Protein AF-A0A968VQ72-F1 (afdb_monomer_lite)

Sequence (529 aa):
MFAASLFRMFSILSTLLVLLSAVVVSRQISRPLRFVDQDGAALANARLRIVCFHSPDAMTVLADRWINTDAFGLPVSALPAACSHLAALQLQHTQPAGKPGRTTAYHVFSSSFAPGAVSALPATGDIALRAEWPLVLFDVAVSVEWQPDATFLQELHAGLRAASAYLYDLSEGQLAFGALRITTDGANWASADLRFRAANDYRPSAHIGGIVVEPQSYIAPSGQRVTFAPGDVLFGRYWSGRSAADAVRGAWDQPNAYRTIAHEWGHYALFLYDSYRQTTASGTRETYCTCQDLPLVGRSTSACAGIAASAAASAMSYHYSASEFWLEGAPPACVGTDQARLHGASDWATLARWSAIQGLPEEWLRLPAALDVGPAPGLVDHFFGTTPAIDMSALFLPLVANAGGVAADIPRSVPIALTVDAELSTPERLALAPQVYTLSSTAGGRAVYQGTSHGTRTASQSLGTLDLLGIRNERLHVQLDRFGSDERYSYRGAARAADSLQLTAESWRPALIFSRSSCQASARSLLCF

pLDDT: mean 75.77, std 22.27, range [22.81, 98.81]

Secondary structure (DSSP, 8-state):
--SSSGGGHHHHHHHHHHHTS--------PPPPEEE-TTS-B-TT-EEEEEEESSTT---EEEEEEEEB-TTS-BSSPPPTT--EEEEEEEEEEEPPSSTT---SEEEEEESS-TT--SPEESSSEEE-EEEEEEEEEEEEEEESS---HHHHHHHHHHHHHHHHHHHHHTTTSEEEEEEEEE-TTTTGGG-SEEE-S-SS---EE-TTTT-SS-EEEE-TTS-EEEE-S--EEE-S---SS-SS-TTTS-TTSHHHHHHHHHHHHHHHH----TTEEEETTEEEE---STT-STTGGG-GGGGTT--GGGSSBHHHHTTT--B---S---GGGTTSHHHHHHSS-HHHHHTTHHHHTT-S-------SS--SPPP-GGGGGTTTPPP-S--SS---------S-----PPPPEEEEEEESS---HHHHHHEEEEEEEEPSSTT--EEEEEE-BS---STTEEEEEEE-S-SSPEEEEEEEETTSS-EEEEE----TT--EEE-GGG---------------SS-----

Radius of gyration: 30.62 Å; chains: 1; bounding box: 67×67×140 Å

Foldseek 3Di:
DPDPPPPVPVVVVVVVVVVPPDPCPVPPVFAAFFEAAPVRAGPAQFKKWKFFDQFFQDPDTPATAIFTAHHRRHTPDDDDPSRQFMKMWTWDDFDQFLFPPGGGFKTKTFILDAFQDQTTHGRTDYRYGYLVRIAIAGAFEEEEQADDDPVLVVLQLLLLLVLQQLLCLQQLNHYGHFAYDYYYNCPSVRRGQEYEYQALADDKAAQAQLRANAWFWDQAPLRDIDTGGNTHIYHYSFDLPVTSNPCPNRRSNHLNNSLVVNLNCCRHQLNAAALQWAQDPVGIDGQQAWLDPDPCPVPDPVSNVPPDQQCGDASSRPSSRHSYFDLAAGHPSRCRHPRCNRRVTTSLVSLQCSCVSNVHDDRSRDRDPDNDSRHGCNPVSSSHNDDRDPPPPDPDPPPPPPPPDDDDPQFDFQKAWEWEPDQADPVQLVQKWKWKWWFDPDPPTDTSHTHTADDDPPGSTTNHIDGDGPDAFTWMKIKIDGPPDPFIFTDTGGDGRHDHDYHYPVSRDRPPPPPDDDDDDPDDDDDDD

Structure (mmCIF, N/CA/C/O backbone):
data_AF-A0A968VQ72-F1
#
_entry.id   AF-A0A968VQ72-F1
#
loop_
_atom_site.group_PDB
_atom_site.id
_atom_site.type_symbol
_atom_site.label_atom_id
_atom_site.label_alt_id
_atom_site.label_comp_id
_atom_site.label_asym_id
_atom_site.label_entity_id
_atom_site.label_seq_id
_atom_site.pdbx_PDB_ins_code
_atom_site.Cartn_x
_atom_site.Cartn_y
_atom_site.Cartn_z
_atom_site.occupancy
_atom_site.B_iso_or_equiv
_atom_site.auth_seq_id
_atom_site.auth_comp_id
_atom_site.auth_asym_id
_atom_site.auth_atom_id
_atom_site.pdbx_PDB_model_num
ATOM 1 N N . MET A 1 1 ? -2.360 35.012 87.753 1.00 49.94 1 MET A N 1
ATOM 2 C CA . MET A 1 1 ? -2.362 33.554 87.487 1.00 49.94 1 MET A CA 1
ATOM 3 C C . MET A 1 1 ? -3.571 33.088 86.648 1.00 49.94 1 MET A C 1
ATOM 5 O O . MET A 1 1 ? -3.957 31.937 86.757 1.00 49.94 1 MET A O 1
ATOM 9 N N . PHE A 1 2 ? -4.145 33.928 85.766 1.00 45.22 2 PHE A N 1
ATOM 10 C CA . PHE A 1 2 ? -5.391 33.601 85.035 1.00 45.22 2 PHE A CA 1
ATOM 11 C C . PHE A 1 2 ? -5.387 33.954 83.531 1.00 45.22 2 PHE A C 1
ATOM 13 O O . PHE A 1 2 ? -6.438 34.008 82.910 1.00 45.22 2 PHE A O 1
ATOM 20 N N . ALA A 1 3 ? -4.216 34.171 82.918 1.00 45.59 3 ALA A N 1
ATOM 21 C CA . ALA A 1 3 ? -4.122 34.604 81.513 1.00 45.59 3 ALA A CA 1
ATOM 22 C C . ALA A 1 3 ? -3.349 33.640 80.588 1.00 45.59 3 ALA A C 1
ATOM 24 O O . ALA A 1 3 ? -3.182 33.928 79.410 1.00 45.59 3 ALA A O 1
ATOM 25 N N . ALA A 1 4 ? -2.887 32.487 81.088 1.00 44.34 4 ALA A N 1
ATOM 26 C CA . ALA A 1 4 ? -2.012 31.585 80.325 1.00 44.34 4 ALA A CA 1
ATOM 27 C C . ALA A 1 4 ? -2.698 30.305 79.801 1.00 44.34 4 ALA A C 1
ATOM 29 O O . ALA A 1 4 ? -2.042 29.487 79.163 1.00 44.34 4 ALA A O 1
ATOM 30 N N . SER A 1 5 ? -4.000 30.107 80.052 1.00 46.41 5 SER A N 1
ATOM 31 C CA . SER A 1 5 ? -4.683 28.839 79.724 1.00 46.41 5 SER A CA 1
ATOM 32 C C . SER A 1 5 ? -5.561 28.881 78.461 1.00 46.41 5 SER A C 1
ATOM 34 O O . SER A 1 5 ? -5.844 27.835 77.888 1.00 46.41 5 SER A O 1
ATOM 36 N N . LEU A 1 6 ? -5.932 30.063 77.945 1.00 44.56 6 LEU A N 1
ATOM 37 C CA . LEU A 1 6 ? -6.810 30.155 76.763 1.00 44.56 6 LEU A CA 1
ATOM 38 C C . LEU A 1 6 ? -6.091 30.001 75.409 1.00 44.56 6 LEU A C 1
ATOM 40 O O . LEU A 1 6 ? -6.733 29.699 74.407 1.00 44.56 6 LEU A O 1
ATOM 44 N N . PHE A 1 7 ? -4.764 30.151 75.354 1.00 44.81 7 PHE A N 1
ATOM 45 C CA . PHE A 1 7 ? -4.023 30.147 74.081 1.00 44.81 7 PHE A CA 1
ATOM 46 C C . PHE A 1 7 ? -3.651 28.749 73.555 1.00 44.81 7 PHE A C 1
ATOM 48 O O . PHE A 1 7 ? -3.252 28.613 72.402 1.00 44.81 7 PHE A O 1
ATOM 55 N N . ARG A 1 8 ? -3.808 27.686 74.359 1.00 44.50 8 ARG A N 1
ATOM 56 C CA . ARG A 1 8 ? -3.521 26.305 73.919 1.00 44.50 8 ARG A CA 1
ATOM 57 C C . ARG A 1 8 ? -4.708 25.583 73.278 1.00 44.50 8 ARG A C 1
ATOM 59 O O . ARG A 1 8 ? -4.490 24.568 72.627 1.00 44.50 8 ARG A O 1
ATOM 66 N N . MET A 1 9 ? -5.931 26.107 73.389 1.00 44.25 9 MET A N 1
ATOM 67 C CA . MET A 1 9 ? -7.120 25.444 72.829 1.00 44.25 9 MET A CA 1
ATOM 68 C C . MET A 1 9 ? -7.427 25.842 71.374 1.00 44.25 9 MET A C 1
ATOM 70 O O . MET A 1 9 ? -8.001 25.044 70.640 1.00 44.25 9 MET A O 1
ATOM 74 N N . PHE A 1 10 ? -6.968 27.010 70.906 1.00 43.59 10 PHE A N 1
ATOM 75 C CA . PHE A 1 10 ? -7.185 27.449 69.515 1.00 43.59 10 PHE A CA 1
ATOM 76 C C . PHE A 1 10 ? -6.174 26.886 68.499 1.00 43.59 10 PHE A C 1
ATOM 78 O O . PHE A 1 10 ? -6.474 26.823 67.311 1.00 43.59 10 PHE A O 1
ATOM 85 N N . SER A 1 11 ? -5.004 26.411 68.941 1.00 45.12 11 SER A N 1
ATOM 86 C CA . SER A 1 11 ? -3.985 25.840 68.037 1.00 45.12 11 SER A CA 1
ATOM 87 C C . SER A 1 11 ? -4.280 24.381 67.646 1.00 45.12 11 SER A C 1
ATOM 89 O O . SER A 1 11 ? -3.951 23.930 66.548 1.00 45.12 11 SER A O 1
ATOM 91 N N . ILE A 1 12 ? -4.992 23.640 68.502 1.00 47.97 12 ILE A N 1
ATOM 92 C CA . ILE A 1 12 ? -5.352 22.242 68.223 1.00 47.97 12 ILE A CA 1
ATOM 93 C C . ILE A 1 12 ? -6.552 22.161 67.260 1.00 47.97 12 ILE A C 1
ATOM 95 O O . ILE A 1 12 ? -6.586 21.264 66.422 1.00 47.97 12 ILE A O 1
ATOM 99 N N . LEU A 1 13 ? -7.480 23.131 67.277 1.00 43.06 13 LEU A N 1
ATOM 100 C CA . LEU A 1 13 ? -8.608 23.149 66.333 1.00 43.06 13 LEU A CA 1
ATOM 101 C C . LEU A 1 13 ? -8.206 23.540 64.898 1.00 43.06 13 LEU A C 1
ATOM 103 O O . LEU A 1 13 ? -8.722 22.946 63.956 1.00 43.06 13 LEU A O 1
ATOM 107 N N . SER A 1 14 ? -7.251 24.461 64.703 1.00 43.47 14 SER A N 1
ATOM 108 C CA . SER A 1 14 ? -6.760 24.800 63.350 1.00 43.47 14 SER A CA 1
ATOM 109 C C . SER A 1 14 ? -5.895 23.702 62.731 1.00 43.47 14 SER A C 1
ATOM 111 O O . SER A 1 14 ? -5.909 23.524 61.516 1.00 43.47 14 SER A O 1
ATOM 113 N N . THR A 1 15 ? -5.184 22.916 63.543 1.00 44.66 15 THR A N 1
ATOM 114 C CA . THR A 1 15 ? -4.376 21.800 63.023 1.00 44.66 15 THR A CA 1
ATOM 115 C C . THR A 1 15 ? -5.257 20.603 62.636 1.00 44.66 15 THR A C 1
ATOM 117 O O . THR A 1 15 ? -4.961 19.913 61.664 1.00 44.66 15 THR A O 1
ATOM 120 N N . LEU A 1 16 ? -6.398 20.403 63.311 1.00 42.88 16 LEU A N 1
ATOM 121 C CA . LEU A 1 16 ? -7.370 19.368 62.939 1.00 42.88 16 LEU A CA 1
ATOM 122 C C . LEU A 1 16 ? -8.212 19.751 61.706 1.00 42.88 16 LEU A C 1
ATOM 124 O O . LEU A 1 16 ? -8.589 18.873 60.936 1.00 42.88 16 LEU A O 1
ATOM 128 N N . LEU A 1 17 ? -8.465 21.046 61.474 1.00 42.00 17 LEU A N 1
ATOM 129 C CA . LEU A 1 17 ? -9.220 21.516 60.303 1.00 42.00 17 LEU A CA 1
ATOM 130 C C . LEU A 1 17 ? -8.383 21.524 59.008 1.00 42.00 17 LEU A C 1
ATOM 132 O O . LEU A 1 17 ? -8.936 21.367 57.925 1.00 42.00 17 LEU A O 1
ATOM 136 N N . VAL A 1 18 ? -7.051 21.630 59.101 1.00 45.81 18 VAL A N 1
ATOM 137 C CA . VAL A 1 18 ? -6.147 21.508 57.937 1.00 45.81 18 VAL A CA 1
ATOM 138 C C . VAL A 1 18 ? -5.866 20.038 57.579 1.00 45.81 18 VAL A C 1
ATOM 140 O O . VAL A 1 18 ? -5.708 19.722 56.403 1.00 45.81 18 VAL A O 1
ATOM 143 N N . LEU A 1 19 ? -5.925 19.112 58.545 1.00 43.91 19 LEU A N 1
ATOM 144 C CA . LEU A 1 19 ? -5.840 17.659 58.303 1.00 43.91 19 LEU A CA 1
ATOM 145 C C . LEU A 1 19 ? -7.171 17.013 57.862 1.00 43.91 19 LEU A C 1
ATOM 147 O O . LEU A 1 19 ? -7.170 15.870 57.413 1.00 43.91 19 LEU A O 1
ATOM 151 N N . LEU A 1 20 ? -8.284 17.753 57.929 1.00 43.78 20 LEU A N 1
ATOM 152 C CA . LEU A 1 20 ? -9.575 17.409 57.316 1.00 43.78 20 LEU A CA 1
ATOM 153 C C . LEU A 1 20 ? -9.845 18.173 56.008 1.00 43.78 20 LEU A C 1
ATOM 155 O O . LEU A 1 20 ? -10.979 18.190 55.526 1.00 43.78 20 LEU A O 1
ATOM 159 N N . SER A 1 21 ? -8.804 18.708 55.359 1.00 45.66 21 SER A N 1
ATOM 160 C CA . SER A 1 21 ? -8.813 18.815 53.895 1.00 45.66 21 SER A CA 1
ATOM 161 C C . SER A 1 21 ? -8.728 17.395 53.357 1.00 45.66 21 SER A C 1
ATOM 163 O O . SER A 1 21 ? -7.661 16.902 52.995 1.00 45.66 21 SER A O 1
ATOM 165 N N . ALA A 1 22 ? -9.866 16.707 53.446 1.00 52.59 22 ALA A N 1
ATOM 166 C CA . ALA A 1 22 ? -10.078 15.384 52.930 1.00 52.59 22 ALA A CA 1
ATOM 167 C C . ALA A 1 22 ? -9.423 15.333 51.559 1.00 52.59 22 ALA A C 1
ATOM 169 O O . ALA A 1 22 ? -9.733 16.137 50.676 1.00 52.59 22 ALA A O 1
ATOM 170 N N . VAL A 1 23 ? -8.511 14.380 51.404 1.00 51.03 23 VAL A N 1
ATOM 171 C CA . VAL A 1 23 ? -8.177 13.843 50.101 1.00 51.03 23 VAL A CA 1
ATOM 172 C C . VAL A 1 23 ? -9.499 13.298 49.566 1.00 51.03 23 VAL A C 1
ATOM 174 O O . VAL A 1 23 ? -9.828 12.125 49.723 1.00 51.03 23 VAL A O 1
ATOM 177 N N . VAL A 1 24 ? -10.307 14.175 48.974 1.00 49.53 24 VAL A N 1
ATOM 178 C CA . VAL A 1 24 ? -11.308 13.799 47.998 1.00 49.53 24 VAL A CA 1
ATOM 179 C C . VAL A 1 24 ? -10.453 13.324 46.838 1.00 49.53 24 VAL A C 1
ATOM 181 O O . VAL A 1 24 ? -10.175 14.060 45.895 1.00 49.53 24 VAL A O 1
ATOM 184 N N . VAL A 1 25 ? -9.955 12.086 46.954 1.00 52.34 25 VAL A N 1
ATOM 185 C CA . VAL A 1 25 ? -9.626 11.279 45.793 1.00 52.34 25 VAL A CA 1
ATOM 186 C C . VAL A 1 25 ? -10.958 11.215 45.081 1.00 52.34 25 VAL A C 1
ATOM 188 O O . VAL A 1 25 ? -11.820 10.404 45.421 1.00 52.34 25 VAL A O 1
ATOM 191 N N . SER A 1 26 ? -11.177 12.174 44.185 1.00 46.31 26 SER A N 1
ATOM 192 C CA . SER A 1 26 ? -12.252 12.127 43.225 1.00 46.31 26 SER A CA 1
ATOM 193 C C . SER A 1 26 ? -11.977 10.843 42.464 1.00 46.31 26 SER A C 1
ATOM 195 O O . SER A 1 26 ? -11.118 10.800 41.585 1.00 46.31 26 SER A O 1
ATOM 197 N N . ARG A 1 27 ? -12.596 9.743 42.912 1.00 50.53 27 ARG A N 1
ATOM 198 C CA . ARG A 1 27 ? -12.675 8.505 42.156 1.00 50.53 27 ARG A CA 1
ATOM 199 C C . ARG A 1 27 ? -13.451 8.912 40.920 1.00 50.53 27 ARG A C 1
ATOM 201 O O . ARG A 1 27 ? -14.678 8.877 40.926 1.00 50.53 27 ARG A O 1
ATOM 208 N N . GLN A 1 28 ? -12.735 9.379 39.900 1.00 56.38 28 GLN A N 1
ATOM 209 C CA . GLN A 1 28 ? -13.265 9.457 38.558 1.00 56.38 28 GLN A CA 1
ATOM 210 C C . GLN A 1 28 ? -13.736 8.042 38.262 1.00 56.38 28 GLN A C 1
ATOM 212 O O . GLN A 1 28 ? -12.933 7.126 38.099 1.00 56.38 28 GLN A O 1
ATOM 217 N N . ILE A 1 29 ? -15.050 7.848 38.325 1.00 64.88 29 ILE A N 1
ATOM 218 C CA . ILE A 1 29 ? -15.681 6.622 37.877 1.00 64.88 29 ILE A CA 1
ATOM 219 C C . ILE A 1 29 ? -15.357 6.587 36.390 1.00 64.88 29 ILE A C 1
ATOM 221 O O . ILE A 1 29 ? -15.945 7.343 35.613 1.00 64.88 29 ILE A O 1
ATOM 225 N N . SER A 1 30 ? -14.346 5.802 36.011 1.00 77.31 30 SER A N 1
ATOM 226 C CA . SER A 1 30 ? -13.981 5.650 34.612 1.00 77.31 30 SER A CA 1
ATOM 227 C C . SER A 1 30 ? -15.212 5.104 33.913 1.00 77.31 30 SER A C 1
ATOM 229 O O . SER A 1 30 ? -15.694 4.019 34.257 1.00 77.31 30 SER A O 1
ATOM 231 N N . ARG A 1 31 ? -15.764 5.880 32.979 1.00 89.44 31 ARG A N 1
ATOM 232 C CA . ARG A 1 31 ? -16.879 5.402 32.169 1.00 89.44 31 ARG A CA 1
ATOM 233 C C . ARG A 1 31 ? -16.445 4.099 31.489 1.00 89.44 31 ARG A C 1
ATOM 235 O O . ARG A 1 31 ? -15.295 4.025 31.040 1.00 89.44 31 ARG A O 1
ATOM 242 N N . PRO A 1 32 ? -17.319 3.081 31.440 1.00 93.00 32 PRO A N 1
ATOM 243 C CA . PRO A 1 32 ? -16.993 1.847 30.744 1.00 93.00 32 PRO A CA 1
ATOM 244 C C . PRO A 1 32 ? -16.633 2.165 29.291 1.00 93.00 32 PRO A C 1
ATOM 246 O O . PRO A 1 32 ? -17.192 3.090 28.701 1.00 93.00 32 PRO A O 1
ATOM 249 N N . LEU A 1 33 ? -15.671 1.422 28.748 1.00 97.19 33 LEU A N 1
ATOM 250 C CA . LEU A 1 33 ? -15.277 1.530 27.350 1.00 97.19 33 LEU A CA 1
ATOM 251 C C . LEU A 1 33 ? -16.455 1.153 26.445 1.00 97.19 33 LEU A C 1
ATOM 253 O O . LEU A 1 33 ? -17.006 0.059 26.580 1.00 97.19 33 LEU A O 1
ATOM 257 N N . ARG A 1 34 ? -16.786 2.031 25.502 1.00 97.88 34 ARG A N 1
ATOM 258 C CA . ARG A 1 34 ? -17.814 1.833 24.483 1.00 97.88 34 ARG A CA 1
ATOM 259 C C . ARG A 1 34 ? -17.303 2.326 23.134 1.00 97.88 34 ARG A C 1
ATOM 261 O O . ARG A 1 34 ? -16.617 3.338 23.063 1.00 97.88 34 ARG A O 1
ATOM 268 N N . PHE A 1 35 ? -17.654 1.627 22.064 1.00 98.50 35 PHE A N 1
ATOM 269 C CA . PHE A 1 35 ? -17.343 2.023 20.697 1.00 98.50 35 PHE A CA 1
ATOM 270 C C . PHE A 1 35 ? -18.575 2.630 20.035 1.00 98.50 35 PHE A C 1
ATOM 272 O O . PHE A 1 35 ? -19.670 2.061 20.085 1.00 98.50 35 PHE A O 1
ATOM 279 N N . VAL A 1 36 ? -18.384 3.796 19.432 1.00 98.50 36 VAL A N 1
ATOM 280 C CA . VAL A 1 36 ? -19.446 4.581 18.802 1.00 98.50 36 VAL A CA 1
ATOM 281 C C . VAL A 1 36 ? -19.031 5.004 17.397 1.00 98.50 36 VAL A C 1
ATOM 283 O O . VAL A 1 36 ? -17.842 5.003 17.075 1.00 98.50 36 VAL A O 1
ATOM 286 N N . ASP A 1 37 ? -19.996 5.322 16.546 1.00 97.81 37 ASP A N 1
ATOM 287 C CA . ASP A 1 37 ? -19.727 5.971 15.267 1.00 97.81 37 ASP A CA 1
ATOM 288 C C . ASP A 1 37 ? -19.440 7.472 15.454 1.00 97.81 37 ASP A C 1
ATOM 290 O O . ASP A 1 37 ? -19.369 8.000 16.571 1.00 97.81 37 ASP A O 1
ATOM 294 N N . GLN A 1 38 ? -19.249 8.169 14.339 1.00 94.88 38 GLN A N 1
ATOM 295 C CA . GLN A 1 38 ? -19.009 9.611 14.284 1.00 94.88 38 GLN A CA 1
ATOM 296 C C . GLN A 1 38 ? -20.135 10.477 14.870 1.00 94.88 38 GLN A C 1
ATOM 298 O O . GLN A 1 38 ? -19.852 11.589 15.321 1.00 94.88 38 GLN A O 1
ATOM 303 N N . ASP A 1 39 ? -21.366 9.964 14.917 1.00 96.75 39 ASP A N 1
ATOM 304 C CA . ASP A 1 39 ? -22.539 10.651 15.464 1.00 96.75 39 ASP A CA 1
ATOM 305 C C . ASP A 1 39 ? -22.778 10.295 16.945 1.00 96.75 39 ASP A C 1
ATOM 307 O O . ASP A 1 39 ? -23.702 10.798 17.589 1.00 96.75 39 ASP A O 1
ATOM 311 N N . GLY A 1 40 ? -21.919 9.444 17.518 1.00 97.00 40 GLY A N 1
ATOM 312 C CA . GLY A 1 40 ? -22.000 8.986 18.900 1.00 97.00 40 GLY A CA 1
ATOM 313 C C . GLY A 1 40 ? -23.003 7.851 19.118 1.00 97.00 40 GLY A C 1
ATOM 314 O O . GLY A 1 40 ? -23.261 7.484 20.272 1.00 97.00 40 GLY A O 1
ATOM 315 N N . ALA A 1 41 ? -23.566 7.279 18.051 1.00 98.00 41 ALA A N 1
ATOM 316 C CA . ALA A 1 41 ? -24.410 6.101 18.158 1.00 98.00 41 ALA A CA 1
ATOM 317 C C . ALA A 1 41 ? -23.547 4.857 18.396 1.00 98.00 41 ALA A C 1
ATOM 319 O O . ALA A 1 41 ? -22.416 4.744 17.930 1.00 98.00 41 ALA A O 1
ATOM 320 N N . ALA A 1 42 ? -24.068 3.912 19.176 1.00 98.06 42 ALA A N 1
ATOM 321 C CA . ALA A 1 42 ? -23.344 2.689 19.489 1.00 98.06 42 ALA A CA 1
ATOM 322 C C . ALA A 1 42 ? -23.069 1.871 18.220 1.00 98.06 42 ALA A C 1
ATOM 324 O O . ALA A 1 42 ? -23.992 1.570 17.462 1.00 98.06 42 ALA A O 1
ATOM 325 N N . LEU A 1 43 ? -21.823 1.427 18.043 1.00 98.12 43 LEU A N 1
ATOM 326 C CA . LEU A 1 43 ? -21.481 0.454 17.009 1.00 98.12 43 LEU A CA 1
ATOM 327 C C . LEU A 1 43 ? -21.996 -0.922 17.429 1.00 98.12 43 LEU A C 1
ATOM 329 O O . LEU A 1 43 ? -21.268 -1.699 18.041 1.00 98.12 43 LEU A O 1
ATOM 333 N N . ALA A 1 44 ? -23.266 -1.206 17.154 1.00 97.75 44 ALA A N 1
ATOM 334 C CA . ALA A 1 44 ? -23.931 -2.432 17.572 1.00 97.75 44 ALA A CA 1
ATOM 335 C C . ALA A 1 44 ? -23.479 -3.649 16.747 1.00 97.75 44 ALA A C 1
ATOM 337 O O . ALA A 1 44 ? -23.550 -3.620 15.520 1.00 97.75 44 ALA A O 1
ATOM 338 N N . ASN A 1 45 ? -23.078 -4.743 17.409 1.00 96.94 45 ASN A N 1
ATOM 339 C CA . ASN A 1 45 ? -22.662 -5.998 16.753 1.00 96.94 45 ASN A CA 1
ATOM 340 C C . ASN A 1 45 ? -21.546 -5.820 15.703 1.00 96.94 45 ASN A C 1
ATOM 342 O O . ASN A 1 45 ? -21.459 -6.573 14.732 1.00 96.94 45 ASN A O 1
ATOM 346 N N . ALA A 1 46 ? -20.699 -4.809 15.884 1.00 96.75 46 ALA A N 1
ATOM 347 C CA . ALA A 1 46 ? -19.629 -4.471 14.966 1.00 96.75 46 ALA A CA 1
ATOM 348 C C . ALA A 1 46 ? -18.391 -5.335 15.225 1.00 96.75 46 ALA A C 1
ATOM 350 O O . ALA A 1 46 ? -18.049 -5.646 16.368 1.00 96.75 46 ALA A O 1
ATOM 351 N N . ARG A 1 47 ? -17.679 -5.674 14.147 1.00 96.81 47 ARG A N 1
ATOM 352 C CA . ARG A 1 47 ? -16.383 -6.352 14.208 1.00 96.81 47 ARG A CA 1
ATOM 353 C C . ARG A 1 47 ? -15.260 -5.318 14.165 1.00 96.81 47 ARG A C 1
ATOM 355 O O . ARG A 1 47 ? -15.098 -4.617 13.166 1.00 96.81 47 ARG A O 1
ATOM 362 N N . LEU A 1 48 ? -14.472 -5.252 15.235 1.00 97.44 48 LEU A N 1
ATOM 363 C CA . LEU A 1 48 ? -13.403 -4.266 15.404 1.00 97.44 48 LEU A CA 1
ATOM 364 C C . LEU A 1 48 ? -12.037 -4.950 15.518 1.00 97.44 48 LEU A C 1
ATOM 366 O O . LEU A 1 48 ? -11.911 -5.960 16.211 1.00 97.44 48 LEU A O 1
ATOM 370 N N . ARG A 1 49 ? -11.003 -4.390 14.886 1.00 96.50 49 ARG A N 1
ATOM 371 C CA . ARG A 1 49 ? -9.598 -4.702 15.186 1.00 96.50 49 ARG A CA 1
ATOM 372 C C . ARG A 1 49 ? -9.108 -3.694 16.219 1.00 96.50 49 ARG A C 1
ATOM 374 O O . ARG A 1 49 ? -9.217 -2.491 15.998 1.00 96.50 49 ARG A O 1
ATOM 381 N N . ILE A 1 50 ? -8.600 -4.185 17.343 1.00 96.00 50 ILE A N 1
ATOM 382 C CA . ILE A 1 50 ? -8.114 -3.359 18.451 1.00 96.00 50 ILE A CA 1
ATOM 383 C C . ILE A 1 50 ? -6.634 -3.625 18.654 1.00 96.00 50 ILE A C 1
ATOM 385 O O . ILE A 1 50 ? -6.235 -4.777 18.842 1.00 96.00 50 ILE A O 1
ATOM 389 N N . VAL A 1 51 ? -5.859 -2.544 18.696 1.00 95.19 51 VAL A N 1
ATOM 390 C CA . VAL A 1 51 ? -4.462 -2.554 19.122 1.00 95.19 51 VAL A CA 1
ATOM 391 C C . VAL A 1 51 ? -4.382 -1.920 20.498 1.00 95.19 51 VAL A C 1
ATOM 393 O O . VAL A 1 51 ? -4.809 -0.786 20.684 1.00 95.19 51 VAL A O 1
ATOM 396 N N . CYS A 1 52 ? -3.876 -2.670 21.466 1.00 95.69 52 CYS A N 1
ATOM 397 C CA . CYS A 1 52 ? -3.745 -2.264 22.858 1.00 95.69 52 CYS A CA 1
ATOM 398 C C . CYS A 1 52 ? -2.322 -1.803 23.171 1.00 95.69 52 CYS A C 1
ATOM 400 O O . CYS A 1 52 ? -1.357 -2.427 22.731 1.00 95.69 52 CYS A O 1
ATOM 402 N N . PHE A 1 53 ? -2.204 -0.791 24.027 1.00 94.75 53 PHE A N 1
ATOM 403 C CA . PHE A 1 53 ? -0.941 -0.198 24.461 1.00 94.75 53 PHE A CA 1
ATOM 404 C C . PHE A 1 53 ? -0.928 0.035 25.980 1.00 94.75 53 PHE A C 1
ATOM 406 O O . PHE A 1 53 ? -1.974 0.167 26.625 1.00 94.75 53 PHE A O 1
ATOM 413 N N . HIS A 1 54 ? 0.275 0.083 26.559 1.00 93.31 54 HIS A N 1
ATOM 414 C CA . HIS A 1 54 ? 0.483 0.371 27.986 1.00 93.31 54 HIS A CA 1
ATOM 415 C C . HIS A 1 54 ? 0.437 1.864 28.329 1.00 93.31 54 HIS A C 1
ATOM 417 O O . HIS A 1 54 ? 0.206 2.224 29.486 1.00 93.31 54 HIS A O 1
ATOM 423 N N . SER A 1 55 ? 0.704 2.729 27.357 1.00 91.50 55 SER A N 1
ATOM 424 C CA . SER A 1 55 ? 0.741 4.183 27.504 1.00 91.50 55 SER A CA 1
ATOM 425 C C . SER A 1 55 ? 0.395 4.824 26.149 1.00 91.50 55 SER A C 1
ATOM 427 O O . SER A 1 55 ? 0.390 4.106 25.145 1.00 91.50 55 SER A O 1
ATOM 429 N N . PRO A 1 56 ? 0.083 6.131 26.093 1.00 87.75 56 PRO A N 1
ATOM 430 C CA . PRO A 1 56 ? -0.337 6.768 24.846 1.00 87.75 56 PRO A CA 1
ATOM 431 C C . PRO A 1 56 ? 0.789 6.803 23.807 1.00 87.75 56 PRO A C 1
ATOM 433 O O . PRO A 1 56 ? 0.504 6.668 22.625 1.00 87.75 56 PRO A O 1
ATOM 436 N N . ASP A 1 57 ? 2.044 6.912 24.256 1.00 82.38 57 ASP A N 1
ATOM 437 C CA . ASP A 1 57 ? 3.236 7.043 23.402 1.00 82.38 57 ASP A CA 1
ATOM 438 C C . ASP A 1 57 ? 4.029 5.729 23.282 1.00 82.38 57 ASP A C 1
ATOM 440 O O . ASP A 1 57 ? 5.104 5.675 22.680 1.00 82.38 57 ASP A O 1
ATOM 444 N N . ALA A 1 58 ? 3.545 4.654 23.913 1.00 63.56 58 ALA A N 1
ATOM 445 C CA . ALA A 1 58 ? 4.206 3.363 23.850 1.00 63.56 58 ALA A CA 1
ATOM 446 C C . ALA A 1 58 ? 3.997 2.748 22.466 1.00 63.56 58 ALA A C 1
ATOM 448 O O . ALA A 1 58 ? 2.963 2.152 22.199 1.00 63.56 58 ALA A O 1
ATOM 449 N N . MET A 1 59 ? 5.045 2.767 21.645 1.00 67.19 59 MET 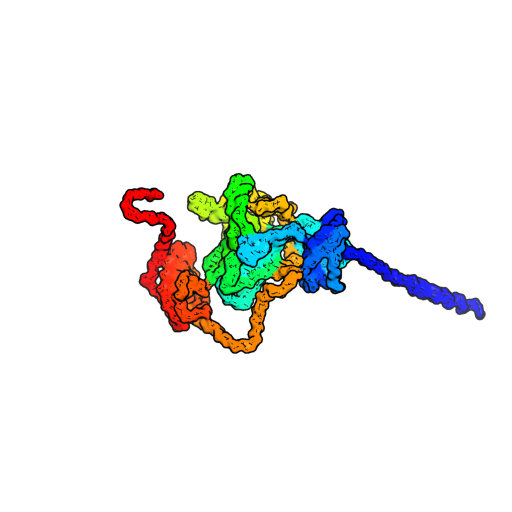A N 1
ATOM 450 C CA . MET A 1 59 ? 5.119 1.992 20.398 1.00 67.19 59 MET A CA 1
ATOM 451 C C . MET A 1 59 ? 5.147 0.464 20.636 1.00 67.19 59 MET A C 1
ATOM 453 O O . MET A 1 59 ? 5.232 -0.321 19.691 1.00 67.19 59 MET A O 1
ATOM 457 N N . THR A 1 60 ? 5.107 0.007 21.892 1.00 83.25 60 THR A N 1
ATOM 458 C CA . THR A 1 60 ? 5.041 -1.418 22.229 1.00 83.25 60 THR A CA 1
ATOM 459 C C . THR A 1 60 ? 3.589 -1.875 22.273 1.00 83.25 60 THR A C 1
ATOM 461 O O . THR A 1 60 ? 2.857 -1.596 23.227 1.00 83.25 60 THR A O 1
ATOM 464 N N . VAL A 1 61 ? 3.194 -2.626 21.249 1.00 90.44 61 VAL A N 1
ATOM 465 C CA . VAL A 1 61 ? 1.882 -3.271 21.163 1.00 90.44 61 VAL A CA 1
ATOM 466 C C . VAL A 1 61 ? 1.764 -4.365 22.226 1.00 90.44 61 VAL A C 1
ATOM 468 O O . VAL A 1 61 ? 2.593 -5.270 22.302 1.00 90.44 61 VAL A O 1
ATOM 471 N N . LEU A 1 62 ? 0.703 -4.302 23.029 1.00 92.00 62 LEU A N 1
ATOM 472 C CA . LEU A 1 62 ? 0.345 -5.334 24.005 1.00 92.00 62 LEU A CA 1
ATOM 473 C C . LEU A 1 62 ? -0.429 -6.490 23.394 1.00 92.00 62 LEU A C 1
ATOM 475 O O . LEU A 1 62 ? -0.246 -7.646 23.764 1.00 92.00 62 LEU A O 1
ATOM 479 N N . ALA A 1 63 ? -1.374 -6.145 22.530 1.00 92.25 63 ALA A N 1
ATOM 480 C CA . ALA A 1 63 ? -2.240 -7.083 21.848 1.00 92.25 63 ALA A CA 1
ATOM 481 C C . ALA A 1 63 ? -2.777 -6.421 20.583 1.00 92.25 63 ALA A C 1
ATOM 483 O O . ALA A 1 63 ? -3.126 -5.245 20.613 1.00 92.25 63 ALA A O 1
ATOM 484 N N . ASP A 1 64 ? -2.894 -7.199 19.515 1.00 92.94 64 ASP A N 1
ATOM 485 C CA . ASP A 1 64 ? -3.585 -6.839 18.280 1.00 92.94 64 ASP A CA 1
ATOM 486 C C . ASP A 1 64 ? -4.543 -7.977 17.933 1.00 92.94 64 ASP A C 1
ATOM 488 O O . ASP A 1 64 ? -4.123 -9.116 17.699 1.00 92.94 64 ASP A O 1
ATOM 492 N N . ARG A 1 65 ? -5.845 -7.702 18.005 1.00 93.25 65 ARG A N 1
ATOM 493 C CA . ARG A 1 65 ? -6.868 -8.746 17.908 1.00 93.25 65 ARG A CA 1
ATOM 494 C C . ARG A 1 65 ? -8.195 -8.223 17.394 1.00 93.25 65 ARG A C 1
ATOM 496 O O . ARG A 1 65 ? -8.538 -7.053 17.557 1.00 93.25 65 ARG A O 1
ATOM 503 N N . TRP A 1 66 ? -8.983 -9.146 16.860 1.00 94.69 66 TRP A N 1
ATOM 504 C CA . TRP A 1 66 ? -10.388 -8.911 16.562 1.00 94.69 66 TRP A CA 1
ATOM 505 C C . TRP A 1 66 ? -11.250 -9.044 17.817 1.00 94.69 66 TRP A C 1
ATOM 507 O O . TRP A 1 66 ? -11.058 -9.961 18.615 1.00 94.69 66 TRP A O 1
ATOM 517 N N . ILE A 1 67 ? -12.231 -8.159 17.955 1.00 96.00 67 ILE A N 1
ATOM 518 C CA . ILE A 1 67 ? -13.318 -8.255 18.929 1.00 96.00 67 ILE A CA 1
ATOM 519 C C . ILE A 1 67 ? -14.657 -8.007 18.229 1.00 96.00 67 ILE A C 1
ATOM 521 O O . ILE A 1 67 ? -14.700 -7.451 17.131 1.00 96.00 67 ILE A O 1
ATOM 525 N N . ASN A 1 68 ? -15.742 -8.368 18.906 1.00 97.44 68 ASN A N 1
ATOM 526 C CA . ASN A 1 68 ? -17.087 -7.928 18.552 1.00 97.44 68 ASN A CA 1
ATOM 527 C C . ASN A 1 68 ? -17.624 -7.003 19.644 1.00 97.44 68 ASN A C 1
ATOM 529 O O . ASN A 1 68 ? -17.251 -7.147 20.815 1.00 97.44 68 ASN A O 1
ATOM 533 N N . THR A 1 69 ? -18.508 -6.088 19.271 1.00 98.19 69 THR A N 1
ATOM 534 C CA . THR A 1 69 ? -19.306 -5.299 20.212 1.00 98.19 69 THR A CA 1
ATOM 535 C C . THR A 1 69 ? -20.694 -5.904 20.407 1.00 98.19 69 THR A C 1
ATOM 537 O O . THR A 1 69 ? -21.175 -6.660 19.566 1.00 98.19 69 THR A O 1
ATOM 540 N N . ASP A 1 70 ? -21.338 -5.609 21.532 1.00 97.88 70 ASP A N 1
ATOM 541 C CA . ASP A 1 70 ? -22.749 -5.930 21.757 1.00 97.88 70 ASP A CA 1
ATOM 542 C C . ASP A 1 70 ? -23.675 -4.862 21.139 1.00 97.88 70 ASP A C 1
ATOM 544 O O . ASP A 1 70 ? -23.227 -3.976 20.410 1.00 97.88 70 ASP A O 1
ATOM 548 N N . ALA A 1 71 ? -24.978 -4.925 21.429 1.00 97.88 71 ALA A N 1
ATOM 549 C CA . ALA A 1 71 ? -25.966 -3.962 20.934 1.00 97.88 71 ALA A CA 1
ATOM 550 C C . ALA A 1 71 ? -25.763 -2.520 21.447 1.00 97.88 71 ALA A C 1
ATOM 552 O O . ALA A 1 71 ? -26.350 -1.589 20.901 1.00 97.88 71 ALA A O 1
ATOM 553 N N . PHE A 1 72 ? -24.947 -2.326 22.485 1.00 97.81 72 PHE A N 1
ATOM 554 C CA . PHE A 1 72 ? -24.652 -1.031 23.093 1.00 97.81 72 PHE A CA 1
ATOM 555 C C . PHE A 1 72 ? -23.239 -0.541 22.770 1.00 97.81 72 PHE A C 1
ATOM 557 O O . PHE A 1 72 ? -22.815 0.474 23.323 1.00 97.81 72 PHE A O 1
ATOM 564 N N . GLY A 1 73 ? -22.510 -1.222 21.880 1.00 97.75 73 GLY A N 1
ATOM 565 C CA . GLY A 1 73 ? -21.142 -0.857 21.517 1.00 97.75 73 GLY A CA 1
ATOM 566 C C . GLY A 1 73 ? -20.104 -1.267 22.566 1.00 97.75 73 GLY A C 1
ATOM 567 O O . GLY A 1 73 ? -18.957 -0.832 22.486 1.00 97.75 73 GLY A O 1
ATOM 568 N N . LEU A 1 74 ? -20.467 -2.076 23.565 1.00 97.81 74 LEU A N 1
ATOM 569 C CA . LEU A 1 74 ? -19.519 -2.572 24.563 1.00 97.81 74 LEU A CA 1
ATOM 570 C C . LEU A 1 74 ? -18.754 -3.775 23.999 1.00 97.81 74 LEU A C 1
ATOM 572 O O . LEU A 1 74 ? -19.346 -4.596 23.298 1.00 97.81 74 LEU A O 1
ATOM 576 N N . PRO A 1 75 ? -17.453 -3.933 24.295 1.00 97.50 75 PRO A N 1
ATOM 577 C CA . PRO A 1 75 ? -16.698 -5.096 23.846 1.00 97.50 75 PRO A CA 1
ATOM 578 C C . PRO A 1 75 ? -17.250 -6.386 24.476 1.00 97.50 75 PRO A C 1
ATOM 580 O O . PRO A 1 75 ? -17.281 -6.522 25.697 1.00 97.50 75 PRO A O 1
ATOM 583 N N . VAL A 1 76 ? -17.610 -7.374 23.650 1.00 97.00 76 VAL A N 1
ATOM 584 C CA . VAL A 1 76 ? -18.092 -8.695 24.112 1.00 97.00 76 VAL A CA 1
ATOM 585 C C . VAL A 1 76 ? -16.989 -9.466 24.845 1.00 97.00 76 VAL A C 1
ATOM 587 O O . VAL A 1 76 ? -17.253 -10.236 25.766 1.00 97.00 76 VAL A O 1
ATOM 590 N N . SER A 1 77 ? -15.731 -9.248 24.456 1.00 93.31 77 SER A N 1
ATOM 591 C CA . SER A 1 77 ? -14.551 -9.830 25.099 1.00 93.31 77 SER A CA 1
ATOM 592 C C . SER A 1 77 ? -13.758 -8.767 25.855 1.00 93.31 77 SER A C 1
ATOM 594 O O . SER A 1 77 ? -13.343 -7.770 25.256 1.00 93.31 77 SER A O 1
ATOM 596 N N . ALA A 1 78 ? -13.458 -9.016 27.132 1.00 91.75 78 ALA A N 1
ATOM 597 C CA . ALA A 1 78 ? -12.650 -8.113 27.949 1.00 91.75 78 ALA A CA 1
ATOM 598 C C . ALA A 1 78 ? -11.272 -7.846 27.319 1.00 91.75 78 ALA A C 1
ATOM 600 O O . ALA A 1 78 ? -10.595 -8.778 26.866 1.00 91.75 78 ALA A O 1
ATOM 601 N N . LEU A 1 79 ? -10.854 -6.575 27.286 1.00 93.88 79 LEU A N 1
ATOM 602 C CA . LEU A 1 79 ? -9.495 -6.174 26.900 1.00 93.88 79 LEU A CA 1
ATOM 603 C C . LEU A 1 79 ? -8.455 -6.743 27.881 1.00 93.88 79 LEU A C 1
ATOM 605 O O . LEU A 1 79 ? -8.799 -7.011 29.035 1.00 93.88 79 LEU A O 1
ATOM 609 N N . PRO A 1 80 ? -7.191 -6.956 27.456 1.00 94.19 80 PRO A N 1
ATOM 610 C CA . PRO A 1 80 ? -6.127 -7.324 28.384 1.00 94.19 80 PRO A CA 1
ATOM 611 C C . PRO A 1 80 ? -6.077 -6.325 29.543 1.00 94.19 80 PRO A C 1
ATOM 613 O O . PRO A 1 80 ? -6.146 -5.123 29.308 1.00 94.19 80 PRO A O 1
ATOM 616 N N . ALA A 1 81 ? -5.915 -6.800 30.780 1.00 92.31 81 ALA A N 1
ATOM 617 C CA . ALA A 1 81 ? -5.963 -5.936 31.967 1.00 92.31 81 ALA A CA 1
ATOM 618 C C . ALA A 1 81 ? -4.936 -4.786 31.936 1.00 92.31 81 ALA A C 1
ATOM 620 O O . ALA A 1 81 ? -5.143 -3.753 32.562 1.00 92.31 81 ALA A O 1
ATOM 621 N N . ALA A 1 82 ? -3.838 -4.959 31.196 1.00 94.25 82 ALA A N 1
ATOM 622 C CA . ALA A 1 82 ? -2.798 -3.950 31.041 1.00 94.25 82 ALA A CA 1
ATOM 623 C C . ALA A 1 82 ? -3.031 -2.958 29.880 1.00 94.25 82 ALA A C 1
ATOM 625 O O . ALA A 1 82 ? -2.211 -2.061 29.688 1.00 94.25 82 ALA A O 1
ATOM 626 N N . CYS A 1 83 ? -4.113 -3.121 29.109 1.00 95.75 83 CYS A N 1
ATOM 627 C CA . CYS A 1 83 ? -4.501 -2.236 28.012 1.00 95.75 83 CYS A CA 1
ATOM 628 C C . CYS A 1 83 ? -5.099 -0.947 28.581 1.00 95.75 83 CYS A C 1
ATOM 630 O O . CYS A 1 83 ? -6.287 -0.882 28.891 1.00 95.75 83 CYS A O 1
ATOM 632 N N . SER A 1 84 ? -4.254 0.066 28.760 1.00 95.38 84 SER A N 1
ATOM 633 C CA . SER A 1 84 ? -4.664 1.383 29.258 1.00 95.38 84 SER A CA 1
ATOM 634 C C . SER A 1 84 ? -4.993 2.348 28.119 1.00 95.38 84 SER A C 1
ATOM 636 O O . SER A 1 84 ? -5.744 3.298 28.329 1.00 95.38 84 SER A O 1
ATOM 638 N N . HIS A 1 85 ? -4.446 2.096 26.927 1.00 96.69 85 HIS A N 1
ATOM 639 C CA . HIS A 1 85 ? -4.684 2.860 25.708 1.00 96.69 85 HIS A CA 1
ATOM 640 C C . HIS A 1 85 ? -4.934 1.915 24.532 1.00 96.69 85 HIS A C 1
ATOM 642 O O . HIS A 1 85 ? -4.504 0.759 24.557 1.00 96.69 85 HIS A O 1
ATOM 648 N N . LEU A 1 86 ? -5.631 2.392 23.505 1.00 96.81 86 LEU A N 1
ATOM 649 C CA . LEU A 1 86 ? -5.934 1.622 22.313 1.00 96.81 86 LEU A CA 1
ATOM 650 C C . LEU A 1 86 ? -6.041 2.472 21.044 1.00 96.81 86 LEU A C 1
ATOM 652 O O . LEU A 1 86 ? -6.303 3.675 21.085 1.00 96.81 86 LEU A O 1
ATOM 656 N N . ALA A 1 87 ? -5.891 1.795 19.913 1.00 96.75 87 ALA A N 1
ATOM 657 C CA . ALA A 1 87 ? -6.366 2.228 18.608 1.00 96.75 87 ALA A CA 1
ATOM 658 C C . ALA A 1 87 ? -7.401 1.210 18.116 1.00 96.75 87 ALA A C 1
ATOM 660 O O . ALA A 1 87 ? -7.224 0.002 18.306 1.00 96.75 87 ALA A O 1
ATOM 661 N N . ALA A 1 88 ? -8.484 1.685 17.507 1.00 97.56 88 ALA A N 1
ATOM 662 C CA . ALA A 1 88 ? -9.556 0.838 17.007 1.00 97.56 88 ALA A CA 1
ATOM 663 C C . ALA A 1 88 ? -9.786 1.064 15.514 1.00 97.56 88 ALA A C 1
ATOM 665 O O . ALA A 1 88 ? -9.727 2.194 15.029 1.00 97.56 88 ALA A O 1
ATOM 666 N N . LEU A 1 89 ? -10.077 -0.024 14.805 1.00 98.12 89 LEU A N 1
ATOM 667 C CA . LEU A 1 89 ? -10.479 -0.029 13.406 1.00 98.12 89 LEU A CA 1
ATOM 668 C C . LEU A 1 89 ? -11.785 -0.817 13.266 1.00 98.12 89 LEU A C 1
ATOM 670 O O . LEU A 1 89 ? -11.846 -1.984 13.658 1.00 98.12 89 LEU A O 1
ATOM 674 N N . GLN A 1 90 ? -12.819 -0.211 12.690 1.00 97.81 90 GLN A N 1
ATOM 675 C CA . GLN A 1 90 ? -14.056 -0.901 12.324 1.00 97.81 90 GLN A CA 1
ATOM 676 C C . GLN A 1 90 ? -13.943 -1.423 10.900 1.00 97.81 90 GLN A C 1
ATOM 678 O O . GLN A 1 90 ? -13.712 -0.638 9.985 1.00 97.81 90 GLN A O 1
ATOM 683 N N . LEU A 1 91 ? -14.119 -2.730 10.707 1.00 97.19 91 LEU A N 1
ATOM 684 C CA . LEU A 1 91 ? -14.096 -3.327 9.374 1.00 97.19 91 LEU A CA 1
ATOM 685 C C . LEU A 1 91 ? -15.339 -2.902 8.581 1.00 97.19 91 LEU A C 1
ATOM 687 O O . LEU A 1 91 ? -16.452 -3.232 8.983 1.00 97.19 91 LEU A O 1
ATOM 691 N N . GLN A 1 92 ? -15.129 -2.220 7.455 1.00 96.19 92 GLN A N 1
ATOM 692 C CA . GLN A 1 92 ? -16.181 -1.824 6.511 1.00 96.19 92 GLN A CA 1
ATOM 693 C C . GLN A 1 92 ? -16.287 -2.826 5.362 1.00 96.19 92 GLN A C 1
ATOM 695 O O . GLN A 1 92 ? -17.369 -3.293 5.026 1.00 96.19 92 GLN A O 1
ATOM 700 N N . HIS A 1 93 ? -15.142 -3.219 4.796 1.00 96.06 93 HIS A N 1
ATOM 701 C CA . HIS A 1 93 ? -15.097 -4.114 3.642 1.00 96.06 93 HIS A CA 1
ATOM 702 C C . HIS A 1 93 ? -13.881 -5.035 3.680 1.00 96.06 93 HIS A C 1
ATOM 704 O O . HIS A 1 93 ? -12.820 -4.683 4.196 1.00 96.06 93 HIS A O 1
ATOM 710 N N . THR A 1 94 ? -14.030 -6.229 3.111 1.00 96.69 94 THR A N 1
ATOM 711 C CA . THR A 1 94 ? -12.922 -7.153 2.842 1.00 96.69 94 THR A CA 1
ATOM 712 C C . THR A 1 94 ? -12.954 -7.522 1.374 1.00 96.69 94 THR A C 1
ATOM 714 O O . THR A 1 94 ? -13.891 -8.177 0.920 1.00 96.69 94 THR A O 1
ATOM 717 N N . GLN A 1 95 ? -11.913 -7.133 0.647 1.00 96.69 95 GLN A N 1
ATOM 718 C CA . GLN A 1 95 ? -11.770 -7.505 -0.748 1.00 96.69 95 GLN A CA 1
ATOM 719 C C . GLN A 1 95 ? -11.069 -8.859 -0.850 1.00 96.69 95 GLN A C 1
ATOM 721 O O . GLN A 1 95 ? -9.953 -8.996 -0.333 1.00 96.69 95 GLN A O 1
ATOM 726 N N . PRO A 1 96 ? -11.663 -9.859 -1.525 1.00 96.19 96 PRO A N 1
ATOM 727 C CA . PRO A 1 96 ? -10.975 -11.112 -1.774 1.00 96.19 96 PRO A CA 1
ATOM 728 C C . PRO A 1 96 ? -9.818 -10.926 -2.760 1.00 96.19 96 PRO A C 1
ATOM 730 O O . PRO A 1 96 ? -9.821 -10.011 -3.580 1.00 96.19 96 PRO A O 1
ATOM 733 N N . ALA A 1 97 ? -8.818 -11.801 -2.696 1.00 94.75 97 ALA A N 1
ATOM 734 C CA . ALA A 1 97 ? -7.732 -11.789 -3.671 1.00 94.75 97 ALA A CA 1
ATOM 735 C C . ALA A 1 97 ? -8.134 -12.518 -4.960 1.00 94.75 97 ALA A C 1
ATOM 737 O O . ALA A 1 97 ? -8.591 -13.657 -4.911 1.00 94.75 97 ALA A O 1
ATOM 738 N N . GLY A 1 98 ? -7.849 -11.923 -6.121 1.00 89.94 98 GLY A N 1
ATOM 739 C CA . GLY A 1 98 ? -7.948 -12.581 -7.436 1.00 89.94 98 GLY A CA 1
ATOM 740 C C . GLY A 1 98 ? -6.838 -13.586 -7.729 1.00 89.94 98 GLY A C 1
ATOM 741 O O . GLY A 1 98 ? -6.483 -13.806 -8.886 1.00 89.94 98 GLY A O 1
ATOM 742 N N . LYS A 1 99 ? -6.208 -14.138 -6.687 1.00 89.75 99 LYS A N 1
ATOM 743 C CA . LYS A 1 99 ? -4.951 -14.883 -6.790 1.00 89.75 99 LYS A CA 1
ATOM 744 C C . LYS A 1 99 ? -5.058 -16.261 -6.149 1.00 89.75 99 LYS A C 1
ATOM 746 O O . LYS A 1 99 ? -5.598 -16.373 -5.047 1.00 89.75 99 LYS A O 1
ATOM 751 N N . PRO A 1 100 ? -4.506 -17.313 -6.783 1.00 85.56 100 PRO A N 1
ATOM 752 C CA . PRO A 1 100 ? -4.591 -18.670 -6.255 1.00 85.56 100 PRO A CA 1
ATOM 753 C C . PRO A 1 100 ? -4.051 -18.771 -4.826 1.00 85.56 100 PRO A C 1
ATOM 755 O O . PRO A 1 100 ? -2.961 -18.288 -4.538 1.00 85.56 100 PRO A O 1
ATOM 758 N N . GLY A 1 101 ? -4.793 -19.419 -3.926 1.00 87.56 101 GLY A N 1
ATOM 759 C CA . GLY A 1 101 ? -4.337 -19.656 -2.551 1.00 87.56 101 GLY A CA 1
ATOM 760 C C . GLY A 1 101 ? -4.266 -18.406 -1.666 1.00 87.56 101 GLY A C 1
ATOM 761 O O . GLY A 1 101 ? -3.659 -18.460 -0.595 1.00 87.56 101 GLY A O 1
ATOM 762 N N . ARG A 1 102 ? -4.870 -17.287 -2.087 1.00 91.69 102 ARG A N 1
ATOM 763 C CA . ARG A 1 102 ? -5.037 -16.087 -1.263 1.00 91.69 102 ARG A CA 1
ATOM 764 C C . ARG A 1 102 ? -6.508 -15.787 -1.047 1.00 91.69 102 ARG A C 1
ATOM 766 O O . ARG A 1 102 ? -7.315 -15.917 -1.958 1.00 91.69 102 ARG A O 1
ATOM 773 N N . THR A 1 103 ? -6.843 -15.385 0.172 1.00 93.06 103 THR A N 1
ATOM 774 C CA . THR A 1 103 ? -8.226 -15.096 0.569 1.00 93.06 103 THR A CA 1
ATOM 775 C C . THR A 1 103 ? -8.545 -13.613 0.539 1.00 93.06 103 THR A C 1
ATOM 777 O O . THR A 1 103 ? -9.692 -13.265 0.301 1.00 93.06 103 THR A O 1
ATOM 780 N N . THR A 1 104 ? -7.550 -12.752 0.755 1.00 96.00 104 THR A N 1
ATOM 781 C CA . THR A 1 104 ? -7.741 -11.315 0.964 1.00 96.00 104 THR A CA 1
ATOM 782 C C . THR A 1 104 ? -6.723 -10.524 0.151 1.00 96.00 104 THR A C 1
ATOM 784 O O . THR A 1 104 ? -5.544 -10.872 0.145 1.00 96.00 104 THR A O 1
ATOM 787 N N . ALA A 1 105 ? -7.181 -9.472 -0.528 1.00 96.94 105 ALA A N 1
ATOM 788 C CA . ALA A 1 105 ? -6.339 -8.456 -1.157 1.00 96.94 105 ALA A CA 1
ATOM 789 C C . ALA A 1 105 ? -6.165 -7.237 -0.244 1.00 96.94 105 ALA A C 1
ATOM 791 O O . ALA A 1 105 ? -5.061 -6.724 -0.093 1.00 96.94 105 ALA A O 1
ATOM 792 N N . TYR A 1 106 ? -7.249 -6.774 0.381 1.00 98.12 106 TYR A N 1
ATOM 793 C CA . TYR A 1 106 ? -7.212 -5.671 1.335 1.00 98.12 106 TYR A CA 1
ATOM 794 C C . TYR A 1 106 ? -8.439 -5.656 2.242 1.00 98.12 106 TYR A C 1
ATOM 796 O O . TYR A 1 106 ? -9.470 -6.276 1.964 1.00 98.12 106 TYR A O 1
ATOM 804 N N . HIS A 1 107 ? -8.325 -4.882 3.313 1.00 97.94 107 HIS A N 1
ATOM 805 C CA . HIS A 1 107 ? -9.428 -4.505 4.180 1.00 97.94 107 HIS A CA 1
ATOM 806 C C . HIS A 1 107 ? -9.615 -2.992 4.152 1.00 97.94 107 HIS A C 1
ATOM 808 O O . HIS A 1 107 ? -8.634 -2.252 4.101 1.00 97.94 107 HIS A O 1
ATOM 814 N N . VAL A 1 108 ? -10.865 -2.549 4.230 1.00 97.94 108 VAL A N 1
ATOM 815 C CA . VAL A 1 108 ? -11.223 -1.140 4.405 1.00 97.94 108 VAL A CA 1
ATOM 816 C C . VAL A 1 108 ? -11.747 -0.943 5.815 1.00 97.94 108 VAL A C 1
ATOM 818 O O . VAL A 1 108 ? -12.602 -1.707 6.274 1.00 97.94 108 VAL A O 1
ATOM 821 N N . PHE A 1 109 ? -11.248 0.087 6.485 1.00 98.25 109 PHE A N 1
ATOM 822 C CA . PHE A 1 109 ? -11.595 0.417 7.854 1.00 98.25 109 PHE A CA 1
ATOM 823 C C . PHE A 1 109 ? -12.058 1.860 8.004 1.00 98.25 109 PHE A C 1
ATOM 825 O O . PHE A 1 109 ? -11.575 2.738 7.298 1.00 98.25 109 PHE A O 1
ATOM 832 N N . SER A 1 110 ? -12.908 2.097 9.001 1.00 97.75 110 SER A N 1
ATOM 833 C CA . SER A 1 110 ? -12.998 3.400 9.674 1.00 97.75 110 SER A CA 1
ATOM 834 C C . SER A 1 110 ? -12.103 3.356 10.909 1.00 97.75 110 SER A C 1
ATOM 836 O O . SER A 1 110 ? -12.165 2.373 11.655 1.00 97.75 110 SER A O 1
ATOM 838 N N . SER A 1 111 ? -11.277 4.374 11.146 1.00 97.81 111 SER A N 1
ATOM 839 C CA . SER A 1 111 ? -10.345 4.395 12.281 1.00 97.81 111 SER A CA 1
ATOM 840 C C . SER A 1 111 ? -10.838 5.261 13.445 1.00 97.81 111 SER A C 1
ATOM 842 O O . SER A 1 111 ? -11.677 6.151 13.293 1.00 97.81 111 SER A O 1
ATOM 844 N N . SER A 1 112 ? -10.292 5.011 14.639 1.00 97.62 112 SER A N 1
ATOM 845 C CA . SER A 1 112 ? -10.504 5.861 15.818 1.00 97.62 112 SER A CA 1
ATOM 846 C C . SER A 1 112 ? -9.521 7.027 15.923 1.00 97.62 112 SER A C 1
ATOM 848 O O . SER A 1 112 ? -9.534 7.754 16.912 1.00 97.62 112 SER A O 1
ATOM 850 N N . PHE A 1 113 ? -8.608 7.168 14.967 1.00 96.06 113 PHE A N 1
ATOM 851 C CA . PHE A 1 113 ? -7.497 8.109 15.024 1.00 96.06 113 PHE A CA 1
ATOM 852 C C . PHE A 1 113 ? -7.332 8.804 13.674 1.00 96.06 113 PHE A C 1
ATOM 854 O O . PHE A 1 113 ? -7.483 8.180 12.626 1.00 96.06 113 PHE A O 1
ATOM 861 N N . ALA A 1 114 ? -7.023 10.097 13.706 1.00 95.50 114 ALA A N 1
ATOM 862 C CA . ALA A 1 114 ? -6.783 10.862 12.492 1.00 95.50 114 ALA A CA 1
ATOM 863 C C . ALA A 1 114 ? -5.509 10.376 11.775 1.00 95.50 114 ALA A C 1
ATOM 865 O O . ALA A 1 114 ? -4.591 9.873 12.439 1.00 95.50 114 ALA A O 1
ATOM 866 N N . PRO A 1 115 ? -5.407 10.584 10.452 1.00 94.88 115 PRO A N 1
ATOM 867 C CA . PRO A 1 115 ? -4.138 10.512 9.741 1.00 94.88 115 PRO A CA 1
ATOM 868 C C . PRO A 1 115 ? -3.010 11.224 10.502 1.00 94.88 115 PRO A C 1
ATOM 870 O O . PRO A 1 115 ? -3.200 12.313 11.042 1.00 94.88 115 PRO A O 1
ATOM 873 N N . GLY A 1 116 ? -1.841 10.590 10.602 1.00 93.12 116 GLY A N 1
ATOM 874 C CA . GLY A 1 116 ? -0.684 11.151 11.311 1.00 93.12 116 GLY A CA 1
ATOM 875 C C . GLY A 1 116 ? -0.691 11.009 12.835 1.00 93.12 116 GLY A C 1
ATOM 876 O O . GLY A 1 116 ? 0.281 11.402 13.480 1.00 93.12 116 GLY A O 1
ATOM 877 N N . ALA A 1 117 ? -1.745 10.452 13.441 1.00 93.94 117 ALA A N 1
ATOM 878 C CA . ALA A 1 117 ? -1.801 10.287 14.889 1.00 93.94 117 ALA A CA 1
ATOM 879 C C . ALA A 1 117 ? -0.666 9.386 15.407 1.00 93.94 117 ALA A C 1
ATOM 881 O O . ALA A 1 117 ? -0.497 8.252 14.957 1.00 93.94 117 ALA A O 1
ATOM 882 N N . VAL A 1 118 ? 0.080 9.887 16.394 1.00 92.88 118 VAL A N 1
ATOM 883 C CA . VAL A 1 118 ? 1.193 9.172 17.048 1.00 92.88 118 VAL A CA 1
ATOM 884 C C . VAL A 1 118 ? 0.838 8.629 18.432 1.00 92.88 118 VAL A C 1
ATOM 886 O O . VAL A 1 118 ? 1.586 7.819 18.968 1.00 92.88 118 VAL A O 1
ATOM 889 N N . SER A 1 119 ? -0.295 9.050 19.002 1.00 92.69 119 SER A N 1
ATOM 890 C CA . SER A 1 119 ? -0.705 8.670 20.356 1.00 92.69 119 SER A CA 1
ATOM 891 C C . SER A 1 119 ? -2.024 7.901 20.347 1.00 92.69 119 SER A C 1
ATOM 893 O O . SER A 1 119 ? -2.997 8.316 19.714 1.00 92.69 119 SER A O 1
ATOM 895 N N . ALA A 1 120 ? -2.066 6.791 21.083 1.00 93.75 120 ALA A N 1
ATOM 896 C CA . ALA A 1 120 ? -3.269 5.985 21.267 1.00 93.75 120 ALA A CA 1
ATOM 897 C C . ALA A 1 120 ? -4.277 6.652 22.225 1.00 93.75 120 ALA A C 1
ATOM 899 O O . ALA A 1 120 ? -3.911 7.436 23.103 1.00 93.75 120 ALA A O 1
ATOM 900 N N . LEU A 1 121 ? -5.561 6.312 22.087 1.00 95.38 121 LEU A N 1
ATOM 901 C CA . LEU A 1 121 ? -6.637 6.845 22.927 1.00 95.38 121 LEU A CA 1
ATOM 902 C C . LEU A 1 121 ? -6.725 6.087 24.258 1.00 95.38 121 LEU A C 1
ATOM 904 O O . LEU A 1 121 ? -6.495 4.881 24.264 1.00 95.38 121 LEU A O 1
ATOM 908 N N . PRO A 1 122 ? -7.114 6.716 25.379 1.00 96.31 122 PRO A N 1
ATOM 909 C CA . PRO A 1 122 ? -7.381 5.992 26.622 1.00 96.31 122 PRO A CA 1
ATOM 910 C C . PRO A 1 122 ? -8.423 4.884 26.417 1.00 96.31 122 PRO A C 1
ATOM 912 O O . PRO A 1 122 ? -9.468 5.123 25.821 1.00 96.31 122 PRO A O 1
ATOM 915 N N . ALA A 1 123 ? -8.191 3.685 26.951 1.00 96.25 123 ALA A N 1
ATOM 916 C CA . ALA A 1 123 ? -9.084 2.527 26.823 1.00 96.25 123 ALA A CA 1
ATOM 917 C C . ALA A 1 123 ? -10.321 2.618 27.750 1.00 96.25 123 ALA A C 1
ATOM 919 O O . ALA A 1 123 ? -10.692 1.657 28.425 1.00 96.25 123 ALA A O 1
ATOM 920 N N . THR A 1 124 ? -10.952 3.792 27.819 1.00 96.25 124 THR A N 1
ATOM 921 C CA . THR A 1 124 ? -12.095 4.115 28.687 1.00 96.25 124 THR A CA 1
ATOM 922 C C . THR A 1 124 ? -13.020 5.118 28.004 1.00 96.25 124 THR A C 1
ATOM 924 O O . THR A 1 124 ? -12.557 5.917 27.195 1.00 96.25 124 THR A O 1
ATOM 927 N N . GLY A 1 125 ? -14.297 5.154 28.391 1.00 96.44 125 GLY A N 1
ATOM 928 C CA . GLY A 1 125 ? -15.273 6.065 27.789 1.00 96.44 125 GLY A CA 1
ATOM 929 C C . GLY A 1 125 ? -15.626 5.706 26.344 1.00 96.44 125 GLY A C 1
ATOM 930 O O . GLY A 1 125 ? -15.510 4.550 25.944 1.00 96.44 125 GLY A O 1
ATOM 931 N N . ASP A 1 126 ? -16.090 6.695 25.582 1.00 97.88 126 ASP A N 1
ATOM 932 C CA . ASP A 1 126 ? -16.506 6.495 24.193 1.00 97.88 126 ASP A CA 1
ATOM 933 C C . ASP A 1 126 ? -15.312 6.634 23.240 1.00 97.88 126 ASP A C 1
ATOM 935 O O . ASP A 1 126 ? -14.633 7.662 23.226 1.00 97.88 126 ASP A O 1
ATOM 939 N N . ILE A 1 127 ? -15.090 5.613 22.415 1.00 98.00 127 ILE A N 1
ATOM 940 C CA . ILE A 1 127 ? -14.121 5.609 21.320 1.00 98.00 127 ILE A CA 1
ATOM 941 C C . ILE A 1 127 ? -14.894 5.699 20.009 1.00 98.00 127 ILE A C 1
ATOM 943 O O . ILE A 1 127 ? -15.547 4.737 19.602 1.00 98.00 127 ILE A O 1
ATOM 947 N N . ALA A 1 128 ? -14.828 6.865 19.371 1.00 98.25 128 ALA A N 1
ATOM 948 C CA . ALA A 1 128 ? -15.492 7.117 18.099 1.00 98.25 128 ALA A CA 1
ATOM 949 C C . ALA A 1 128 ? -14.660 6.578 16.930 1.00 98.25 128 ALA A C 1
ATOM 951 O O . ALA A 1 128 ? -13.476 6.899 16.825 1.00 98.25 128 ALA A O 1
ATOM 952 N N . LEU A 1 129 ? -15.284 5.794 16.052 1.00 98.00 129 LEU A N 1
ATOM 953 C CA . LEU A 1 129 ? -14.735 5.366 14.766 1.00 98.00 129 LEU A CA 1
ATOM 954 C C . LEU A 1 129 ? -15.332 6.268 13.687 1.00 98.00 129 LEU A C 1
ATOM 956 O O . LEU A 1 129 ? -16.549 6.450 13.639 1.00 98.00 129 LEU A O 1
ATOM 960 N N . ARG A 1 130 ? -14.486 6.846 12.836 1.00 97.00 130 ARG A N 1
ATOM 961 C CA . ARG A 1 130 ? -14.889 7.912 11.912 1.00 97.00 130 ARG A CA 1
ATOM 962 C C . ARG A 1 130 ? -14.787 7.467 10.465 1.00 97.00 130 ARG A C 1
ATOM 964 O O . ARG A 1 130 ? -13.712 7.066 10.026 1.00 97.00 130 ARG A O 1
ATOM 971 N N . ALA A 1 131 ? -15.877 7.571 9.706 1.00 93.44 131 ALA A N 1
ATOM 972 C CA . ALA A 1 131 ? -15.854 7.311 8.265 1.00 93.44 131 ALA A CA 1
ATOM 973 C C . ALA A 1 131 ? -15.127 8.420 7.476 1.00 93.44 131 ALA A C 1
ATOM 975 O O . ALA A 1 131 ? -14.841 8.251 6.287 1.00 93.44 131 ALA A O 1
ATOM 976 N N . GLU A 1 132 ? -14.823 9.550 8.123 1.00 94.06 132 GLU A N 1
ATOM 977 C CA . GLU A 1 132 ? -13.942 10.600 7.599 1.00 94.06 132 GLU A CA 1
ATOM 978 C C . GLU A 1 132 ? -12.461 10.211 7.658 1.00 94.06 132 GLU A C 1
ATOM 980 O O . GLU A 1 132 ? -11.648 10.840 6.986 1.00 94.06 132 GLU A O 1
ATOM 985 N N . TRP A 1 133 ? -12.105 9.185 8.440 1.00 96.00 133 TRP A N 1
ATOM 986 C CA . TRP A 1 133 ? -10.745 8.656 8.553 1.00 96.00 133 TRP A CA 1
ATOM 987 C C . TRP A 1 133 ? -10.703 7.219 8.019 1.00 96.00 133 TRP A C 1
ATOM 989 O O . TRP A 1 133 ? -10.562 6.263 8.793 1.00 96.00 133 TRP A O 1
ATOM 999 N N . PRO A 1 134 ? -10.900 7.034 6.699 1.00 97.06 134 PRO A N 1
ATOM 1000 C CA . PRO A 1 134 ? -10.792 5.717 6.108 1.00 97.06 134 PRO A CA 1
ATOM 1001 C C . PRO A 1 134 ? -9.338 5.250 6.158 1.00 97.06 134 PRO A C 1
ATOM 1003 O O . PRO A 1 134 ? -8.408 6.030 5.965 1.00 97.06 134 PRO A O 1
ATOM 1006 N N . LEU A 1 135 ? -9.148 3.954 6.370 1.00 98.12 135 LEU A N 1
ATOM 1007 C CA . LEU A 1 135 ? -7.849 3.311 6.261 1.00 98.12 135 LEU A CA 1
ATOM 1008 C C . LEU A 1 135 ? -7.995 2.012 5.478 1.00 98.12 135 LEU A C 1
ATOM 1010 O O . LEU A 1 135 ? -8.681 1.084 5.910 1.00 98.12 135 LEU A O 1
ATOM 1014 N N . VAL A 1 136 ? -7.324 1.926 4.338 1.00 98.56 136 VA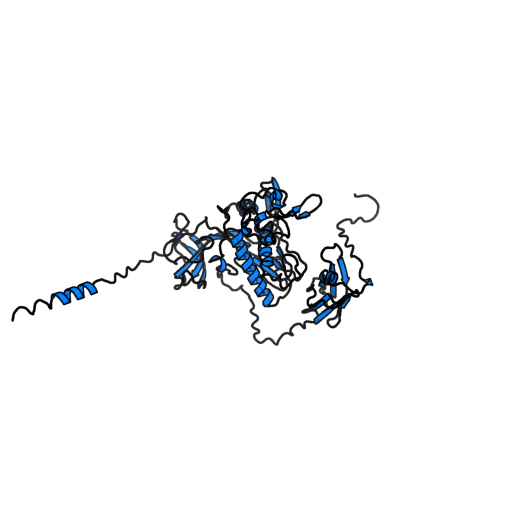L A N 1
ATOM 1015 C CA . VAL A 1 136 ? -7.176 0.695 3.569 1.00 98.56 136 VAL A CA 1
ATOM 1016 C C . VAL A 1 136 ? -5.849 0.054 3.937 1.00 98.56 136 VAL A C 1
ATOM 1018 O O . VAL A 1 136 ? -4.787 0.652 3.766 1.00 98.56 136 VAL A O 1
ATOM 1021 N N . LEU A 1 137 ? -5.916 -1.185 4.419 1.00 98.44 137 LEU A N 1
ATOM 1022 C CA . LEU A 1 137 ? -4.741 -2.005 4.686 1.00 98.44 137 LEU A CA 1
ATOM 1023 C C . LEU A 1 137 ? -4.674 -3.135 3.664 1.00 98.44 137 LEU A C 1
ATOM 1025 O O . LEU A 1 137 ? -5.512 -4.042 3.673 1.00 98.44 137 LEU A O 1
ATOM 1029 N N . PHE A 1 138 ? -3.666 -3.082 2.798 1.00 98.56 138 PHE A N 1
ATOM 1030 C CA . PHE A 1 138 ? -3.413 -4.124 1.809 1.00 98.56 138 PHE A CA 1
ATOM 1031 C C . PHE A 1 138 ? -2.769 -5.354 2.456 1.00 98.56 138 PHE A C 1
ATOM 1033 O O . PHE A 1 138 ? -1.813 -5.231 3.219 1.00 98.56 138 PHE A O 1
ATOM 1040 N N . ASP A 1 139 ? -3.277 -6.542 2.137 1.00 97.75 139 ASP A N 1
ATOM 1041 C CA . ASP A 1 139 ? -2.582 -7.804 2.384 1.00 97.75 139 ASP A CA 1
ATOM 1042 C C . ASP A 1 139 ? -1.597 -7.980 1.222 1.00 97.75 139 ASP A C 1
ATOM 1044 O O . ASP A 1 139 ? -2.012 -8.070 0.065 1.00 97.75 139 ASP A O 1
ATOM 1048 N N . VAL A 1 140 ? -0.296 -7.954 1.501 1.00 98.19 140 VAL A N 1
ATOM 1049 C CA . VAL A 1 140 ? 0.757 -7.952 0.483 1.00 98.19 140 VAL A CA 1
ATOM 1050 C C . VAL A 1 140 ? 1.466 -9.301 0.466 1.00 98.19 140 VAL A C 1
ATOM 1052 O O . VAL A 1 140 ? 2.134 -9.701 1.423 1.00 98.19 140 VAL A O 1
ATOM 1055 N N . ALA A 1 141 ? 1.370 -10.002 -0.661 1.00 97.56 141 ALA A N 1
ATOM 1056 C CA . ALA A 1 141 ? 2.138 -11.211 -0.919 1.00 97.56 141 ALA A CA 1
ATOM 1057 C C . ALA A 1 141 ? 3.339 -10.909 -1.818 1.00 97.56 141 ALA A C 1
ATOM 1059 O O . ALA A 1 141 ? 3.197 -10.397 -2.926 1.00 97.56 141 ALA A O 1
ATOM 1060 N N . VAL A 1 142 ? 4.523 -11.300 -1.364 1.00 98.25 142 VAL A N 1
ATOM 1061 C CA . VAL A 1 142 ? 5.790 -11.110 -2.065 1.00 98.25 142 VAL A CA 1
ATOM 1062 C C . VAL A 1 142 ? 6.421 -12.465 -2.353 1.00 98.25 142 VAL A C 1
ATOM 1064 O O . VAL A 1 142 ? 6.488 -13.330 -1.475 1.00 98.25 142 VAL A O 1
ATOM 1067 N N . SER A 1 143 ? 6.903 -12.654 -3.578 1.00 94.06 143 SER A N 1
ATOM 1068 C CA . SER A 1 143 ? 7.693 -13.822 -3.966 1.00 94.06 143 SER A CA 1
ATOM 1069 C C . SER A 1 143 ? 9.013 -13.379 -4.585 1.00 94.06 143 SER A C 1
ATOM 1071 O O . SER A 1 143 ? 9.044 -12.558 -5.502 1.00 94.06 143 SER A O 1
ATOM 1073 N N . VAL A 1 144 ? 10.106 -13.915 -4.055 1.00 90.31 144 VAL A N 1
ATOM 1074 C CA . VAL A 1 144 ? 11.473 -13.700 -4.526 1.00 90.31 144 VAL A CA 1
ATOM 1075 C C . VAL A 1 144 ? 11.902 -14.949 -5.289 1.00 90.31 144 VAL A C 1
ATOM 1077 O O . VAL A 1 144 ? 11.792 -16.060 -4.775 1.00 90.31 144 VAL A O 1
ATOM 1080 N N . GLU A 1 145 ? 12.362 -14.779 -6.528 1.00 87.31 145 GLU A N 1
ATOM 1081 C CA . GLU A 1 145 ? 12.611 -15.884 -7.468 1.00 87.31 145 GLU A CA 1
ATOM 1082 C C . GLU A 1 145 ? 13.723 -16.839 -7.008 1.00 87.31 145 GLU A C 1
ATOM 1084 O O . GLU A 1 145 ? 13.704 -18.014 -7.361 1.00 87.31 145 GLU A O 1
ATOM 1089 N N . TRP A 1 146 ? 14.674 -16.350 -6.209 1.00 84.88 146 TRP A N 1
ATOM 1090 C CA . TRP A 1 146 ? 15.800 -17.118 -5.673 1.00 84.88 146 TRP A CA 1
ATOM 1091 C C . TRP A 1 146 ? 15.707 -17.257 -4.148 1.00 84.88 146 TRP A C 1
ATOM 1093 O O . TRP A 1 146 ? 14.802 -16.706 -3.519 1.00 84.88 146 TRP A O 1
ATOM 1103 N N . GLN A 1 147 ? 16.654 -17.975 -3.541 1.00 85.75 147 GLN A N 1
ATOM 1104 C CA . GLN A 1 147 ? 16.838 -18.009 -2.090 1.00 85.75 147 GLN A CA 1
ATOM 1105 C C . GLN A 1 147 ? 17.833 -16.907 -1.662 1.00 85.75 147 GLN A C 1
ATOM 1107 O O . GLN A 1 147 ? 19.042 -17.110 -1.797 1.00 85.75 147 GLN A O 1
ATOM 1112 N N . PRO A 1 148 ? 17.374 -15.725 -1.207 1.00 81.94 148 PRO A N 1
ATOM 1113 C CA . PRO A 1 148 ? 18.248 -14.659 -0.725 1.00 81.94 148 PRO A CA 1
ATOM 1114 C C . PRO A 1 148 ? 18.863 -14.977 0.641 1.00 81.94 148 PRO A C 1
ATOM 1116 O O . PRO A 1 148 ? 18.369 -15.825 1.389 1.00 81.94 148 PRO A O 1
ATOM 1119 N N . ASP A 1 149 ? 19.927 -14.248 0.974 1.00 82.94 149 ASP A N 1
ATOM 1120 C CA . ASP A 1 149 ? 20.455 -14.201 2.333 1.00 82.94 149 ASP A CA 1
ATOM 1121 C C . ASP A 1 149 ? 19.579 -13.332 3.257 1.00 82.94 149 ASP A C 1
ATOM 1123 O O . ASP A 1 149 ? 18.607 -12.690 2.842 1.00 82.94 149 ASP A O 1
ATOM 1127 N N . ALA A 1 150 ? 19.916 -13.329 4.548 1.00 84.06 150 ALA A N 1
ATOM 1128 C CA . ALA A 1 150 ? 19.188 -12.552 5.545 1.00 84.06 150 ALA A CA 1
ATOM 1129 C C . ALA A 1 150 ? 19.306 -11.035 5.317 1.00 84.06 150 ALA A C 1
ATOM 1131 O O . ALA A 1 150 ? 18.368 -10.310 5.638 1.00 84.06 150 ALA A O 1
ATOM 1132 N N . THR A 1 151 ? 20.422 -10.564 4.755 1.00 86.88 151 THR A N 1
ATOM 1133 C CA . THR A 1 151 ? 20.668 -9.140 4.498 1.00 86.88 151 THR A CA 1
ATOM 1134 C C . THR A 1 151 ? 19.681 -8.608 3.470 1.00 86.88 151 THR A C 1
ATOM 1136 O O . THR A 1 151 ? 18.982 -7.636 3.743 1.00 86.88 151 THR A O 1
ATOM 1139 N N . PHE A 1 152 ? 19.543 -9.289 2.331 1.00 88.62 152 PHE A N 1
ATOM 1140 C CA . PHE A 1 152 ? 18.584 -8.901 1.300 1.00 88.62 152 PHE A CA 1
ATOM 1141 C C . PHE A 1 152 ? 17.141 -8.958 1.814 1.00 88.62 152 PHE A C 1
ATOM 1143 O O . PHE A 1 152 ? 16.338 -8.087 1.498 1.00 88.62 152 PHE A O 1
ATOM 1150 N N . LEU A 1 153 ? 16.784 -9.959 2.628 1.00 91.50 153 LEU A N 1
ATOM 1151 C CA . LEU A 1 153 ? 15.433 -10.040 3.198 1.00 91.50 153 LEU A CA 1
ATOM 1152 C C . LEU A 1 153 ? 15.141 -8.904 4.186 1.00 91.50 153 LEU A C 1
ATOM 1154 O O . LEU A 1 153 ? 14.022 -8.394 4.202 1.00 91.50 153 LEU A O 1
ATOM 1158 N N . GLN A 1 154 ? 16.126 -8.498 4.990 1.00 92.31 154 GLN A N 1
ATOM 1159 C CA . GLN A 1 154 ? 16.000 -7.347 5.886 1.00 92.31 154 GLN A CA 1
ATOM 1160 C C . GLN A 1 154 ? 15.860 -6.042 5.100 1.00 92.31 154 GLN A C 1
ATOM 1162 O O . GLN A 1 154 ? 14.970 -5.249 5.401 1.00 92.31 154 GLN A O 1
ATOM 1167 N N . GLU A 1 155 ? 16.687 -5.857 4.072 1.00 95.06 155 GLU A N 1
ATOM 1168 C CA . GLU A 1 155 ? 16.630 -4.720 3.150 1.00 95.06 155 GLU A CA 1
ATOM 1169 C C . GLU A 1 155 ? 15.266 -4.638 2.454 1.00 95.06 155 GLU A C 1
ATOM 1171 O O . GLU A 1 155 ? 14.609 -3.601 2.493 1.00 95.06 155 GLU A O 1
ATOM 1176 N N . LEU A 1 156 ? 14.789 -5.744 1.879 1.00 96.62 156 LEU A N 1
ATOM 1177 C CA . LEU A 1 156 ? 13.490 -5.804 1.215 1.00 96.62 156 LEU A CA 1
ATOM 1178 C C . LEU A 1 156 ? 12.346 -5.517 2.193 1.00 96.62 156 LEU A C 1
ATOM 1180 O O . LEU A 1 156 ? 11.435 -4.761 1.869 1.00 96.62 156 LEU A O 1
ATOM 1184 N N . HIS A 1 157 ? 12.387 -6.083 3.400 1.00 97.62 157 HIS A N 1
ATOM 1185 C CA . HIS A 1 157 ? 11.385 -5.807 4.427 1.00 97.62 157 HIS A CA 1
ATOM 1186 C C . HIS A 1 157 ? 11.381 -4.325 4.838 1.00 97.62 157 HIS A C 1
ATOM 1188 O O . HIS A 1 157 ? 10.314 -3.718 4.945 1.00 97.62 157 HIS A O 1
ATOM 1194 N N . ALA A 1 158 ? 12.558 -3.722 5.035 1.00 97.44 158 ALA A N 1
ATOM 1195 C CA . ALA A 1 158 ? 12.693 -2.297 5.329 1.00 97.44 158 ALA A CA 1
ATOM 1196 C C . ALA A 1 158 ? 12.188 -1.425 4.168 1.00 97.44 158 ALA A C 1
ATOM 1198 O O . ALA A 1 158 ? 11.440 -0.476 4.396 1.00 97.44 158 ALA A O 1
ATOM 1199 N N . GLY A 1 159 ? 12.516 -1.794 2.929 1.00 97.94 159 GLY A N 1
ATOM 1200 C CA . GLY A 1 159 ? 12.029 -1.146 1.715 1.00 97.94 159 GLY A CA 1
ATOM 1201 C C . GLY A 1 159 ? 10.512 -1.206 1.570 1.00 97.94 159 GLY A C 1
ATOM 1202 O O . GLY A 1 159 ? 9.882 -0.195 1.282 1.00 97.94 159 GLY A O 1
ATOM 1203 N N . LEU A 1 160 ? 9.893 -2.355 1.846 1.00 98.62 160 LEU A N 1
ATOM 1204 C CA . LEU A 1 160 ? 8.434 -2.502 1.832 1.00 98.62 160 LEU A CA 1
ATOM 1205 C C . LEU A 1 160 ? 7.762 -1.670 2.929 1.00 98.62 160 LEU A C 1
ATOM 1207 O O . LEU A 1 160 ? 6.706 -1.087 2.687 1.00 98.62 160 LEU A O 1
ATOM 1211 N N . ARG A 1 161 ? 8.382 -1.560 4.110 1.00 98.00 161 ARG A N 1
ATOM 1212 C CA . ARG A 1 161 ? 7.900 -0.679 5.182 1.00 98.00 161 ARG A CA 1
ATOM 1213 C C . ARG A 1 161 ? 7.977 0.789 4.770 1.00 98.00 161 ARG A C 1
ATOM 1215 O O . ARG A 1 161 ? 7.014 1.525 4.953 1.00 98.00 161 ARG A O 1
ATOM 1222 N N . ALA A 1 162 ? 9.091 1.200 4.167 1.00 98.19 162 ALA A N 1
ATOM 1223 C CA . ALA A 1 162 ? 9.270 2.553 3.650 1.00 98.19 162 ALA A CA 1
ATOM 1224 C C . ALA A 1 162 ? 8.305 2.862 2.492 1.00 98.19 162 ALA A C 1
ATOM 1226 O O . ALA A 1 162 ? 7.741 3.951 2.442 1.00 98.19 162 ALA A O 1
ATOM 1227 N N . ALA A 1 163 ? 8.044 1.895 1.608 1.00 98.50 163 ALA A N 1
ATOM 1228 C CA . ALA A 1 163 ? 7.045 2.014 0.548 1.00 98.50 163 ALA A CA 1
ATOM 1229 C C . ALA A 1 163 ? 5.629 2.160 1.118 1.00 98.50 163 ALA A C 1
ATOM 1231 O O . ALA A 1 163 ? 4.867 2.989 0.636 1.00 98.50 163 ALA A O 1
ATOM 1232 N N . SER A 1 164 ? 5.292 1.408 2.172 1.00 98.50 164 SER A N 1
ATOM 1233 C CA . SER A 1 164 ? 4.023 1.557 2.891 1.00 98.50 164 SER A CA 1
ATOM 1234 C C . SER A 1 164 ? 3.877 2.945 3.509 1.00 98.50 164 SER A C 1
ATOM 1236 O O . SER A 1 164 ? 2.827 3.563 3.379 1.00 98.50 164 SER A O 1
ATOM 1238 N N . ALA A 1 165 ? 4.925 3.440 4.174 1.00 97.31 165 ALA A N 1
ATOM 1239 C CA . ALA A 1 165 ? 4.939 4.779 4.755 1.00 97.31 165 ALA A CA 1
ATOM 1240 C C . ALA A 1 165 ? 4.780 5.865 3.683 1.00 97.31 165 ALA A C 1
ATOM 1242 O O . ALA A 1 165 ? 4.024 6.808 3.872 1.00 97.31 165 ALA A O 1
ATOM 1243 N N . TYR A 1 166 ? 5.448 5.702 2.542 1.00 97.12 166 TYR A N 1
ATOM 1244 C CA . TYR A 1 166 ? 5.342 6.627 1.421 1.00 97.12 166 TYR A CA 1
ATOM 1245 C C . TYR A 1 166 ? 3.978 6.555 0.718 1.00 97.12 166 TYR A C 1
ATOM 1247 O O . TYR A 1 166 ? 3.446 7.575 0.312 1.00 97.12 166 TYR A O 1
ATOM 1255 N N . LEU A 1 167 ? 3.358 5.376 0.611 1.00 98.00 167 LEU A N 1
ATOM 1256 C CA . LEU A 1 167 ? 1.982 5.255 0.120 1.00 98.00 167 LEU A CA 1
ATOM 1257 C C . LEU A 1 167 ? 0.982 5.940 1.064 1.00 98.00 167 LEU A C 1
ATOM 1259 O O . LEU A 1 167 ? 0.021 6.554 0.605 1.00 98.00 167 LEU A O 1
ATOM 1263 N N . TYR A 1 168 ? 1.214 5.843 2.372 1.00 97.12 168 TYR A N 1
ATOM 1264 C CA . TYR A 1 168 ? 0.402 6.508 3.386 1.00 97.12 168 TYR A CA 1
ATOM 1265 C C . TYR A 1 168 ? 0.516 8.031 3.299 1.00 97.12 168 TYR A C 1
ATOM 1267 O O . TYR A 1 168 ? -0.505 8.707 3.328 1.00 97.12 168 TYR A O 1
ATOM 1275 N N . ASP A 1 169 ? 1.731 8.539 3.098 1.00 94.50 169 ASP A N 1
ATOM 1276 C CA . ASP A 1 169 ? 2.033 9.942 2.790 1.00 94.50 169 ASP A CA 1
ATOM 1277 C C . ASP A 1 169 ? 1.265 10.407 1.534 1.00 94.50 169 ASP A C 1
ATOM 1279 O O . ASP A 1 169 ? 0.347 11.214 1.638 1.00 94.50 169 ASP A O 1
ATOM 1283 N N . LEU A 1 170 ? 1.498 9.751 0.386 1.00 93.75 170 LEU A N 1
ATOM 1284 C CA . LEU A 1 170 ? 0.865 10.058 -0.911 1.00 93.75 170 LEU A CA 1
ATOM 1285 C C . LEU A 1 170 ? -0.669 10.075 -0.893 1.00 93.75 170 LEU A C 1
ATOM 1287 O O . LEU A 1 170 ? -1.307 10.730 -1.718 1.00 93.75 170 LEU A O 1
ATOM 1291 N N . SER A 1 171 ? -1.258 9.262 -0.019 1.00 95.50 171 SER A N 1
ATOM 1292 C CA . SER A 1 171 ? -2.702 9.057 0.085 1.00 95.50 171 SER A CA 1
ATOM 1293 C C . SER A 1 171 ? -3.335 9.825 1.239 1.00 95.50 171 SER A C 1
ATOM 1295 O O . SER A 1 171 ? -4.450 9.490 1.644 1.00 95.50 171 SER A O 1
ATOM 1297 N N . GLU A 1 172 ? -2.641 10.822 1.792 1.00 94.19 172 GLU A N 1
ATOM 1298 C CA . GLU A 1 172 ? -3.147 11.659 2.885 1.00 94.19 172 GLU A CA 1
ATOM 1299 C C . GLU A 1 172 ? -3.644 10.811 4.073 1.00 94.19 172 GLU A C 1
ATOM 1301 O O . GLU A 1 172 ? -4.653 11.084 4.726 1.00 94.19 172 GLU A O 1
ATOM 1306 N N . GLY A 1 173 ? -2.931 9.708 4.316 1.00 95.56 173 GLY A N 1
ATOM 1307 C CA . GLY A 1 173 ? -3.155 8.754 5.391 1.00 95.56 173 GLY A CA 1
ATOM 1308 C C . GLY A 1 173 ? -4.273 7.738 5.174 1.00 95.56 173 GLY A C 1
ATOM 1309 O O . GLY A 1 173 ? -4.766 7.167 6.146 1.00 95.56 173 GLY A O 1
ATOM 1310 N N . GLN A 1 174 ? -4.692 7.494 3.933 1.00 97.31 174 GLN A N 1
ATOM 1311 C CA . GLN A 1 174 ? -5.816 6.594 3.658 1.00 97.31 174 GLN A CA 1
ATOM 1312 C C . GLN A 1 174 ? -5.397 5.183 3.244 1.00 97.31 174 GLN A C 1
ATOM 1314 O O . GLN A 1 174 ? -6.205 4.260 3.338 1.00 97.31 174 GLN A O 1
ATOM 1319 N N . LEU A 1 175 ? -4.161 4.982 2.782 1.00 98.38 175 LEU A N 1
ATOM 1320 C CA . LEU A 1 175 ? -3.700 3.722 2.194 1.00 98.38 175 LEU A CA 1
ATOM 1321 C C . LEU A 1 175 ? -2.357 3.289 2.794 1.00 98.38 175 LEU A C 1
ATOM 1323 O O . LEU A 1 175 ? -1.402 4.054 2.798 1.00 98.38 175 LEU A O 1
ATOM 1327 N N . ALA A 1 176 ? -2.241 2.041 3.244 1.00 98.38 176 ALA A N 1
ATOM 1328 C CA . ALA A 1 176 ? -0.973 1.478 3.714 1.00 98.38 176 ALA A CA 1
ATOM 1329 C C . ALA A 1 176 ? -0.896 -0.037 3.477 1.00 98.38 176 ALA A C 1
ATOM 1331 O O . ALA A 1 176 ? -1.904 -0.713 3.253 1.00 98.38 176 ALA A O 1
ATOM 1332 N N . PHE A 1 177 ? 0.308 -0.603 3.551 1.00 98.50 177 PHE A N 1
ATOM 1333 C CA . PHE A 1 177 ? 0.479 -2.053 3.613 1.00 98.50 177 PHE A CA 1
ATOM 1334 C C . PHE A 1 177 ? 0.189 -2.538 5.034 1.00 98.50 177 PHE A C 1
ATOM 1336 O O . PHE A 1 177 ? 0.739 -2.033 6.011 1.00 98.50 177 PHE A O 1
ATOM 1343 N N . GLY A 1 178 ? -0.698 -3.524 5.134 1.00 96.38 178 GLY A N 1
ATOM 1344 C CA . GLY A 1 178 ? -1.022 -4.230 6.364 1.00 96.38 178 GLY A CA 1
ATOM 1345 C C . GLY A 1 178 ? -0.220 -5.523 6.462 1.00 96.38 178 GLY A C 1
ATOM 1346 O O . GLY A 1 178 ? 1.007 -5.507 6.528 1.00 96.38 178 GLY A O 1
ATOM 1347 N N . ALA A 1 179 ? -0.922 -6.659 6.442 1.00 95.19 179 ALA A N 1
ATOM 1348 C CA . ALA A 1 179 ? -0.306 -7.981 6.471 1.00 95.19 179 ALA A CA 1
ATOM 1349 C C . ALA A 1 179 ? 0.717 -8.154 5.336 1.00 95.19 179 ALA A C 1
ATOM 1351 O O . ALA A 1 179 ? 0.449 -7.794 4.193 1.00 95.19 179 ALA A O 1
ATOM 1352 N N . LEU A 1 180 ? 1.875 -8.738 5.649 1.00 96.12 180 LEU A N 1
ATOM 1353 C CA . LEU A 1 180 ? 2.949 -8.972 4.686 1.00 96.12 180 LEU A CA 1
ATOM 1354 C C . LEU A 1 180 ? 3.411 -10.424 4.758 1.00 96.12 180 LEU A C 1
ATOM 1356 O O . LEU A 1 180 ? 3.741 -10.931 5.829 1.00 96.12 180 LEU A O 1
ATOM 1360 N N . ARG A 1 181 ? 3.506 -11.076 3.599 1.00 95.50 181 ARG A N 1
ATOM 1361 C CA . ARG A 1 181 ? 4.106 -12.405 3.466 1.00 95.50 181 ARG A CA 1
ATOM 1362 C C . ARG A 1 181 ? 5.183 -12.391 2.395 1.00 95.50 181 ARG A C 1
ATOM 1364 O O . ARG A 1 181 ? 4.863 -12.258 1.219 1.00 95.50 181 ARG A O 1
ATOM 1371 N N . ILE A 1 182 ? 6.434 -12.610 2.793 1.00 95.38 182 ILE A N 1
ATOM 1372 C CA . ILE A 1 182 ? 7.563 -12.783 1.872 1.00 95.38 182 ILE A CA 1
ATOM 1373 C C . ILE A 1 182 ? 7.874 -14.273 1.736 1.00 95.38 182 ILE A C 1
ATOM 1375 O O . ILE A 1 182 ? 8.040 -14.983 2.724 1.00 95.38 182 ILE A O 1
ATOM 1379 N N . THR A 1 183 ? 7.942 -14.743 0.496 1.00 90.62 183 THR A N 1
ATOM 1380 C CA . THR A 1 183 ? 8.315 -16.113 0.130 1.00 90.62 183 THR A CA 1
ATOM 1381 C C . THR A 1 183 ? 9.513 -16.096 -0.807 1.00 90.62 183 THR A C 1
ATOM 1383 O O . THR A 1 183 ? 9.710 -15.134 -1.545 1.00 90.62 183 THR A O 1
ATOM 1386 N N . THR A 1 184 ? 10.334 -17.139 -0.752 1.00 86.56 184 THR A N 1
ATOM 1387 C CA . THR A 1 184 ? 11.604 -17.244 -1.485 1.00 86.56 184 THR A CA 1
ATOM 1388 C C . THR A 1 184 ? 11.617 -18.487 -2.374 1.00 86.56 184 THR A C 1
ATOM 1390 O O . THR A 1 184 ? 10.672 -19.276 -2.341 1.00 86.56 184 THR A O 1
ATOM 1393 N N . ASP A 1 185 ? 12.662 -18.652 -3.188 1.00 77.69 185 ASP A N 1
ATOM 1394 C CA . ASP A 1 185 ? 12.822 -19.778 -4.128 1.00 77.69 185 ASP A CA 1
ATOM 1395 C C . ASP A 1 185 ? 11.663 -19.893 -5.144 1.00 77.69 185 ASP A C 1
ATOM 1397 O O . ASP A 1 185 ? 11.251 -20.968 -5.589 1.00 77.69 185 ASP A O 1
ATOM 1401 N N . GLY A 1 186 ? 11.049 -18.751 -5.468 1.00 78.88 186 GLY A N 1
ATOM 1402 C CA . GLY A 1 186 ? 9.868 -18.678 -6.324 1.00 78.88 186 GLY A CA 1
ATOM 1403 C C . GLY A 1 186 ? 8.633 -19.371 -5.737 1.00 78.88 186 GLY A C 1
ATOM 1404 O O . GLY A 1 186 ? 7.659 -19.608 -6.459 1.00 78.88 186 GLY A O 1
ATOM 1405 N N . ALA A 1 187 ? 8.635 -19.712 -4.444 1.00 77.00 187 ALA A N 1
ATOM 1406 C CA . ALA A 1 187 ? 7.452 -20.236 -3.781 1.00 77.00 187 ALA A CA 1
ATOM 1407 C C . ALA A 1 187 ? 6.310 -19.222 -3.902 1.00 77.00 187 ALA A C 1
ATOM 1409 O O . ALA A 1 187 ? 6.518 -18.014 -3.807 1.00 77.00 187 ALA A O 1
ATOM 1410 N N . ASN A 1 188 ? 5.090 -19.708 -4.137 1.00 83.94 188 ASN A N 1
ATOM 1411 C CA . ASN A 1 188 ? 3.894 -18.870 -4.252 1.00 83.94 188 ASN A CA 1
ATOM 1412 C C . ASN A 1 188 ? 3.948 -17.788 -5.353 1.00 83.94 188 ASN A C 1
ATOM 1414 O O . ASN A 1 188 ? 3.118 -16.878 -5.334 1.00 83.94 188 ASN A O 1
ATOM 1418 N N . TRP A 1 189 ? 4.839 -17.915 -6.349 1.00 87.00 189 TRP A N 1
ATOM 1419 C CA . TRP A 1 189 ? 5.033 -16.933 -7.427 1.00 87.00 189 TRP A CA 1
ATOM 1420 C C . TRP A 1 189 ? 3.721 -16.489 -8.082 1.00 87.00 189 TRP A C 1
ATOM 1422 O O . TRP A 1 189 ? 3.397 -15.304 -8.088 1.00 87.00 189 TRP A O 1
ATOM 1432 N N . ALA A 1 190 ? 2.904 -17.442 -8.548 1.00 84.94 190 ALA A N 1
ATOM 1433 C CA . ALA A 1 190 ? 1.622 -17.162 -9.205 1.00 84.94 190 ALA A CA 1
ATOM 1434 C C . ALA A 1 190 ? 0.612 -16.424 -8.303 1.00 84.94 190 ALA A C 1
ATOM 1436 O O . ALA A 1 190 ? -0.267 -15.731 -8.806 1.00 84.94 190 ALA A O 1
ATOM 1437 N N . SER A 1 191 ? 0.755 -16.545 -6.981 1.00 86.81 191 SER A N 1
ATOM 1438 C CA . SER A 1 191 ? -0.138 -15.928 -5.996 1.00 86.81 191 SER A CA 1
ATOM 1439 C C . SER A 1 191 ? 0.350 -14.579 -5.453 1.00 86.81 191 SER A C 1
ATOM 1441 O O . SER A 1 191 ? -0.375 -13.932 -4.701 1.00 86.81 191 SER A O 1
ATOM 1443 N N . ALA A 1 192 ? 1.569 -14.158 -5.797 1.00 94.19 192 ALA A N 1
ATOM 1444 C CA . ALA A 1 192 ? 2.174 -12.939 -5.269 1.00 94.19 192 ALA A CA 1
ATOM 1445 C C . ALA A 1 192 ? 1.641 -11.662 -5.943 1.00 94.19 192 ALA A C 1
ATOM 1447 O O . ALA A 1 192 ? 1.283 -11.660 -7.123 1.00 94.19 192 ALA A O 1
ATOM 1448 N N . ASP A 1 193 ? 1.612 -10.569 -5.182 1.00 98.56 193 ASP A N 1
ATOM 1449 C CA . ASP A 1 193 ? 1.449 -9.191 -5.663 1.00 98.56 193 ASP A CA 1
ATOM 1450 C C . ASP A 1 193 ? 2.740 -8.657 -6.224 1.00 98.56 193 ASP A C 1
ATOM 1452 O O . ASP A 1 193 ? 2.753 -8.172 -7.349 1.00 98.56 193 ASP A O 1
ATOM 1456 N N . LEU A 1 194 ? 3.814 -8.811 -5.458 1.00 98.69 194 LEU A N 1
ATOM 1457 C CA . LEU A 1 194 ? 5.131 -8.327 -5.819 1.00 98.69 194 LEU A CA 1
ATOM 1458 C C . LEU A 1 194 ? 6.032 -9.518 -6.121 1.00 98.69 194 LEU A C 1
ATOM 1460 O O . LEU A 1 194 ? 6.182 -10.433 -5.306 1.00 98.69 194 LEU A O 1
ATOM 1464 N N . ARG A 1 195 ? 6.641 -9.509 -7.298 1.00 96.94 195 ARG A N 1
ATOM 1465 C CA . ARG A 1 195 ? 7.496 -10.580 -7.797 1.00 96.94 195 ARG A CA 1
ATOM 1466 C C . ARG A 1 195 ? 8.878 -10.024 -8.095 1.00 96.94 195 ARG A C 1
ATOM 1468 O O . ARG A 1 195 ? 9.066 -9.292 -9.065 1.00 96.94 195 ARG A O 1
ATOM 1475 N N . PHE A 1 196 ? 9.843 -10.392 -7.263 1.00 94.31 196 PHE A N 1
ATOM 1476 C CA . PHE A 1 196 ? 11.233 -9.969 -7.398 1.00 94.31 196 PHE A CA 1
ATOM 1477 C C . PHE A 1 196 ? 12.005 -11.030 -8.168 1.00 94.31 196 PHE A C 1
ATOM 1479 O O . PHE A 1 196 ? 12.224 -12.142 -7.681 1.00 94.31 196 PHE A O 1
ATOM 1486 N N . ARG A 1 197 ? 12.398 -10.687 -9.392 1.00 86.81 197 ARG A N 1
ATOM 1487 C CA . ARG A 1 197 ? 13.204 -11.544 -10.259 1.00 86.81 197 ARG A CA 1
ATOM 1488 C C . ARG A 1 197 ? 14.661 -11.512 -9.828 1.00 86.81 197 ARG A C 1
ATOM 1490 O O . ARG A 1 197 ? 15.156 -10.487 -9.369 1.00 86.81 197 ARG A O 1
ATOM 1497 N N . ALA A 1 198 ? 15.378 -12.609 -10.046 1.00 82.06 198 ALA A N 1
ATOM 1498 C CA . ALA A 1 198 ? 16.825 -12.653 -9.823 1.00 82.06 198 ALA A CA 1
ATOM 1499 C C . ALA A 1 198 ? 17.602 -11.768 -10.829 1.00 82.06 198 ALA A C 1
ATOM 1501 O O . ALA A 1 198 ? 18.770 -11.435 -10.617 1.00 82.06 198 ALA A O 1
ATOM 1502 N N . ALA A 1 199 ? 16.925 -11.350 -11.903 1.00 75.12 199 ALA A N 1
ATOM 1503 C CA . ALA A 1 199 ? 17.375 -10.411 -12.921 1.00 75.12 199 ALA A CA 1
ATOM 1504 C C . ALA A 1 199 ? 17.861 -9.064 -12.352 1.00 75.12 199 ALA A C 1
ATOM 1506 O O . ALA A 1 199 ? 17.132 -8.379 -11.641 1.00 75.12 199 ALA A O 1
ATOM 1507 N N . ASN A 1 200 ? 19.061 -8.633 -12.748 1.00 74.12 200 ASN A N 1
ATOM 1508 C CA . ASN A 1 200 ? 19.636 -7.325 -12.389 1.00 74.12 200 ASN A CA 1
ATOM 1509 C C . ASN A 1 200 ? 19.513 -6.288 -13.525 1.00 74.12 200 ASN A C 1
ATOM 1511 O O . ASN A 1 200 ? 20.228 -5.295 -13.560 1.00 74.12 200 ASN A O 1
ATOM 1515 N N . ASP A 1 201 ? 18.659 -6.527 -14.512 1.00 75.25 201 ASP A N 1
ATOM 1516 C CA . ASP A 1 201 ? 18.379 -5.618 -15.636 1.00 75.25 201 ASP A CA 1
ATOM 1517 C C . ASP A 1 201 ? 16.890 -5.297 -15.776 1.00 75.25 201 ASP A C 1
ATOM 1519 O O . ASP A 1 201 ? 16.497 -4.516 -16.641 1.00 75.25 201 ASP A O 1
ATOM 1523 N N . TYR A 1 202 ? 16.051 -5.909 -14.943 1.00 80.94 202 TYR A N 1
ATOM 1524 C CA . TYR A 1 202 ? 14.616 -5.778 -15.074 1.00 80.94 202 TYR A CA 1
ATOM 1525 C C . TYR A 1 202 ? 14.161 -4.422 -14.529 1.00 80.94 202 TYR A C 1
ATOM 1527 O O . TYR A 1 202 ? 14.260 -4.156 -13.328 1.00 80.94 202 TYR A O 1
ATOM 1535 N N . ARG A 1 203 ? 13.655 -3.563 -15.421 1.00 86.94 203 ARG A N 1
ATOM 1536 C CA . ARG A 1 203 ? 12.971 -2.322 -15.040 1.00 86.94 203 ARG A CA 1
ATOM 1537 C C . ARG A 1 203 ? 11.640 -2.683 -14.368 1.00 86.94 203 ARG A C 1
ATOM 1539 O O . ARG A 1 203 ? 10.911 -3.489 -14.944 1.00 86.94 203 ARG A O 1
ATOM 1546 N N . PRO A 1 204 ? 11.322 -2.102 -13.200 1.00 95.00 204 PRO A N 1
ATOM 1547 C CA . PRO A 1 204 ? 10.032 -2.287 -12.550 1.00 95.00 204 PRO A CA 1
ATOM 1548 C C . PRO A 1 204 ? 8.853 -2.050 -13.498 1.00 95.00 204 PRO A C 1
ATOM 1550 O O . PRO A 1 204 ? 8.932 -1.205 -14.393 1.00 95.00 204 PRO A O 1
ATOM 1553 N N . SER A 1 205 ? 7.801 -2.849 -13.337 1.00 91.56 205 SER A N 1
ATOM 1554 C CA . SER A 1 205 ? 6.568 -2.712 -14.111 1.00 91.56 205 SER A CA 1
ATOM 1555 C C . SER A 1 205 ? 5.393 -3.380 -13.408 1.00 91.56 205 SER A C 1
ATOM 1557 O O . SER A 1 205 ? 5.562 -4.450 -12.817 1.00 91.56 205 SER A O 1
ATOM 1559 N N . ALA A 1 206 ? 4.196 -2.835 -13.579 1.00 95.25 206 ALA A N 1
ATOM 1560 C CA . ALA A 1 206 ? 2.967 -3.374 -13.018 1.00 95.25 206 ALA A CA 1
ATOM 1561 C C . ALA A 1 206 ? 1.896 -3.659 -14.075 1.00 95.25 206 ALA A C 1
ATOM 1563 O O . ALA A 1 206 ? 1.749 -2.949 -15.072 1.00 95.25 206 ALA A O 1
ATOM 1564 N N . HIS A 1 207 ? 1.076 -4.675 -13.806 1.00 93.06 207 HIS A N 1
ATOM 1565 C CA . HIS A 1 207 ? -0.220 -4.817 -14.462 1.00 93.06 207 HIS A CA 1
ATOM 1566 C C . HIS A 1 207 ? -1.193 -3.819 -13.835 1.00 93.06 207 HIS A C 1
ATOM 1568 O O . HIS A 1 207 ? -1.550 -3.952 -12.663 1.00 93.06 207 HIS A O 1
ATOM 1574 N N . ILE A 1 208 ? -1.620 -2.825 -14.610 1.00 94.62 208 ILE A N 1
ATOM 1575 C CA . ILE A 1 208 ? -2.522 -1.783 -14.118 1.00 94.62 208 ILE A CA 1
ATOM 1576 C C . ILE A 1 208 ? -3.867 -2.406 -13.737 1.00 94.62 208 ILE A C 1
ATOM 1578 O O . ILE A 1 208 ? -4.450 -3.159 -14.518 1.00 94.62 208 ILE A O 1
ATOM 1582 N N . GLY A 1 209 ? -4.341 -2.115 -12.525 1.00 93.94 209 GLY A N 1
ATOM 1583 C CA . GLY A 1 209 ? -5.548 -2.723 -11.970 1.00 93.94 209 GLY A CA 1
ATOM 1584 C C . GLY A 1 209 ? -5.421 -4.221 -11.686 1.00 93.94 209 GLY A C 1
ATOM 1585 O O . GLY A 1 209 ? -6.434 -4.906 -11.576 1.00 93.94 209 GLY A O 1
ATOM 1586 N N . GLY A 1 210 ? -4.197 -4.744 -11.569 1.00 95.88 210 GLY A N 1
ATOM 1587 C CA . GLY A 1 210 ? -3.923 -6.158 -11.314 1.00 95.88 210 GLY A CA 1
ATOM 1588 C C . GLY A 1 210 ? -4.498 -6.708 -10.004 1.00 95.88 210 GLY A C 1
ATOM 1589 O O . GLY A 1 210 ? -4.483 -7.924 -9.809 1.00 95.88 210 GLY A O 1
ATOM 1590 N N . ILE A 1 211 ? -4.985 -5.842 -9.110 1.00 97.06 211 ILE A N 1
ATOM 1591 C CA . ILE A 1 211 ? -5.572 -6.221 -7.819 1.00 97.06 211 ILE A CA 1
ATOM 1592 C C . ILE A 1 211 ? -6.971 -6.843 -7.925 1.00 97.06 211 ILE A C 1
ATOM 1594 O O . ILE A 1 211 ? -7.432 -7.472 -6.971 1.00 97.06 211 ILE A O 1
ATOM 1598 N N . VAL A 1 212 ? -7.657 -6.673 -9.062 1.00 93.88 212 VAL A N 1
ATOM 1599 C CA . VAL A 1 212 ? -9.034 -7.160 -9.235 1.00 93.88 212 VAL A CA 1
ATOM 1600 C C . VAL A 1 212 ? -9.134 -8.677 -9.063 1.00 93.88 212 VAL A C 1
ATOM 1602 O O . VAL A 1 212 ? -8.175 -9.419 -9.278 1.00 93.88 212 VAL A O 1
ATOM 1605 N N . VAL A 1 213 ? -10.318 -9.145 -8.664 1.00 92.00 213 VAL A N 1
ATOM 1606 C CA . VAL A 1 213 ? -10.577 -10.569 -8.379 1.00 92.00 213 VAL A CA 1
ATOM 1607 C C . VAL A 1 213 ? -10.685 -11.383 -9.662 1.00 92.00 213 VAL A C 1
ATOM 1609 O O . VAL A 1 213 ? -10.203 -12.508 -9.759 1.00 92.00 213 VAL A O 1
ATOM 1612 N N . GLU A 1 214 ? -11.319 -10.775 -10.652 1.00 86.75 214 GLU A N 1
ATOM 1613 C CA . GLU A 1 214 ? -11.608 -11.315 -11.967 1.00 86.75 214 GLU A CA 1
ATOM 1614 C C . GLU A 1 214 ? -11.589 -10.164 -12.983 1.00 86.75 214 GLU A C 1
ATOM 1616 O O . GLU A 1 214 ? -11.538 -8.999 -12.574 1.00 86.75 214 GLU A O 1
ATOM 1621 N N . PRO A 1 215 ? -11.583 -10.446 -14.299 1.00 90.06 215 PRO A N 1
ATOM 1622 C CA . PRO A 1 215 ? -11.602 -9.396 -15.303 1.00 90.06 215 PRO A CA 1
ATOM 1623 C C . PRO A 1 215 ? -12.763 -8.408 -15.108 1.00 90.06 215 PRO A C 1
ATOM 1625 O O . PRO A 1 215 ? -13.928 -8.765 -15.263 1.00 90.06 215 PRO A O 1
ATOM 1628 N N . GLN A 1 216 ? -12.429 -7.153 -14.819 1.00 87.38 216 GLN A N 1
ATOM 1629 C CA . GLN A 1 216 ? -13.369 -6.088 -14.497 1.00 87.38 216 GLN A CA 1
ATOM 1630 C C . GLN A 1 216 ? -13.400 -5.065 -15.629 1.00 87.38 216 GLN A C 1
ATOM 1632 O O . GLN A 1 216 ? -12.396 -4.422 -15.939 1.00 87.38 216 GLN A O 1
ATOM 1637 N N . SER A 1 217 ? -14.566 -4.900 -16.253 1.00 90.50 217 SER A N 1
ATOM 1638 C CA . SER A 1 217 ? -14.768 -3.857 -17.262 1.00 90.50 217 SER A CA 1
ATOM 1639 C C . SER A 1 217 ? -15.196 -2.551 -16.607 1.00 90.50 217 SER A C 1
ATOM 1641 O O . SER A 1 217 ? -16.142 -2.521 -15.826 1.00 90.50 217 SER A O 1
ATOM 1643 N N . TYR A 1 218 ? -14.542 -1.461 -16.987 1.00 89.25 218 TYR A N 1
ATOM 1644 C CA . TYR A 1 218 ? -14.819 -0.118 -16.502 1.00 89.25 218 TYR A CA 1
ATOM 1645 C C . TYR A 1 218 ? -14.948 0.842 -17.685 1.00 89.25 218 TYR A C 1
ATOM 1647 O O . TYR A 1 218 ? -14.199 0.754 -18.662 1.00 89.25 218 TYR A O 1
ATOM 1655 N N . ILE A 1 219 ? -15.928 1.742 -17.618 1.00 91.75 219 ILE A N 1
ATOM 1656 C CA . ILE A 1 219 ? -16.055 2.858 -18.556 1.00 91.75 219 ILE A CA 1
ATOM 1657 C C . ILE A 1 219 ? -15.574 4.095 -17.814 1.00 91.75 219 ILE A C 1
ATOM 1659 O O . ILE A 1 219 ? -16.239 4.572 -16.897 1.00 91.75 219 ILE A O 1
ATOM 1663 N N . ALA A 1 220 ? -14.403 4.582 -18.202 1.00 87.50 220 ALA A N 1
ATOM 1664 C CA . ALA A 1 220 ? -13.803 5.752 -17.596 1.00 87.50 220 ALA A CA 1
ATOM 1665 C C . ALA A 1 220 ? -14.596 7.030 -17.926 1.00 87.50 220 ALA A C 1
ATOM 1667 O O . ALA A 1 220 ? -15.316 7.061 -18.929 1.00 87.50 220 ALA A O 1
ATOM 1668 N N . PRO A 1 221 ? -14.438 8.118 -17.146 1.00 87.94 221 PRO A N 1
ATOM 1669 C CA . PRO A 1 221 ? -15.090 9.399 -17.422 1.00 87.94 221 PRO A CA 1
ATOM 1670 C C . PRO A 1 221 ? -14.777 9.968 -18.813 1.00 87.94 221 PRO A C 1
ATOM 1672 O O . PRO A 1 221 ? -15.594 10.685 -19.381 1.00 87.94 221 PRO A O 1
ATOM 1675 N N . SER A 1 222 ? -13.630 9.604 -19.395 1.00 84.38 222 SER A N 1
ATOM 1676 C CA . SER A 1 222 ? -13.264 9.922 -20.784 1.00 84.38 222 SER A CA 1
ATOM 1677 C C . SER A 1 222 ? -14.146 9.237 -21.845 1.00 84.38 222 SER A C 1
ATOM 1679 O O . SER A 1 222 ? -14.035 9.543 -23.031 1.00 84.38 222 SER A O 1
ATOM 1681 N N . GLY A 1 223 ? -14.981 8.272 -21.448 1.00 88.06 223 GLY A N 1
ATOM 1682 C CA . GLY A 1 223 ? -15.752 7.393 -22.326 1.00 88.06 223 GLY A CA 1
ATOM 1683 C C . GLY A 1 223 ? -14.987 6.152 -22.799 1.00 88.06 223 GLY A C 1
ATOM 1684 O O . GLY A 1 223 ? -15.573 5.293 -23.463 1.00 88.06 223 GLY A O 1
ATOM 1685 N N . GLN A 1 224 ? -13.699 6.017 -22.465 1.00 84.00 224 GLN A N 1
ATOM 1686 C CA . GLN A 1 224 ? -12.920 4.835 -22.826 1.00 84.00 224 GLN A CA 1
ATOM 1687 C C . GLN A 1 224 ? -13.332 3.622 -21.993 1.00 84.00 224 GLN A C 1
ATOM 1689 O O . GLN A 1 224 ? -13.447 3.687 -20.770 1.00 84.00 224 GLN A O 1
ATOM 1694 N N . ARG A 1 225 ? -13.523 2.488 -22.671 1.00 88.81 225 ARG A N 1
ATOM 1695 C CA . ARG A 1 225 ? -13.712 1.195 -22.017 1.00 88.81 225 ARG A CA 1
ATOM 1696 C C . ARG A 1 225 ? -12.360 0.529 -21.815 1.00 88.81 225 ARG A C 1
ATOM 1698 O O . ARG A 1 225 ? -11.624 0.329 -22.777 1.00 88.81 225 ARG A O 1
ATOM 1705 N N . VAL A 1 226 ? -12.089 0.129 -20.582 1.00 87.06 226 VAL A N 1
ATOM 1706 C CA . VAL A 1 226 ? -10.910 -0.641 -20.189 1.00 87.06 226 VAL A CA 1
ATOM 1707 C C . VAL A 1 226 ? -11.352 -1.908 -19.471 1.00 87.06 226 VAL A C 1
ATOM 1709 O O . VAL A 1 226 ? -12.386 -1.927 -18.803 1.00 87.06 226 VAL A O 1
ATOM 1712 N N . THR A 1 227 ? -10.579 -2.976 -19.632 1.00 88.94 227 THR A N 1
ATOM 1713 C CA . THR A 1 227 ? -10.748 -4.206 -18.863 1.00 88.94 227 THR A CA 1
ATOM 1714 C C . THR A 1 227 ? -9.489 -4.421 -18.043 1.00 88.94 227 THR A C 1
ATOM 1716 O O . THR A 1 227 ? -8.414 -4.633 -18.602 1.00 88.94 227 THR A O 1
ATOM 1719 N N . PHE A 1 228 ? -9.632 -4.351 -16.726 1.00 90.94 228 PHE A N 1
ATOM 1720 C CA . PHE A 1 228 ? -8.595 -4.737 -15.778 1.00 90.94 228 PHE A CA 1
ATOM 1721 C C . PHE A 1 228 ? -8.690 -6.235 -15.528 1.00 90.94 228 PHE A C 1
ATOM 1723 O O . PHE A 1 228 ? -9.780 -6.795 -15.585 1.00 90.94 228 PHE A O 1
ATOM 1730 N N . ALA A 1 229 ? -7.572 -6.901 -15.271 1.00 88.06 229 ALA A N 1
ATOM 1731 C CA . ALA A 1 229 ? -7.545 -8.332 -14.995 1.00 88.06 229 ALA A CA 1
ATOM 1732 C C . ALA A 1 229 ? -6.539 -8.625 -13.882 1.00 88.06 229 ALA A C 1
ATOM 1734 O O . ALA A 1 229 ? -5.583 -7.859 -13.743 1.00 88.06 229 ALA A O 1
ATOM 1735 N N . PRO A 1 230 ? -6.718 -9.724 -13.125 1.00 90.25 230 PRO A N 1
ATOM 1736 C CA . PRO A 1 230 ? -5.772 -10.102 -12.087 1.00 90.25 230 PRO A CA 1
ATOM 1737 C C . PRO A 1 230 ? -4.347 -10.178 -12.646 1.00 90.25 230 PRO A C 1
ATOM 1739 O O . PRO A 1 230 ? -4.113 -10.768 -13.704 1.00 90.25 230 PRO A O 1
ATOM 1742 N N . GLY A 1 231 ? -3.394 -9.583 -11.935 1.00 91.00 231 GLY A N 1
ATOM 1743 C CA . GLY A 1 231 ? -2.016 -9.440 -12.394 1.00 91.00 231 GLY A CA 1
ATOM 1744 C C . GLY A 1 231 ? -1.032 -9.248 -11.247 1.00 91.00 231 GLY A C 1
ATOM 1745 O O . GLY A 1 231 ? -1.318 -9.567 -10.093 1.00 91.00 231 GLY A O 1
ATOM 1746 N N . ASP A 1 232 ? 0.153 -8.743 -11.557 1.00 94.44 232 ASP A N 1
ATOM 1747 C CA . ASP A 1 232 ? 1.253 -8.612 -10.602 1.00 94.44 232 ASP A CA 1
ATOM 1748 C C . ASP A 1 232 ? 2.157 -7.418 -10.908 1.00 94.44 232 ASP A C 1
ATOM 1750 O O . ASP A 1 232 ? 2.100 -6.828 -11.991 1.00 94.44 232 ASP A O 1
ATOM 1754 N N . VAL A 1 233 ? 2.990 -7.084 -9.930 1.00 98.44 233 VAL A N 1
ATOM 1755 C CA . VAL A 1 233 ? 4.102 -6.153 -10.058 1.00 98.44 233 VAL A CA 1
ATOM 1756 C C . VAL A 1 233 ? 5.395 -6.946 -10.156 1.00 98.44 233 VAL A C 1
ATOM 1758 O O . VAL A 1 233 ? 5.664 -7.829 -9.339 1.00 98.44 233 VAL A O 1
ATOM 1761 N N . LEU A 1 234 ? 6.206 -6.617 -11.151 1.00 95.19 234 LEU A N 1
ATOM 1762 C CA . LEU A 1 234 ? 7.483 -7.251 -11.427 1.00 95.19 234 LEU A CA 1
ATOM 1763 C C . LEU A 1 234 ? 8.611 -6.276 -11.111 1.00 95.19 234 LEU A C 1
ATOM 1765 O O . LEU A 1 234 ? 8.633 -5.153 -11.609 1.00 95.19 234 LEU A O 1
ATOM 1769 N N . PHE A 1 235 ? 9.580 -6.744 -10.335 1.00 96.31 235 PHE A N 1
ATOM 1770 C CA . PHE A 1 235 ? 10.798 -6.018 -10.008 1.00 96.31 235 PHE A CA 1
ATOM 1771 C C . PHE A 1 235 ? 12.026 -6.835 -10.407 1.00 96.31 235 PHE A C 1
ATOM 1773 O O . PHE A 1 235 ? 11.993 -8.069 -10.420 1.00 96.31 235 PHE A O 1
ATOM 1780 N N . GLY A 1 236 ? 13.126 -6.146 -10.711 1.00 89.88 236 GLY A N 1
ATOM 1781 C CA . GLY A 1 236 ? 14.451 -6.762 -10.707 1.00 89.88 236 GLY A CA 1
ATOM 1782 C C . GLY A 1 236 ? 14.937 -7.043 -9.288 1.00 89.88 236 GLY A C 1
ATOM 1783 O O . GLY A 1 236 ? 14.237 -6.802 -8.305 1.00 89.88 236 GLY A O 1
ATOM 1784 N N . ARG A 1 237 ? 16.169 -7.528 -9.170 1.00 88.69 237 ARG A N 1
ATOM 1785 C CA . ARG A 1 237 ? 16.804 -7.749 -7.872 1.00 88.69 237 ARG A CA 1
ATOM 1786 C C . ARG A 1 237 ? 17.097 -6.429 -7.160 1.00 88.69 237 ARG A C 1
ATOM 1788 O O . ARG A 1 237 ? 16.955 -6.388 -5.946 1.00 88.69 237 ARG A O 1
ATOM 1795 N N . TYR A 1 238 ? 17.434 -5.373 -7.898 1.00 90.12 238 TYR A N 1
ATOM 1796 C CA . TYR A 1 238 ? 17.672 -4.024 -7.378 1.00 90.12 238 TYR A CA 1
ATOM 1797 C C . TYR A 1 238 ? 17.014 -2.981 -8.280 1.00 90.12 238 TYR A C 1
ATOM 1799 O O . TYR A 1 238 ? 16.672 -3.276 -9.427 1.00 90.12 238 TYR A O 1
ATOM 1807 N N . TRP A 1 239 ? 16.880 -1.746 -7.797 1.00 93.38 239 TRP A N 1
ATOM 1808 C CA . TRP A 1 239 ? 16.474 -0.615 -8.624 1.00 93.38 239 TRP A CA 1
ATOM 1809 C C . TRP A 1 239 ? 16.927 0.740 -8.068 1.00 93.38 239 TRP A C 1
ATOM 1811 O O . TRP A 1 239 ? 16.383 1.267 -7.106 1.00 93.38 239 TRP A O 1
ATOM 1821 N N . SER A 1 240 ? 17.901 1.362 -8.731 1.00 86.75 240 SER A N 1
ATOM 1822 C CA . SER A 1 240 ? 18.442 2.683 -8.349 1.00 86.75 240 SER A CA 1
ATOM 1823 C C . SER A 1 240 ? 17.661 3.876 -8.916 1.00 86.75 240 SER A C 1
ATOM 1825 O O . SER A 1 240 ? 18.072 5.030 -8.764 1.00 86.75 240 SER A O 1
ATOM 1827 N N . GLY A 1 241 ? 16.578 3.618 -9.650 1.00 84.88 241 GLY A N 1
ATOM 1828 C CA . GLY A 1 241 ? 15.873 4.610 -10.463 1.00 84.88 241 GLY A CA 1
ATOM 1829 C C . GLY A 1 241 ? 16.395 4.760 -11.895 1.00 84.88 241 GLY A C 1
ATOM 1830 O O . GLY A 1 241 ? 15.733 5.347 -12.747 1.00 84.88 241 GLY A O 1
ATOM 1831 N N . ARG A 1 242 ? 17.587 4.221 -12.175 1.00 81.50 242 ARG A N 1
ATOM 1832 C CA . ARG A 1 242 ? 18.206 4.224 -13.513 1.00 81.50 242 ARG A CA 1
ATOM 1833 C C . ARG A 1 242 ? 18.654 2.846 -13.972 1.00 81.50 242 ARG A C 1
ATOM 1835 O O . ARG A 1 242 ? 18.703 2.583 -15.167 1.00 81.50 242 ARG A O 1
ATOM 1842 N N . SER A 1 243 ? 19.045 2.002 -13.025 1.00 77.38 243 SER A N 1
ATOM 1843 C CA . SER A 1 243 ? 19.623 0.692 -13.289 1.00 77.38 243 SER A CA 1
ATOM 1844 C C . SER A 1 243 ? 19.202 -0.299 -12.215 1.00 77.38 243 SER A C 1
ATOM 1846 O O . SER A 1 243 ? 19.220 0.031 -11.024 1.00 77.38 243 SER A O 1
ATOM 1848 N N . ALA A 1 244 ? 18.880 -1.514 -12.656 1.00 79.81 244 ALA A N 1
ATOM 1849 C CA . ALA A 1 244 ? 18.619 -2.662 -11.798 1.00 79.81 244 ALA A CA 1
ATOM 1850 C C . ALA A 1 244 ? 19.895 -3.436 -11.403 1.00 79.81 244 ALA A C 1
ATOM 1852 O O . ALA A 1 244 ? 19.814 -4.428 -10.683 1.00 79.81 244 ALA A O 1
ATOM 1853 N N . ALA A 1 245 ? 21.072 -2.993 -11.870 1.00 72.69 245 ALA A N 1
ATOM 1854 C CA . ALA A 1 245 ? 22.358 -3.659 -11.632 1.00 72.69 245 ALA A CA 1
ATOM 1855 C C . ALA A 1 245 ? 23.199 -3.010 -10.525 1.00 72.69 245 ALA A C 1
ATOM 1857 O O . ALA A 1 245 ? 24.239 -3.543 -10.145 1.00 72.69 245 ALA A O 1
ATOM 1858 N N . ASP A 1 246 ? 22.778 -1.851 -10.019 1.00 76.69 246 ASP A N 1
ATOM 1859 C CA . ASP A 1 246 ? 23.466 -1.151 -8.937 1.00 76.69 246 ASP A CA 1
ATOM 1860 C C . ASP A 1 246 ? 22.920 -1.638 -7.589 1.00 76.69 246 ASP A C 1
ATOM 1862 O O . ASP A 1 246 ? 21.943 -1.098 -7.082 1.00 76.69 246 ASP A O 1
ATOM 1866 N N . ALA A 1 247 ? 23.543 -2.673 -7.023 1.00 73.88 247 ALA A N 1
ATOM 1867 C CA . ALA A 1 247 ? 23.137 -3.254 -5.741 1.00 73.88 247 ALA A CA 1
ATOM 1868 C C . ALA A 1 247 ? 23.292 -2.293 -4.550 1.00 73.88 247 ALA A C 1
ATOM 1870 O O . ALA A 1 247 ? 22.622 -2.455 -3.540 1.00 73.88 247 ALA A O 1
ATOM 1871 N N . VAL A 1 248 ? 24.172 -1.290 -4.654 1.00 75.38 248 VAL A N 1
ATOM 1872 C CA . VAL A 1 248 ? 24.439 -0.355 -3.552 1.00 75.38 248 VAL A CA 1
ATOM 1873 C C . VAL A 1 248 ? 23.401 0.760 -3.539 1.00 75.38 248 VAL A C 1
ATOM 1875 O O . VAL A 1 248 ? 22.848 1.084 -2.495 1.00 75.38 248 VAL A O 1
ATOM 1878 N N . ARG A 1 249 ? 23.124 1.367 -4.697 1.00 80.69 249 ARG A N 1
ATOM 1879 C CA . ARG A 1 249 ? 22.151 2.472 -4.799 1.00 80.69 249 ARG A CA 1
ATOM 1880 C C . ARG A 1 249 ? 20.734 2.007 -5.102 1.00 80.69 249 ARG A C 1
ATOM 1882 O O . ARG A 1 249 ? 19.808 2.809 -5.026 1.00 80.69 249 ARG A O 1
ATOM 1889 N N . GLY A 1 250 ? 20.586 0.761 -5.530 1.00 87.31 250 GLY A N 1
ATOM 1890 C CA . GLY A 1 250 ? 19.316 0.135 -5.869 1.00 87.31 250 GLY A CA 1
ATOM 1891 C C . GLY A 1 250 ? 18.822 -0.867 -4.838 1.00 87.31 250 GLY A C 1
ATOM 1892 O O . GLY A 1 250 ? 17.867 -1.580 -5.138 1.00 87.31 250 GLY A O 1
ATOM 1893 N N . ALA A 1 251 ? 19.455 -0.927 -3.665 1.00 92.62 251 ALA A N 1
ATOM 1894 C CA . ALA A 1 251 ? 18.911 -1.631 -2.515 1.00 92.62 251 ALA A CA 1
ATOM 1895 C C . ALA A 1 251 ? 17.478 -1.149 -2.220 1.00 92.62 251 ALA A C 1
ATOM 1897 O O . ALA A 1 251 ? 17.175 0.038 -2.356 1.00 92.62 251 ALA A O 1
ATOM 1898 N N . TRP A 1 252 ? 16.575 -2.061 -1.861 1.00 95.62 252 TRP A N 1
ATOM 1899 C CA . TRP A 1 252 ? 15.139 -1.767 -1.761 1.00 95.62 252 TRP A CA 1
ATOM 1900 C C . TRP A 1 252 ? 14.774 -0.820 -0.621 1.00 95.62 252 TRP A C 1
ATOM 1902 O O . TRP A 1 252 ? 13.730 -0.173 -0.682 1.00 95.62 252 TRP A O 1
ATOM 1912 N N . ASP A 1 253 ? 15.646 -0.679 0.374 1.00 95.19 253 ASP A N 1
ATOM 1913 C CA . ASP A 1 253 ? 15.528 0.307 1.449 1.00 95.19 253 ASP A CA 1
ATOM 1914 C C . ASP A 1 253 ? 15.948 1.731 1.033 1.00 95.19 253 ASP A C 1
ATOM 1916 O O . ASP A 1 253 ? 15.729 2.689 1.779 1.00 95.19 253 ASP A O 1
ATOM 1920 N N . GLN A 1 254 ? 16.500 1.908 -0.171 1.00 96.31 254 GLN A N 1
ATOM 1921 C CA . GLN A 1 254 ? 16.896 3.214 -0.685 1.00 96.31 254 GLN A CA 1
ATOM 1922 C C . GLN A 1 254 ? 15.692 4.003 -1.218 1.00 96.31 254 GLN A C 1
ATOM 1924 O O . GLN A 1 254 ? 14.800 3.416 -1.840 1.00 96.31 254 GLN A O 1
ATOM 1929 N N . PRO A 1 255 ? 15.690 5.349 -1.093 1.00 93.62 255 PRO A N 1
ATOM 1930 C CA . PRO A 1 255 ? 14.595 6.212 -1.546 1.00 93.62 255 PRO A CA 1
ATOM 1931 C C . PRO A 1 255 ? 14.088 5.937 -2.952 1.00 93.62 255 PRO A C 1
ATOM 1933 O O . PRO A 1 255 ? 12.887 5.797 -3.159 1.00 93.62 255 PRO A O 1
ATOM 1936 N N . ASN A 1 256 ? 14.986 5.807 -3.925 1.00 92.50 256 ASN A N 1
ATOM 1937 C CA . ASN A 1 256 ? 14.556 5.568 -5.298 1.00 92.50 256 ASN A CA 1
ATOM 1938 C C . ASN A 1 256 ? 13.874 4.207 -5.465 1.00 92.50 256 ASN A C 1
ATOM 1940 O O . ASN A 1 256 ? 12.950 4.086 -6.267 1.00 92.50 256 ASN A O 1
ATOM 1944 N N . ALA A 1 257 ? 14.301 3.199 -4.711 1.00 96.19 257 ALA A N 1
ATOM 1945 C CA . ALA A 1 257 ? 13.785 1.849 -4.818 1.00 96.19 257 ALA A CA 1
ATOM 1946 C C . ALA A 1 257 ? 12.393 1.739 -4.178 1.00 96.19 257 ALA A C 1
ATOM 1948 O O . ALA A 1 257 ? 11.433 1.417 -4.880 1.00 96.19 257 ALA A O 1
ATOM 1949 N N . TYR A 1 258 ? 12.231 2.100 -2.897 1.00 97.38 258 TYR A N 1
ATOM 1950 C CA . TYR A 1 258 ? 10.925 1.985 -2.232 1.00 97.38 258 TYR A CA 1
ATOM 1951 C C . TYR A 1 258 ? 9.870 2.944 -2.799 1.00 97.38 258 TYR A C 1
ATOM 1953 O O . TYR A 1 258 ? 8.691 2.592 -2.853 1.00 97.38 258 TYR A O 1
ATOM 1961 N N . ARG A 1 259 ? 10.262 4.128 -3.293 1.00 96.69 259 ARG A N 1
ATOM 1962 C CA . ARG A 1 259 ? 9.326 5.023 -4.000 1.00 96.69 259 ARG A CA 1
ATOM 1963 C C . ARG A 1 259 ? 8.851 4.404 -5.309 1.00 96.69 259 ARG A C 1
ATOM 1965 O O . ARG A 1 259 ? 7.700 4.590 -5.683 1.00 96.69 259 ARG A O 1
ATOM 1972 N N . THR A 1 260 ? 9.708 3.623 -5.974 1.00 97.44 260 THR A N 1
ATOM 1973 C CA . THR A 1 260 ? 9.300 2.859 -7.160 1.00 97.44 260 THR A CA 1
ATOM 1974 C C . THR A 1 260 ? 8.329 1.742 -6.786 1.00 97.44 260 THR A C 1
ATOM 1976 O O . THR A 1 260 ? 7.375 1.518 -7.517 1.00 97.44 260 THR A O 1
ATOM 1979 N N . ILE A 1 261 ? 8.492 1.086 -5.630 1.00 98.56 261 ILE A N 1
ATOM 1980 C CA . ILE A 1 261 ? 7.493 0.113 -5.156 1.00 98.56 261 ILE A CA 1
ATOM 1981 C C . ILE A 1 261 ? 6.117 0.777 -5.027 1.00 98.56 261 ILE A C 1
ATOM 1983 O O . ILE A 1 261 ? 5.140 0.229 -5.530 1.00 98.56 261 ILE A O 1
ATOM 1987 N N . ALA A 1 262 ? 6.031 1.954 -4.400 1.00 98.38 262 ALA A N 1
ATOM 1988 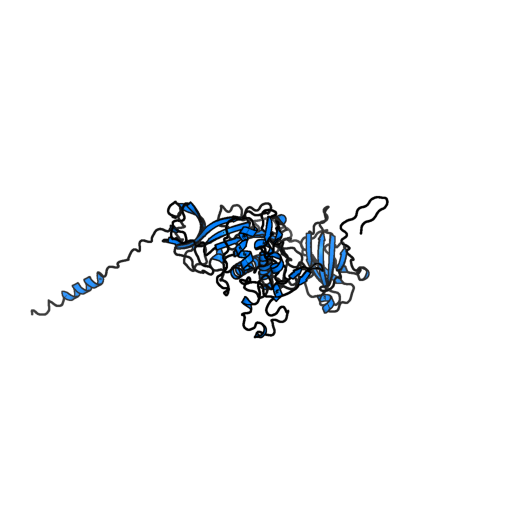C CA . ALA A 1 262 ? 4.765 2.676 -4.264 1.00 98.38 262 ALA A CA 1
ATOM 1989 C C . ALA A 1 262 ? 4.200 3.153 -5.616 1.00 98.38 262 ALA A C 1
ATOM 1991 O O . ALA A 1 262 ? 2.994 3.066 -5.829 1.00 98.38 262 ALA A O 1
ATOM 1992 N N . HIS A 1 263 ? 5.057 3.595 -6.542 1.00 97.81 263 HIS A N 1
ATOM 1993 C CA . HIS A 1 263 ? 4.668 3.957 -7.909 1.00 97.81 263 HIS A CA 1
ATOM 1994 C C . HIS A 1 263 ? 4.012 2.781 -8.646 1.00 97.81 263 HIS A C 1
ATOM 1996 O O . HIS A 1 263 ? 2.875 2.876 -9.107 1.00 97.81 263 HIS A O 1
ATOM 2002 N N . GLU A 1 264 ? 4.690 1.632 -8.676 1.00 98.56 264 GLU A N 1
ATOM 2003 C CA . GLU A 1 264 ? 4.156 0.422 -9.300 1.00 98.56 264 GLU A CA 1
ATOM 2004 C C . GLU A 1 264 ? 2.915 -0.108 -8.563 1.00 98.56 264 GLU A C 1
ATOM 2006 O O . GLU A 1 264 ? 1.995 -0.652 -9.177 1.00 98.56 264 GLU A O 1
ATOM 2011 N N . TRP A 1 265 ? 2.842 0.089 -7.242 1.00 98.81 265 TRP A N 1
ATOM 2012 C CA . TRP A 1 265 ? 1.633 -0.192 -6.472 1.00 98.81 265 TRP A CA 1
ATOM 2013 C C . TRP A 1 265 ? 0.465 0.709 -6.888 1.00 98.81 265 TRP A C 1
ATOM 2015 O O . TRP A 1 265 ? -0.668 0.236 -6.967 1.00 98.81 265 TRP A O 1
ATOM 2025 N N . GLY A 1 266 ? 0.727 1.977 -7.213 1.00 98.50 266 GLY A N 1
ATOM 2026 C CA . GLY A 1 266 ? -0.259 2.912 -7.758 1.00 98.50 266 GLY A CA 1
ATOM 2027 C C . GLY A 1 266 ? -0.905 2.391 -9.043 1.00 98.50 266 GLY A C 1
ATOM 2028 O O . GLY A 1 266 ? -2.129 2.397 -9.179 1.00 98.50 266 GLY A O 1
ATOM 2029 N N . HIS A 1 267 ? -0.109 1.824 -9.949 1.00 98.12 267 HIS A N 1
ATOM 2030 C CA . HIS A 1 267 ? -0.642 1.117 -11.113 1.00 98.12 267 HIS A CA 1
ATOM 2031 C C . HIS A 1 267 ? -1.469 -0.107 -10.721 1.00 98.12 267 HIS A C 1
ATOM 2033 O O . HIS A 1 267 ? -2.622 -0.259 -11.133 1.00 98.12 267 HIS A O 1
ATOM 2039 N N . TYR A 1 268 ? -0.872 -0.994 -9.927 1.00 98.69 268 TYR A N 1
ATOM 2040 C CA . TYR A 1 268 ? -1.431 -2.301 -9.604 1.00 98.69 268 TYR A CA 1
ATOM 2041 C C . TYR A 1 268 ? -2.744 -2.229 -8.821 1.00 98.69 268 TYR A C 1
ATOM 2043 O O . TYR A 1 268 ? -3.729 -2.868 -9.196 1.00 98.69 268 TYR A O 1
ATOM 2051 N N . ALA A 1 269 ? -2.755 -1.459 -7.736 1.00 98.44 269 ALA A N 1
ATOM 2052 C CA . ALA A 1 269 ? -3.848 -1.420 -6.778 1.00 98.44 269 ALA A CA 1
ATOM 2053 C C . ALA A 1 269 ? -4.782 -0.229 -6.977 1.00 98.44 269 ALA A C 1
ATOM 2055 O O . ALA A 1 269 ? -5.947 -0.319 -6.597 1.00 98.44 269 ALA A O 1
ATOM 2056 N N . LEU A 1 270 ? -4.291 0.882 -7.535 1.00 98.38 270 LEU A N 1
ATOM 2057 C CA . LEU A 1 270 ? -5.027 2.149 -7.566 1.00 98.38 270 LEU A CA 1
ATOM 2058 C C . LEU A 1 270 ? -5.525 2.543 -8.959 1.00 98.38 270 LEU A C 1
ATOM 2060 O O . LEU A 1 270 ? -6.174 3.577 -9.104 1.00 98.38 270 LEU A O 1
ATOM 2064 N N . PHE A 1 271 ? -5.279 1.701 -9.969 1.00 97.12 271 PHE A N 1
ATOM 2065 C CA . PHE A 1 271 ? -5.712 1.909 -11.357 1.00 97.12 271 PHE A CA 1
ATOM 2066 C C . PHE A 1 271 ? -5.156 3.190 -11.989 1.00 97.12 271 PHE A C 1
ATOM 2068 O O . PHE A 1 271 ? -5.681 3.657 -13.002 1.00 97.12 271 PHE A O 1
ATOM 2075 N N . LEU A 1 272 ? -4.103 3.760 -11.402 1.00 96.00 272 LEU A N 1
ATOM 2076 C CA . LEU A 1 272 ? -3.436 4.938 -11.931 1.00 96.00 272 LEU A CA 1
ATOM 2077 C C . LEU A 1 272 ? -2.533 4.526 -13.095 1.00 96.00 272 LEU A C 1
ATOM 2079 O O . LEU A 1 272 ? -1.970 3.436 -13.116 1.00 96.00 272 LEU A O 1
ATOM 2083 N N . TYR A 1 273 ? -2.398 5.388 -14.084 1.00 93.38 273 TYR A N 1
ATOM 2084 C CA . TYR A 1 273 ? -1.510 5.235 -15.228 1.00 93.38 273 TYR A CA 1
ATOM 2085 C C . TYR A 1 273 ? -0.349 6.211 -15.092 1.00 93.38 273 TYR A C 1
ATOM 2087 O O . TYR A 1 273 ? -0.374 7.134 -14.280 1.00 93.38 273 TYR A O 1
ATOM 2095 N N . ASP A 1 274 ? 0.674 6.008 -15.913 1.00 90.06 274 ASP A N 1
ATOM 2096 C CA . ASP A 1 274 ? 1.803 6.921 -15.983 1.00 90.06 274 ASP A CA 1
ATOM 2097 C C . ASP A 1 274 ? 1.332 8.320 -16.406 1.00 90.06 274 ASP A C 1
ATOM 2099 O O . ASP A 1 274 ? 0.769 8.519 -17.489 1.00 90.06 274 ASP A O 1
ATOM 2103 N N . SER A 1 275 ? 1.660 9.307 -15.579 1.00 87.38 275 SER A N 1
ATOM 2104 C CA . SER A 1 275 ? 1.543 10.741 -15.863 1.00 87.38 275 SER A CA 1
ATOM 2105 C C . SER A 1 275 ? 2.850 11.311 -16.428 1.00 87.38 275 SER A C 1
ATOM 2107 O O . SER A 1 275 ? 3.102 12.511 -16.356 1.00 87.38 275 SER A O 1
ATOM 2109 N N . TYR A 1 276 ? 3.708 10.450 -16.979 1.00 79.75 276 TYR A N 1
ATOM 2110 C CA . TYR A 1 276 ? 4.888 10.839 -17.755 1.00 79.75 276 TYR A CA 1
ATOM 2111 C C . TYR A 1 276 ? 4.997 10.084 -19.087 1.00 79.75 276 TYR A C 1
ATOM 2113 O O . TYR A 1 276 ? 6.042 10.098 -19.732 1.00 79.75 276 TYR A O 1
ATOM 2121 N N . ARG A 1 277 ? 3.946 9.378 -19.510 1.00 81.06 277 ARG A N 1
ATOM 2122 C CA . ARG A 1 277 ? 3.963 8.518 -20.695 1.00 81.06 277 ARG A CA 1
ATOM 2123 C C . ARG A 1 277 ? 2.780 8.837 -21.586 1.00 81.06 277 ARG A C 1
ATOM 2125 O O . ARG A 1 277 ? 1.659 8.959 -21.108 1.00 81.06 277 ARG A O 1
ATOM 2132 N N . GLN A 1 278 ? 3.027 8.891 -22.886 1.00 79.75 278 GLN A N 1
ATOM 2133 C CA . GLN A 1 278 ? 2.004 8.998 -23.911 1.00 79.75 278 GLN A CA 1
ATOM 2134 C C . GLN A 1 278 ? 2.135 7.829 -24.885 1.00 79.75 278 GLN A C 1
ATOM 2136 O O . GLN A 1 278 ? 3.141 7.684 -25.585 1.00 79.75 278 GLN A O 1
ATOM 2141 N N . THR A 1 279 ? 1.093 7.008 -24.978 1.00 74.81 279 THR A N 1
ATOM 2142 C CA . THR A 1 279 ? 1.032 5.928 -25.967 1.00 74.81 279 THR A CA 1
ATOM 2143 C C . THR A 1 279 ? 0.224 6.370 -27.192 1.00 74.81 279 THR A C 1
ATOM 2145 O O . THR A 1 279 ? -0.995 6.526 -27.122 1.00 74.81 279 THR A O 1
ATOM 2148 N N . THR A 1 280 ? 0.882 6.568 -28.336 1.00 73.44 280 THR A N 1
ATOM 2149 C CA . THR A 1 280 ? 0.258 6.955 -29.614 1.00 73.44 280 THR A CA 1
ATOM 2150 C C . THR A 1 280 ? 0.251 5.790 -30.611 1.00 73.44 280 THR A C 1
ATOM 2152 O O . THR A 1 280 ? 0.827 4.731 -30.366 1.00 73.44 280 THR A O 1
ATOM 2155 N N . ALA A 1 281 ? -0.372 5.988 -31.780 1.00 70.88 281 ALA A N 1
ATOM 2156 C CA . ALA A 1 281 ? -0.332 5.013 -32.874 1.00 70.88 281 ALA A CA 1
ATOM 2157 C C . ALA A 1 281 ? 1.096 4.722 -33.383 1.00 70.88 281 ALA A C 1
ATOM 2159 O O . ALA A 1 281 ? 1.339 3.661 -33.947 1.00 70.88 281 ALA A O 1
ATOM 2160 N N . SER A 1 282 ? 2.042 5.646 -33.178 1.00 75.12 282 SER A N 1
ATOM 2161 C CA . SER A 1 282 ? 3.448 5.488 -33.566 1.00 75.12 282 SER A CA 1
ATOM 2162 C C . SER A 1 282 ? 4.318 4.860 -32.469 1.00 75.12 282 SER A C 1
ATOM 2164 O O . SER A 1 282 ? 5.529 4.768 -32.645 1.00 75.12 282 SER A O 1
ATOM 2166 N N . GLY A 1 283 ? 3.729 4.468 -31.335 1.00 71.88 283 GLY A N 1
ATOM 2167 C CA . GLY A 1 283 ? 4.426 3.868 -30.200 1.00 71.88 283 GLY A CA 1
ATOM 2168 C C . GLY A 1 283 ? 4.296 4.669 -28.906 1.00 71.88 283 GLY A C 1
ATOM 2169 O O . GLY A 1 283 ? 3.539 5.633 -28.798 1.00 71.88 283 GLY A O 1
ATOM 2170 N N . THR A 1 284 ? 5.042 4.244 -27.892 1.00 71.62 284 THR A N 1
ATOM 2171 C CA . THR A 1 284 ? 5.105 4.918 -26.595 1.00 71.62 284 THR A CA 1
ATOM 2172 C C . THR A 1 284 ? 6.222 5.954 -26.580 1.00 71.62 284 THR A C 1
ATOM 2174 O O . THR A 1 284 ? 7.349 5.661 -26.974 1.00 71.62 284 THR A O 1
ATOM 2177 N N . ARG A 1 285 ? 5.927 7.138 -26.044 1.00 74.44 285 ARG A N 1
ATOM 2178 C CA . ARG A 1 285 ? 6.901 8.189 -25.757 1.00 74.44 285 ARG A CA 1
ATOM 2179 C C . ARG A 1 285 ? 6.803 8.606 -24.290 1.00 74.44 285 ARG A C 1
ATOM 2181 O O . ARG A 1 285 ? 5.701 8.789 -23.786 1.00 74.44 285 ARG A O 1
ATOM 2188 N N . GLU A 1 286 ? 7.941 8.796 -23.626 1.00 71.94 286 GLU A N 1
ATOM 2189 C CA . GLU A 1 286 ? 7.976 9.475 -22.326 1.00 71.94 286 GLU A CA 1
ATOM 2190 C C . GLU A 1 286 ? 7.750 10.989 -22.545 1.00 71.94 286 GLU A C 1
ATOM 2192 O O . GLU A 1 286 ? 8.445 11.649 -23.325 1.00 71.94 286 GLU A O 1
ATOM 2197 N N . THR A 1 287 ? 6.709 11.513 -21.909 1.00 65.62 287 THR A N 1
ATOM 2198 C CA . THR A 1 287 ? 6.257 12.902 -21.883 1.00 65.62 287 THR A CA 1
ATOM 2199 C C . THR A 1 287 ? 6.121 13.307 -20.428 1.00 65.62 287 THR A C 1
ATOM 2201 O O . THR A 1 287 ? 5.074 13.118 -19.821 1.00 65.62 287 THR A O 1
ATOM 2204 N N . TYR A 1 288 ? 7.181 13.816 -19.836 1.00 66.00 288 TYR A N 1
ATOM 2205 C CA . TYR A 1 288 ? 7.086 14.394 -18.505 1.00 66.00 288 TYR A CA 1
ATOM 2206 C C . TYR A 1 288 ? 6.178 15.663 -18.593 1.00 66.00 288 TYR A C 1
ATOM 2208 O O . TYR A 1 288 ? 6.118 16.263 -19.675 1.00 66.00 288 TYR A O 1
ATOM 2216 N N . CYS A 1 289 ? 5.450 16.046 -17.523 1.00 60.00 289 CYS A N 1
ATOM 2217 C CA . CYS A 1 289 ? 4.511 17.192 -17.549 1.00 60.00 289 CYS A CA 1
ATOM 2218 C C . CYS A 1 289 ? 4.524 18.219 -16.386 1.00 60.00 289 CYS A C 1
ATOM 2220 O O . CYS A 1 289 ? 3.559 18.979 -16.225 1.00 60.00 289 CYS A O 1
ATOM 2222 N N . THR A 1 290 ? 5.512 18.199 -15.503 1.00 60.78 290 THR A N 1
ATOM 2223 C CA . THR A 1 290 ? 5.592 19.051 -14.301 1.00 60.78 290 THR A CA 1
ATOM 2224 C C . THR A 1 290 ? 6.525 20.239 -14.504 1.00 60.78 290 THR A C 1
ATOM 2226 O O . THR A 1 290 ? 7.185 20.346 -15.535 1.00 60.78 290 THR A O 1
ATOM 2229 N N . CYS A 1 291 ? 6.592 21.157 -13.526 1.00 53.62 291 CYS A N 1
ATOM 2230 C CA . CYS A 1 291 ? 7.306 22.438 -13.632 1.00 53.62 291 CYS A CA 1
ATOM 2231 C C . CYS A 1 291 ? 8.741 22.361 -14.193 1.00 53.62 291 CYS A C 1
ATOM 2233 O O . CYS A 1 291 ? 9.223 23.373 -14.695 1.00 53.62 291 CYS A O 1
ATOM 2235 N N . GLN A 1 292 ? 9.404 21.200 -14.169 1.00 48.56 292 GLN A N 1
ATOM 2236 C CA . GLN A 1 292 ? 10.607 20.914 -14.949 1.00 48.56 292 GLN A CA 1
ATOM 2237 C C . GLN A 1 292 ? 10.793 19.410 -15.193 1.00 48.56 292 GLN A C 1
ATOM 2239 O O . GLN A 1 292 ? 11.490 18.704 -14.473 1.00 48.56 292 GLN A O 1
ATOM 2244 N N . ASP A 1 293 ? 10.270 18.960 -16.308 1.00 44.22 293 ASP A N 1
ATOM 2245 C CA . ASP A 1 293 ? 10.382 17.635 -16.919 1.00 44.22 293 ASP A CA 1
ATOM 2246 C C . ASP A 1 293 ? 11.768 17.167 -17.374 1.00 44.22 293 ASP A C 1
ATOM 2248 O O . ASP A 1 293 ? 11.916 16.386 -18.316 1.00 44.22 293 ASP A O 1
ATOM 2252 N N . LEU A 1 294 ? 12.818 17.665 -16.727 1.00 44.59 294 LEU A N 1
ATOM 2253 C CA . LEU A 1 294 ? 14.190 17.441 -17.139 1.00 44.59 294 LEU A CA 1
ATOM 2254 C C . LEU A 1 294 ? 15.026 16.766 -16.047 1.00 44.59 294 LEU A C 1
ATOM 2256 O O . LEU A 1 294 ? 14.890 17.079 -14.864 1.00 44.59 294 LEU A O 1
ATOM 2260 N N . PRO A 1 295 ? 16.054 16.000 -16.454 1.00 41.41 295 PRO A N 1
ATOM 2261 C CA . PRO A 1 295 ? 17.194 15.588 -15.627 1.00 41.41 295 PRO A CA 1
ATOM 2262 C C . PRO A 1 295 ? 18.000 16.737 -14.963 1.00 41.41 295 PRO A C 1
ATOM 2264 O O . PRO A 1 295 ? 19.135 16.514 -14.543 1.00 41.41 295 PRO A O 1
ATOM 2267 N N . LEU A 1 296 ? 17.474 17.971 -14.901 1.00 37.66 296 LEU A N 1
ATOM 2268 C CA . LEU A 1 296 ? 18.169 19.209 -14.527 1.00 37.66 296 LEU A CA 1
ATOM 2269 C C . LEU A 1 296 ? 17.577 19.954 -13.311 1.00 37.66 296 LEU A C 1
ATOM 2271 O O . LEU A 1 296 ? 18.120 20.997 -12.947 1.00 37.66 296 LEU A O 1
ATOM 2275 N N . VAL A 1 297 ? 16.558 19.422 -12.620 1.00 42.53 297 VAL A N 1
ATOM 2276 C CA . VAL A 1 297 ? 15.979 20.038 -11.394 1.00 42.53 297 VAL A CA 1
ATOM 2277 C C . VAL A 1 297 ? 17.007 20.200 -10.258 1.00 42.53 297 VAL A C 1
ATOM 2279 O O . VAL A 1 297 ? 16.844 21.022 -9.363 1.00 42.53 297 VAL A O 1
ATOM 2282 N N . GLY A 1 298 ? 18.165 19.539 -10.346 1.00 43.03 298 GLY A N 1
ATOM 2283 C CA . GLY A 1 298 ? 19.310 19.813 -9.472 1.00 43.03 298 GLY A CA 1
ATOM 2284 C C . GLY A 1 298 ? 19.990 21.183 -9.665 1.00 43.03 298 GLY A C 1
ATOM 2285 O O . GLY A 1 298 ? 21.002 21.422 -9.011 1.00 43.03 298 GLY A O 1
ATOM 2286 N N . ARG A 1 299 ? 19.523 22.066 -10.569 1.00 42.09 299 ARG A N 1
ATOM 2287 C CA . ARG A 1 299 ? 20.218 23.331 -10.897 1.00 42.09 299 ARG A CA 1
ATOM 2288 C C . ARG A 1 299 ? 19.448 24.637 -10.674 1.00 42.09 299 ARG A C 1
ATOM 2290 O O . ARG A 1 299 ? 20.098 25.679 -10.722 1.00 42.09 299 ARG A O 1
ATOM 2297 N N . SER A 1 300 ? 18.134 24.659 -10.428 1.00 42.56 300 SER A N 1
ATOM 2298 C CA . SER A 1 300 ? 17.438 25.943 -10.213 1.00 42.56 300 SER A CA 1
ATOM 2299 C C . SER A 1 300 ? 16.077 25.814 -9.521 1.00 42.56 300 SER A C 1
ATOM 2301 O O . SER A 1 300 ? 15.123 25.302 -10.095 1.00 42.56 300 SER A O 1
ATOM 2303 N N . THR A 1 301 ? 15.962 26.367 -8.312 1.00 46.66 301 THR A N 1
ATOM 2304 C CA . THR A 1 301 ? 14.708 26.483 -7.544 1.00 46.66 301 THR A CA 1
ATOM 2305 C C . THR A 1 301 ? 13.756 27.557 -8.085 1.00 46.66 301 THR A C 1
ATOM 2307 O O . THR A 1 301 ? 12.568 27.534 -7.778 1.00 46.66 301 THR A O 1
ATOM 2310 N N . SER A 1 302 ? 14.231 28.480 -8.931 1.00 50.53 302 SER A N 1
ATOM 2311 C CA . SER A 1 302 ? 13.392 29.519 -9.548 1.00 50.53 302 SER A CA 1
ATOM 2312 C C . SER A 1 302 ? 12.501 29.000 -10.682 1.00 50.53 302 SER A C 1
ATOM 2314 O O . SER A 1 302 ? 11.607 29.714 -11.126 1.00 50.53 302 SER A O 1
ATOM 2316 N N . ALA A 1 303 ? 12.718 27.770 -11.155 1.00 46.78 303 ALA A N 1
ATOM 2317 C CA . ALA A 1 303 ? 11.972 27.206 -12.275 1.00 46.78 303 ALA A CA 1
ATOM 2318 C C . ALA A 1 303 ? 10.584 26.653 -11.909 1.00 46.78 303 ALA A C 1
ATOM 2320 O O . ALA A 1 303 ? 9.728 26.549 -12.781 1.00 46.78 303 ALA A O 1
ATOM 2321 N N . CYS A 1 304 ? 10.327 26.371 -10.628 1.00 53.34 304 CYS A N 1
ATOM 2322 C CA . CYS A 1 304 ? 9.014 25.927 -10.149 1.00 53.34 304 CYS A CA 1
ATOM 2323 C C . CYS A 1 304 ? 8.101 27.079 -9.709 1.00 53.34 304 CYS A C 1
ATOM 2325 O O . CYS A 1 304 ? 7.135 26.841 -8.993 1.00 53.34 304 CYS A O 1
ATOM 2327 N N . ALA A 1 305 ? 8.417 28.330 -10.074 1.00 54.88 305 ALA A N 1
ATOM 2328 C CA . ALA A 1 305 ? 7.628 29.516 -9.719 1.00 54.88 305 ALA A CA 1
ATOM 2329 C C . ALA A 1 305 ? 7.260 29.624 -8.216 1.00 54.88 305 ALA A C 1
ATOM 2331 O O . ALA A 1 305 ? 6.259 30.241 -7.865 1.00 54.88 305 ALA A O 1
ATOM 2332 N N . GLY A 1 306 ? 8.066 29.033 -7.322 1.00 52.38 306 GLY A N 1
ATOM 2333 C CA . GLY A 1 306 ? 7.818 29.028 -5.876 1.00 52.38 306 GLY A CA 1
ATOM 2334 C C . GLY A 1 306 ? 6.958 27.875 -5.338 1.00 52.38 306 GLY A C 1
ATOM 2335 O O . GLY A 1 306 ? 6.715 27.850 -4.136 1.00 52.38 306 GLY A O 1
ATOM 2336 N N . ILE A 1 307 ? 6.535 26.909 -6.166 1.00 52.97 307 ILE A N 1
ATOM 2337 C CA . ILE A 1 307 ? 5.907 25.664 -5.689 1.00 52.97 307 ILE A CA 1
ATOM 2338 C C . ILE A 1 307 ? 6.973 24.810 -4.986 1.00 52.97 307 ILE A C 1
ATOM 2340 O O . ILE A 1 307 ? 8.072 24.615 -5.516 1.00 52.97 307 ILE A O 1
ATOM 2344 N N . ALA A 1 308 ? 6.662 24.308 -3.787 1.00 55.00 308 ALA A N 1
ATOM 2345 C CA . ALA A 1 308 ? 7.539 23.387 -3.069 1.00 55.00 308 ALA A CA 1
ATOM 2346 C C . ALA A 1 308 ? 7.798 22.134 -3.924 1.00 55.00 308 ALA A C 1
ATOM 2348 O O . ALA A 1 308 ? 6.871 21.578 -4.505 1.00 55.00 308 ALA A O 1
ATOM 2349 N N . ALA A 1 309 ? 9.050 21.673 -4.002 1.00 51.84 309 ALA A N 1
ATOM 2350 C CA . ALA A 1 309 ? 9.426 20.530 -4.844 1.00 51.84 309 ALA A CA 1
ATOM 2351 C C . ALA A 1 309 ? 8.619 19.249 -4.537 1.00 51.84 309 ALA A C 1
ATOM 2353 O O . ALA A 1 309 ? 8.396 18.447 -5.438 1.00 51.84 309 ALA A O 1
ATOM 2354 N N . SER A 1 310 ? 8.153 19.102 -3.294 1.00 50.59 310 SER A N 1
ATOM 2355 C CA . SER A 1 310 ? 7.269 18.034 -2.815 1.00 50.59 310 SER A CA 1
ATOM 2356 C C . SER A 1 310 ? 5.902 18.021 -3.517 1.00 50.59 310 SER A C 1
ATOM 2358 O O . SER A 1 310 ? 5.421 16.963 -3.907 1.00 50.59 310 SER A O 1
ATOM 2360 N N . ALA A 1 311 ? 5.348 19.202 -3.806 1.00 57.00 311 ALA A N 1
ATOM 2361 C CA . ALA A 1 311 ? 4.073 19.391 -4.503 1.00 57.00 311 ALA A CA 1
ATOM 2362 C C . ALA A 1 311 ? 4.230 19.596 -6.025 1.00 57.00 311 ALA A C 1
ATOM 2364 O O . ALA A 1 311 ? 3.251 19.813 -6.739 1.00 57.00 311 ALA A O 1
ATOM 2365 N N . ALA A 1 312 ? 5.465 19.576 -6.541 1.00 60.34 312 ALA A N 1
ATOM 2366 C CA . ALA A 1 312 ? 5.741 19.909 -7.937 1.00 60.34 312 ALA A CA 1
ATOM 2367 C C . ALA A 1 312 ? 5.426 18.761 -8.910 1.00 60.34 312 ALA A C 1
ATOM 2369 O O . ALA A 1 312 ? 5.240 19.030 -10.095 1.00 60.34 312 ALA A O 1
ATOM 2370 N N . ALA A 1 313 ? 5.356 17.510 -8.438 1.00 72.94 313 ALA A N 1
ATOM 2371 C CA . ALA A 1 313 ? 5.080 16.333 -9.259 1.00 72.94 313 ALA A CA 1
ATOM 2372 C C . ALA A 1 313 ? 4.196 15.316 -8.532 1.00 72.94 313 ALA A C 1
ATOM 2374 O O . ALA A 1 313 ? 4.335 15.131 -7.328 1.00 72.94 313 ALA A O 1
ATOM 2375 N N . SER A 1 314 ? 3.335 14.628 -9.286 1.00 86.25 314 SER A N 1
ATOM 2376 C CA . SER A 1 314 ? 2.644 13.429 -8.806 1.00 86.25 314 SER A CA 1
ATOM 2377 C C . SER A 1 314 ? 3.615 12.248 -8.736 1.00 86.25 314 SER A C 1
ATOM 2379 O O . SER A 1 314 ? 4.494 12.126 -9.599 1.00 86.25 314 SER A O 1
ATOM 2381 N N . ALA A 1 315 ? 3.423 11.323 -7.792 1.00 90.62 315 ALA A N 1
ATOM 2382 C CA . ALA A 1 315 ? 4.129 10.043 -7.797 1.00 90.62 315 ALA A CA 1
ATOM 2383 C C . ALA A 1 315 ? 3.940 9.264 -9.104 1.00 90.62 315 ALA A C 1
ATOM 2385 O O . ALA A 1 315 ? 4.846 8.544 -9.508 1.00 90.62 315 ALA A O 1
ATOM 2386 N N . MET A 1 316 ? 2.831 9.461 -9.818 1.00 91.25 316 MET A N 1
ATOM 2387 C CA . MET A 1 316 ? 2.591 8.845 -11.125 1.00 91.25 316 MET A CA 1
ATOM 2388 C C . MET A 1 316 ? 3.317 9.553 -12.272 1.00 91.25 316 MET A C 1
ATOM 2390 O O . MET A 1 316 ? 3.375 9.023 -13.376 1.00 91.25 316 MET A O 1
ATOM 2394 N N . SER A 1 317 ? 3.8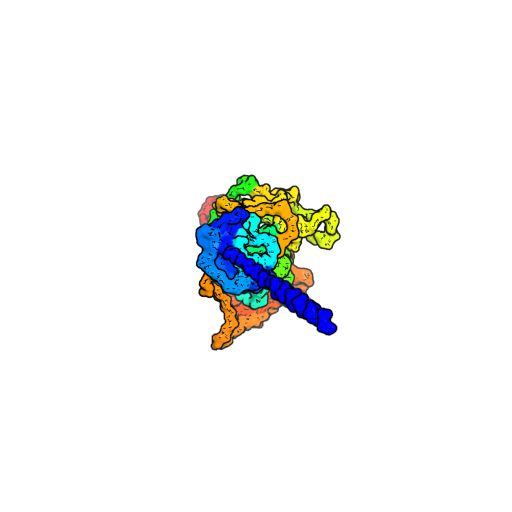63 10.751 -12.044 1.00 85.44 317 SER A N 1
ATOM 2395 C CA . SER A 1 317 ? 4.670 11.497 -13.017 1.00 85.44 317 SER A CA 1
ATOM 2396 C C . SER A 1 317 ? 6.169 11.350 -12.735 1.00 85.44 317 SER A C 1
ATOM 2398 O O . SER A 1 317 ? 6.947 11.077 -13.647 1.00 85.44 317 SER A O 1
ATOM 2400 N N . TYR A 1 318 ? 6.588 11.499 -11.473 1.00 84.62 318 TYR A N 1
ATOM 2401 C CA . TYR A 1 318 ? 7.987 11.356 -11.074 1.00 84.62 318 TYR A CA 1
ATOM 2402 C C . TYR A 1 318 ? 8.133 11.069 -9.568 1.00 84.62 318 TYR A C 1
ATOM 2404 O O . TYR A 1 318 ? 8.426 11.949 -8.754 1.00 84.62 318 TYR A O 1
ATOM 2412 N N . HIS A 1 319 ? 7.977 9.802 -9.184 1.00 88.06 319 HIS A N 1
ATOM 2413 C CA . HIS A 1 319 ? 8.026 9.349 -7.787 1.00 88.06 319 HIS A CA 1
ATOM 2414 C C . HIS A 1 319 ? 9.353 9.597 -7.069 1.00 88.06 319 HIS A C 1
ATOM 2416 O O . HIS A 1 319 ? 9.378 9.602 -5.847 1.00 88.06 319 HIS A O 1
ATOM 2422 N N . TYR A 1 320 ? 10.474 9.822 -7.763 1.00 85.50 320 TYR A N 1
ATOM 2423 C CA . TYR A 1 320 ? 11.764 10.015 -7.083 1.00 85.50 320 TYR A CA 1
ATOM 2424 C C . TYR A 1 320 ? 11.837 11.300 -6.250 1.00 85.50 320 TYR A C 1
ATOM 2426 O O . TYR A 1 320 ? 12.682 11.381 -5.360 1.00 85.50 320 TYR A O 1
ATOM 2434 N N . SER A 1 321 ? 10.978 12.289 -6.506 1.00 79.12 321 SER A N 1
ATOM 2435 C CA . SER A 1 321 ? 10.908 13.527 -5.715 1.00 79.12 321 SER A CA 1
ATOM 2436 C C . SER A 1 321 ? 9.498 13.956 -5.318 1.00 79.12 321 SER A C 1
ATOM 2438 O O . SER A 1 321 ? 9.381 14.866 -4.503 1.00 79.12 321 SER A O 1
ATOM 2440 N N . ALA A 1 322 ? 8.457 13.337 -5.877 1.00 82.94 322 ALA A N 1
ATOM 2441 C CA . ALA A 1 322 ? 7.077 13.600 -5.488 1.00 82.94 322 ALA A CA 1
ATOM 2442 C C . ALA A 1 322 ? 6.815 13.195 -4.030 1.00 82.94 322 ALA A C 1
ATOM 2444 O O . ALA A 1 322 ? 7.344 12.179 -3.573 1.00 82.94 322 ALA A O 1
ATOM 2445 N N . SER A 1 323 ? 5.971 13.945 -3.326 1.00 82.50 323 SER A N 1
ATOM 2446 C CA . SER A 1 323 ? 5.330 13.482 -2.085 1.00 82.50 323 SER A CA 1
ATOM 2447 C C . SER A 1 323 ? 3.829 13.274 -2.233 1.00 82.50 323 SER A C 1
ATOM 2449 O O . SER A 1 323 ? 3.233 12.709 -1.333 1.00 82.50 323 SER A O 1
ATOM 2451 N N . GLU A 1 324 ? 3.242 13.657 -3.375 1.00 87.19 324 GLU A N 1
ATOM 2452 C CA . GLU A 1 324 ? 1.787 13.720 -3.535 1.00 87.19 324 GLU A CA 1
ATOM 2453 C C . GLU A 1 324 ? 1.254 12.911 -4.720 1.00 87.19 324 GLU A C 1
ATOM 2455 O O . GLU A 1 324 ? 1.943 12.674 -5.718 1.00 87.19 324 GLU A O 1
ATOM 2460 N N . PHE A 1 325 ? -0.032 12.570 -4.647 1.00 90.56 325 PHE A N 1
ATOM 2461 C CA . PHE A 1 325 ? -0.880 12.368 -5.821 1.00 90.56 325 PHE A CA 1
ATOM 2462 C C . PHE A 1 325 ? -1.516 13.696 -6.245 1.00 90.56 325 PHE A C 1
ATOM 2464 O O . PHE A 1 325 ? -1.820 14.552 -5.417 1.00 90.56 325 PHE A O 1
ATOM 2471 N N . TRP A 1 326 ? -1.767 13.893 -7.541 1.00 87.75 326 TRP A N 1
ATOM 2472 C CA . TRP A 1 326 ? -2.403 15.135 -7.980 1.00 87.75 326 TRP A CA 1
ATOM 2473 C C . TRP A 1 326 ? -3.859 15.226 -7.538 1.00 87.75 326 TRP A C 1
ATOM 2475 O O . TRP A 1 326 ? -4.681 14.369 -7.873 1.00 87.75 326 TRP A O 1
ATOM 2485 N N . LEU A 1 327 ? -4.170 16.309 -6.822 1.00 85.12 327 LEU A N 1
ATOM 2486 C CA . LEU A 1 327 ? -5.517 16.630 -6.362 1.00 85.12 327 LEU A CA 1
ATOM 2487 C C . LEU A 1 327 ? -6.369 17.207 -7.491 1.00 85.12 327 LEU A C 1
ATOM 2489 O O . LEU A 1 327 ? -7.391 16.636 -7.875 1.00 85.12 327 LEU A O 1
ATOM 2493 N N . GLU A 1 328 ? -5.912 18.314 -8.067 1.00 77.12 328 GLU A N 1
ATOM 2494 C CA . GLU A 1 328 ? -6.610 19.030 -9.131 1.00 77.12 328 GLU A CA 1
ATOM 2495 C C . GLU A 1 328 ? -6.081 18.617 -10.508 1.00 77.12 328 GLU A C 1
ATOM 2497 O O . GLU A 1 328 ? -5.001 18.038 -10.618 1.00 77.12 328 GLU A O 1
ATOM 2502 N N . GLY A 1 329 ? -6.894 18.834 -11.549 1.00 62.84 329 GLY A N 1
ATOM 2503 C CA . GLY A 1 329 ? -6.686 18.309 -12.902 1.00 62.84 329 GLY A CA 1
ATOM 2504 C C . GLY A 1 329 ? -5.243 18.394 -13.408 1.00 62.84 329 GLY A C 1
ATOM 2505 O O . GLY A 1 329 ? -4.494 19.307 -13.070 1.00 62.84 329 GLY A O 1
ATOM 2506 N N . ALA A 1 330 ? -4.864 17.428 -14.248 1.00 61.34 330 ALA A N 1
ATOM 2507 C CA . ALA A 1 330 ? -3.499 17.326 -14.738 1.00 61.34 330 ALA A CA 1
ATOM 2508 C C . ALA A 1 330 ? -3.057 18.651 -15.401 1.00 61.34 330 ALA A C 1
ATOM 2510 O O . ALA A 1 330 ? -3.853 19.247 -16.141 1.00 61.34 330 ALA A O 1
ATOM 2511 N N . PRO A 1 331 ? -1.811 19.119 -15.176 1.00 66.00 331 PRO A N 1
ATOM 2512 C CA . PRO A 1 331 ? -1.296 20.310 -15.842 1.00 66.00 331 PRO A CA 1
ATOM 2513 C C . PRO A 1 331 ? -1.539 20.235 -17.358 1.00 66.00 331 PRO A C 1
ATOM 2515 O O . PRO A 1 331 ? -1.525 19.132 -17.907 1.00 66.00 331 PRO A O 1
ATOM 2518 N N . PRO A 1 332 ? -1.704 21.356 -18.087 1.00 68.94 332 PRO A N 1
ATOM 2519 C CA . PRO A 1 332 ? -1.956 21.316 -19.531 1.00 68.94 332 PRO A CA 1
ATOM 2520 C C . PRO A 1 332 ? -0.922 20.511 -20.334 1.00 68.94 332 PRO A C 1
ATOM 2522 O O . PRO A 1 332 ? -1.268 19.900 -21.338 1.00 68.94 332 PRO A O 1
ATOM 2525 N N . ALA A 1 333 ? 0.334 20.446 -19.876 1.00 68.19 333 ALA A N 1
ATOM 2526 C CA . ALA A 1 333 ? 1.375 19.604 -20.476 1.00 68.19 333 ALA A CA 1
ATOM 2527 C C . ALA A 1 333 ? 1.085 18.092 -20.362 1.00 68.19 333 ALA A C 1
ATOM 2529 O O . ALA A 1 333 ? 1.630 17.294 -21.117 1.00 68.19 333 ALA A O 1
ATOM 2530 N N . CYS A 1 334 ? 0.198 17.709 -19.447 1.00 72.69 334 CYS A N 1
ATOM 2531 C CA . CYS A 1 334 ? -0.102 16.339 -19.069 1.00 72.69 334 CYS A CA 1
ATOM 2532 C C . CYS A 1 334 ? -1.448 15.811 -19.536 1.00 72.69 334 CYS A C 1
ATOM 2534 O O . CYS A 1 334 ? -1.736 14.636 -19.343 1.00 72.69 334 CYS A O 1
ATOM 2536 N N . VAL A 1 335 ? -2.248 16.626 -20.223 1.00 77.31 335 VAL A N 1
ATOM 2537 C CA . VAL A 1 335 ? -3.512 16.169 -20.822 1.00 77.31 335 VAL A CA 1
ATOM 2538 C C . VAL A 1 335 ? -3.325 15.082 -21.892 1.00 77.31 335 VAL A C 1
ATOM 2540 O O . VAL A 1 335 ? -4.281 14.396 -22.240 1.00 77.31 335 VAL A O 1
ATOM 2543 N N . GLY A 1 336 ? -2.104 14.908 -22.411 1.00 78.25 336 GLY A N 1
ATOM 2544 C CA . GLY A 1 336 ? -1.760 13.875 -23.389 1.00 78.25 336 GLY A CA 1
ATOM 2545 C C . GLY A 1 336 ? -1.273 12.549 -22.801 1.00 78.25 336 GLY A C 1
ATOM 2546 O O . GLY A 1 336 ? -1.035 11.626 -23.580 1.00 78.25 336 GLY A O 1
ATOM 2547 N N . THR A 1 337 ? -1.093 12.440 -21.481 1.00 85.19 337 THR A N 1
ATOM 2548 C CA . THR A 1 337 ? -0.560 11.217 -20.863 1.00 85.19 337 THR A CA 1
ATOM 2549 C C . THR A 1 337 ? -1.576 10.089 -20.831 1.00 85.19 337 THR A C 1
ATOM 2551 O O . THR A 1 337 ? -2.774 10.296 -21.030 1.00 85.19 337 THR A O 1
ATOM 2554 N N . ASP A 1 338 ? -1.102 8.873 -20.572 1.00 87.44 338 ASP A N 1
ATOM 2555 C CA . ASP A 1 338 ? -1.955 7.697 -20.468 1.00 87.44 338 ASP A CA 1
ATOM 2556 C C . ASP A 1 338 ? -2.983 7.853 -19.326 1.00 87.44 338 ASP A C 1
ATOM 2558 O O . ASP A 1 338 ? -4.152 7.525 -19.537 1.00 87.44 338 ASP A O 1
ATOM 2562 N N . GLN A 1 339 ? -2.605 8.475 -18.199 1.00 88.88 339 GLN A N 1
ATOM 2563 C CA . GLN A 1 339 ? -3.524 8.841 -17.108 1.00 88.88 339 GLN A CA 1
ATOM 2564 C C . GLN A 1 339 ? -4.626 9.798 -17.562 1.00 88.88 339 GLN A C 1
ATOM 2566 O O . GLN A 1 339 ? -5.814 9.491 -17.421 1.00 88.88 339 GLN A O 1
ATOM 2571 N N . ALA A 1 340 ? -4.261 10.937 -18.152 1.00 86.31 340 ALA A N 1
ATOM 2572 C CA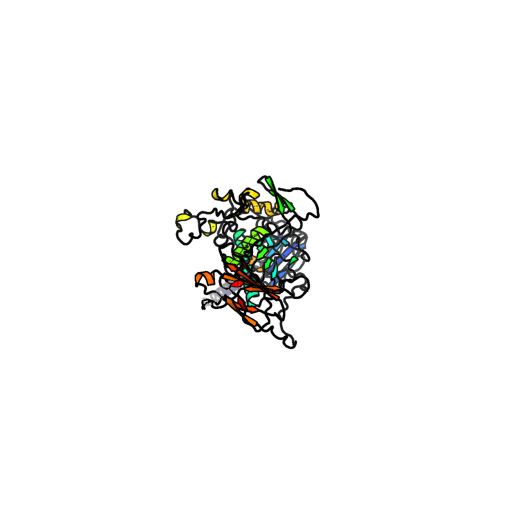 . ALA A 1 340 ? -5.243 11.930 -18.573 1.00 86.31 340 ALA A CA 1
ATOM 2573 C C . ALA A 1 340 ? -6.131 11.420 -19.715 1.00 86.31 340 ALA A C 1
ATOM 2575 O O . ALA A 1 340 ? -7.331 11.678 -19.733 1.00 86.31 340 ALA A O 1
ATOM 2576 N N . ARG A 1 341 ? -5.573 10.657 -20.656 1.00 86.06 341 ARG A N 1
ATOM 2577 C CA . ARG A 1 341 ? -6.325 10.113 -21.787 1.00 86.06 341 ARG A CA 1
ATOM 2578 C C . ARG A 1 341 ? -7.316 9.037 -21.358 1.00 86.06 341 ARG A C 1
ATOM 2580 O O . ARG A 1 341 ? -8.431 9.018 -21.880 1.00 86.06 341 ARG A O 1
ATOM 2587 N N . LEU A 1 342 ? -6.914 8.133 -20.463 1.00 88.12 342 LEU A N 1
ATOM 2588 C CA . LEU A 1 342 ? -7.803 7.068 -20.024 1.00 88.12 342 LEU A CA 1
ATOM 2589 C C . LEU A 1 342 ? -8.833 7.590 -19.032 1.00 88.12 342 LEU A C 1
ATOM 2591 O O . LEU A 1 342 ? -10.023 7.401 -19.256 1.00 88.12 342 LEU A O 1
ATOM 2595 N N . HIS A 1 343 ? -8.412 8.234 -17.947 1.00 89.31 343 HIS A N 1
ATOM 2596 C CA . HIS A 1 343 ? -9.338 8.616 -16.879 1.00 89.31 343 HIS A CA 1
ATOM 2597 C C . HIS A 1 343 ? -9.983 9.980 -17.100 1.00 89.31 343 HIS A C 1
ATOM 2599 O O . HIS A 1 343 ? -11.074 10.219 -16.586 1.00 89.31 343 HIS A O 1
ATOM 2605 N N . GLY A 1 344 ? -9.355 10.874 -17.869 1.00 88.81 344 GLY A N 1
ATOM 2606 C CA . GLY A 1 344 ? -9.824 12.257 -18.006 1.00 88.81 344 GLY A CA 1
ATOM 2607 C C . GLY A 1 344 ? -9.807 13.022 -16.680 1.00 88.81 344 GLY A C 1
ATOM 2608 O O . GLY A 1 344 ? -10.570 13.969 -16.515 1.00 88.81 344 GLY A O 1
ATOM 2609 N N . ALA A 1 345 ? -9.006 12.572 -15.710 1.00 88.06 345 ALA A N 1
ATOM 2610 C CA . ALA A 1 345 ? -9.081 12.988 -14.315 1.00 88.06 345 ALA A CA 1
ATOM 2611 C C . ALA A 1 345 ? -7.688 13.029 -13.666 1.00 88.06 345 ALA A C 1
ATOM 2613 O O . ALA A 1 345 ? -6.755 12.377 -14.141 1.00 88.06 345 ALA A O 1
ATOM 2614 N N . SER A 1 346 ? -7.560 13.787 -12.572 1.00 88.50 346 SER A N 1
ATOM 2615 C CA . SER A 1 346 ? -6.386 13.738 -11.693 1.00 88.50 346 SER A CA 1
ATOM 2616 C C . SER A 1 346 ? -6.273 12.376 -10.997 1.00 88.50 346 SER A C 1
ATOM 2618 O O . SER A 1 346 ? -7.184 11.539 -11.072 1.00 88.50 346 SER A O 1
ATOM 2620 N N . ASP A 1 347 ? -5.159 12.150 -10.305 1.00 92.62 347 ASP A N 1
ATOM 2621 C CA . ASP A 1 347 ? -4.951 10.923 -9.538 1.00 92.62 347 ASP A CA 1
ATOM 2622 C C . ASP A 1 347 ? -6.028 10.793 -8.455 1.00 92.62 347 ASP A C 1
ATOM 2624 O O . ASP A 1 347 ? -6.765 9.810 -8.435 1.00 92.62 347 ASP A O 1
ATOM 2628 N N . TRP A 1 348 ? -6.232 11.830 -7.637 1.00 93.56 348 TRP A N 1
ATOM 2629 C CA . TRP A 1 348 ? -7.251 11.825 -6.585 1.00 93.56 348 TRP A CA 1
ATOM 2630 C C . TRP A 1 348 ? -8.679 11.726 -7.116 1.00 93.56 348 TRP A C 1
ATOM 2632 O O . TRP A 1 348 ? -9.504 11.022 -6.536 1.00 93.56 348 TRP A O 1
ATOM 2642 N N . ALA A 1 349 ? -8.989 12.359 -8.249 1.00 92.44 349 ALA A N 1
ATOM 2643 C CA . ALA A 1 349 ? -10.294 12.192 -8.885 1.00 92.44 349 ALA A CA 1
ATOM 2644 C C . ALA A 1 349 ? -10.495 10.770 -9.449 1.00 92.44 349 ALA A C 1
ATOM 2646 O O . ALA A 1 349 ? -11.633 10.344 -9.665 1.00 92.44 349 ALA A O 1
ATOM 2647 N N . THR A 1 350 ? -9.419 10.025 -9.705 1.00 94.12 350 THR A N 1
ATOM 2648 C CA . THR A 1 350 ? -9.479 8.591 -10.024 1.00 94.12 350 THR A CA 1
ATOM 2649 C C . THR A 1 350 ? -9.661 7.769 -8.748 1.00 94.12 350 THR A C 1
ATOM 2651 O O . THR A 1 350 ? -10.552 6.923 -8.700 1.00 94.12 350 THR A O 1
ATOM 2654 N N . LEU A 1 351 ? -8.908 8.078 -7.685 1.00 95.75 351 LEU A N 1
ATOM 2655 C CA . LEU A 1 351 ? -9.008 7.421 -6.375 1.00 95.75 351 LEU A CA 1
ATOM 2656 C C . LEU A 1 351 ? -10.382 7.587 -5.717 1.00 95.75 351 LEU A C 1
ATOM 2658 O O . LEU A 1 351 ? -10.881 6.645 -5.111 1.00 95.75 351 LEU A O 1
ATOM 2662 N N . ALA A 1 352 ? -11.048 8.729 -5.897 1.00 93.56 352 ALA A N 1
ATOM 2663 C CA . ALA A 1 352 ? -12.423 8.931 -5.431 1.00 93.56 352 ALA A CA 1
ATOM 2664 C C . ALA A 1 352 ? -13.399 7.881 -6.002 1.00 93.56 352 ALA A C 1
ATOM 2666 O O . ALA A 1 352 ? -14.390 7.538 -5.371 1.00 93.56 352 ALA A O 1
ATOM 2667 N N . ARG A 1 353 ? -13.084 7.320 -7.179 1.00 93.38 353 ARG A N 1
ATOM 2668 C CA . ARG A 1 353 ? -13.851 6.262 -7.855 1.00 93.38 353 ARG A CA 1
ATOM 2669 C C . ARG A 1 353 ? -13.233 4.872 -7.695 1.00 93.38 353 ARG A C 1
ATOM 2671 O O . ARG A 1 353 ? -13.668 3.940 -8.366 1.00 93.38 353 ARG A O 1
ATOM 2678 N N . TRP A 1 354 ? -12.234 4.707 -6.830 1.00 96.38 354 TRP A N 1
ATOM 2679 C CA . TRP A 1 354 ? -11.456 3.472 -6.691 1.00 96.38 354 TRP A CA 1
ATOM 2680 C C . TRP A 1 354 ? -12.320 2.224 -6.466 1.00 96.38 354 TRP A C 1
ATOM 2682 O O . TRP A 1 354 ? -12.093 1.182 -7.084 1.00 96.38 354 TRP A O 1
ATOM 2692 N N . SER A 1 355 ? -13.356 2.334 -5.636 1.00 95.19 355 SER A N 1
ATOM 2693 C CA . SER A 1 355 ? -14.315 1.252 -5.414 1.00 95.19 355 SER A CA 1
ATOM 2694 C C . SER A 1 355 ? -15.185 0.984 -6.644 1.00 95.19 355 SER A C 1
ATOM 2696 O O . SER A 1 355 ? -15.356 -0.165 -7.048 1.00 95.19 355 SER A O 1
ATOM 2698 N N . ALA A 1 356 ? -15.689 2.039 -7.289 1.00 93.75 356 ALA A N 1
ATOM 2699 C CA . ALA A 1 356 ? -16.542 1.930 -8.470 1.00 93.75 356 ALA A CA 1
ATOM 2700 C C . ALA A 1 356 ? -15.801 1.308 -9.666 1.00 93.75 356 ALA A C 1
ATOM 2702 O O . ALA A 1 356 ? -16.385 0.517 -10.408 1.00 93.75 356 ALA A O 1
ATOM 2703 N N . ILE A 1 357 ? -14.503 1.599 -9.824 1.00 94.00 357 ILE A N 1
ATOM 2704 C CA . ILE A 1 357 ? -13.635 0.960 -10.828 1.00 94.00 357 ILE A CA 1
ATOM 2705 C C . ILE A 1 357 ? -13.621 -0.565 -10.642 1.00 94.00 357 ILE A C 1
ATOM 2707 O O . ILE A 1 357 ? -13.632 -1.311 -11.620 1.00 94.00 357 ILE A O 1
ATOM 2711 N N . GLN A 1 358 ? -13.676 -1.026 -9.392 1.00 94.38 358 GLN A N 1
ATOM 2712 C CA . GLN A 1 358 ? -13.730 -2.440 -9.012 1.00 94.38 358 GLN A CA 1
ATOM 2713 C C . GLN A 1 358 ? -15.150 -3.030 -9.021 1.00 94.38 358 GLN A C 1
ATOM 2715 O O . GLN A 1 358 ? -15.326 -4.192 -8.668 1.00 94.38 358 GLN A O 1
ATOM 2720 N N . GLY A 1 359 ? -16.168 -2.255 -9.410 1.00 92.56 359 GLY A N 1
ATOM 2721 C CA . GLY A 1 359 ? -17.569 -2.685 -9.384 1.00 92.56 359 GLY A CA 1
ATOM 2722 C C . GLY A 1 359 ? -18.182 -2.733 -7.980 1.00 92.56 359 GLY A C 1
ATOM 2723 O O . GLY A 1 359 ? -19.202 -3.390 -7.783 1.00 92.56 359 GLY A O 1
ATOM 2724 N N . LEU A 1 360 ? -17.569 -2.058 -7.005 1.00 93.25 360 LEU A N 1
ATOM 2725 C CA . LEU A 1 360 ? -18.043 -2.005 -5.625 1.00 93.25 360 LEU A CA 1
ATOM 2726 C C . LEU A 1 360 ? -18.956 -0.780 -5.422 1.00 93.25 360 LEU A C 1
ATOM 2728 O O . LEU A 1 360 ? -18.676 0.285 -5.977 1.00 93.25 360 LEU A O 1
ATOM 2732 N N . PRO A 1 361 ? -20.044 -0.909 -4.640 1.00 87.56 361 PRO A N 1
ATOM 2733 C CA . PRO A 1 361 ? -21.084 0.119 -4.545 1.00 87.56 361 PRO A CA 1
ATOM 2734 C C . PRO A 1 361 ? -20.744 1.291 -3.612 1.00 87.56 361 PRO A C 1
ATOM 2736 O O . PRO A 1 361 ? -21.396 2.328 -3.693 1.00 87.56 361 PRO A O 1
ATOM 2739 N N . GLU A 1 362 ? -19.772 1.133 -2.713 1.00 89.31 362 GLU A N 1
ATOM 2740 C CA . GLU A 1 362 ? -19.441 2.124 -1.683 1.00 89.31 362 GLU A CA 1
ATOM 2741 C C . GLU A 1 362 ? -18.145 2.868 -2.000 1.00 89.31 362 GLU A C 1
ATOM 2743 O O . GLU A 1 362 ? -17.119 2.249 -2.273 1.00 89.31 362 GLU A O 1
ATOM 2748 N N . GLU A 1 363 ? -18.157 4.195 -1.892 1.00 89.88 363 GLU A N 1
ATOM 2749 C CA . GLU A 1 363 ? -16.954 5.023 -2.000 1.00 89.88 363 GLU A CA 1
ATOM 2750 C C . GLU A 1 363 ? -16.335 5.243 -0.614 1.00 89.88 363 GLU A C 1
ATOM 2752 O O . GLU A 1 363 ? -16.916 5.910 0.247 1.00 89.88 363 GLU A O 1
ATOM 2757 N N . TRP A 1 364 ? -15.145 4.678 -0.401 1.00 93.19 364 TRP A N 1
ATOM 2758 C CA . TRP A 1 364 ? -14.454 4.750 0.890 1.00 93.19 364 TRP A CA 1
ATOM 2759 C C . TRP A 1 364 ? -13.350 5.802 0.930 1.00 93.19 364 TRP A C 1
ATOM 2761 O O . TRP A 1 364 ? -13.166 6.441 1.963 1.00 93.19 364 TRP A O 1
ATOM 2771 N N . LEU A 1 365 ? -12.623 5.989 -0.175 1.00 95.19 365 LEU A N 1
ATOM 2772 C CA . LEU A 1 365 ? -11.556 6.983 -0.242 1.00 95.19 365 LEU A CA 1
ATOM 2773 C C . LEU A 1 365 ? -12.149 8.386 -0.348 1.00 95.19 365 LEU A C 1
ATOM 2775 O O . LEU A 1 365 ? -13.116 8.627 -1.073 1.00 95.19 365 LEU A O 1
ATOM 2779 N N . ARG A 1 366 ? -11.560 9.320 0.390 1.00 92.19 366 ARG A N 1
ATOM 2780 C CA . ARG A 1 366 ? -11.962 10.720 0.446 1.00 92.19 366 ARG A CA 1
ATOM 2781 C C . ARG A 1 366 ? -10.981 11.561 -0.350 1.00 92.19 366 ARG A C 1
ATOM 2783 O O . ARG A 1 366 ? -9.772 11.407 -0.224 1.00 92.19 366 ARG A O 1
ATOM 2790 N N . LEU A 1 367 ? -11.514 12.482 -1.144 1.00 92.00 367 LEU A N 1
ATOM 2791 C CA . LEU A 1 367 ? -10.715 13.573 -1.689 1.00 92.00 367 LEU A CA 1
ATOM 2792 C C . LEU A 1 367 ? -10.187 14.421 -0.522 1.00 92.00 367 LEU A C 1
ATOM 2794 O O . LEU A 1 367 ? -11.000 14.859 0.300 1.00 92.00 367 LEU A O 1
ATOM 2798 N N . PRO A 1 368 ? -8.869 14.655 -0.425 1.00 89.44 368 PRO A N 1
ATOM 2799 C CA . PRO A 1 368 ? -8.334 15.550 0.586 1.00 89.44 368 PRO A CA 1
ATOM 2800 C C . PRO A 1 368 ? -8.754 16.993 0.282 1.00 89.44 368 PRO A C 1
ATOM 2802 O O . PRO A 1 368 ? -8.941 17.379 -0.873 1.00 89.44 368 PRO A O 1
ATOM 2805 N N . ALA A 1 369 ? -8.936 17.796 1.333 1.00 84.56 369 ALA A N 1
ATOM 2806 C CA . ALA A 1 369 ? -9.335 19.198 1.192 1.00 84.56 369 ALA A CA 1
ATOM 2807 C C . ALA A 1 369 ? -8.200 20.083 0.645 1.00 84.56 369 ALA A C 1
ATOM 2809 O O . ALA A 1 369 ? -8.464 21.082 -0.022 1.00 84.56 369 ALA A O 1
ATOM 2810 N N . ALA A 1 370 ? -6.956 19.714 0.937 1.00 80.06 370 ALA A N 1
ATOM 2811 C CA . ALA A 1 370 ? -5.730 20.311 0.432 1.00 80.06 370 ALA A CA 1
ATOM 2812 C C . ALA A 1 370 ? -4.641 19.231 0.413 1.00 80.06 370 ALA A C 1
ATOM 2814 O O . ALA A 1 370 ? -4.789 18.218 1.093 1.00 80.06 370 ALA A O 1
ATOM 2815 N N . LEU A 1 371 ? -3.581 19.460 -0.362 1.00 81.06 371 LEU A N 1
ATOM 2816 C CA . LEU A 1 371 ? -2.355 18.672 -0.270 1.00 81.06 371 LEU A CA 1
ATOM 2817 C C . LEU A 1 371 ? -1.446 19.339 0.761 1.00 81.06 371 LEU A C 1
ATOM 2819 O O . LEU A 1 371 ? -1.084 20.507 0.586 1.00 81.06 371 LEU A O 1
ATOM 2823 N N . ASP A 1 372 ? -1.107 18.612 1.816 1.00 70.44 372 ASP A N 1
ATOM 2824 C CA . ASP A 1 372 ? -0.140 19.033 2.829 1.00 70.44 372 ASP A CA 1
ATOM 2825 C C . ASP A 1 372 ? 1.114 18.155 2.725 1.00 70.44 372 ASP A C 1
ATOM 2827 O O . ASP A 1 372 ? 1.179 17.253 1.905 1.00 70.44 372 ASP A O 1
ATOM 2831 N N . VAL A 1 373 ? 2.154 18.413 3.528 1.00 74.25 373 VAL A N 1
ATOM 2832 C CA . VAL A 1 373 ? 3.172 17.366 3.718 1.00 74.25 373 VAL A CA 1
ATOM 2833 C C . VAL A 1 373 ? 2.447 16.195 4.364 1.00 74.25 373 VAL A C 1
ATOM 2835 O O . VAL A 1 373 ? 1.960 16.347 5.489 1.00 74.25 373 VAL A O 1
ATOM 2838 N N . GLY A 1 374 ? 2.349 15.081 3.647 1.00 75.69 374 GLY A N 1
ATOM 2839 C CA . GLY A 1 374 ? 1.493 13.992 4.067 1.00 75.69 374 GLY A CA 1
ATOM 2840 C C . GLY A 1 374 ? 1.891 13.396 5.425 1.00 75.69 374 GLY A C 1
ATOM 2841 O O . GLY A 1 374 ? 2.965 13.645 6.003 1.00 75.69 374 GLY A O 1
ATOM 2842 N N . PRO A 1 375 ? 0.950 12.664 6.035 1.00 88.31 375 PRO A N 1
ATOM 2843 C CA . PRO A 1 375 ? 1.036 12.308 7.435 1.00 88.31 375 PRO A CA 1
ATOM 2844 C C . PRO A 1 375 ? 2.157 11.303 7.694 1.00 88.31 375 PRO A C 1
ATOM 2846 O O . PRO A 1 375 ? 2.301 10.290 7.0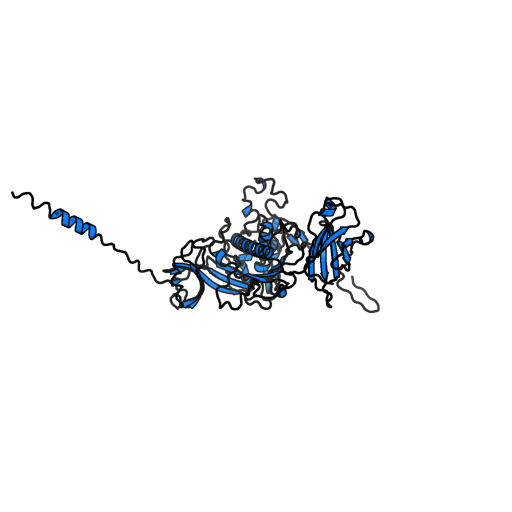08 1.00 88.31 375 PRO A O 1
ATOM 2849 N N . ALA A 1 376 ? 2.892 11.511 8.789 1.00 90.25 376 ALA A N 1
ATOM 2850 C CA . ALA A 1 376 ? 3.778 10.477 9.306 1.00 90.25 376 ALA A CA 1
ATOM 2851 C C . ALA A 1 376 ? 2.973 9.191 9.610 1.00 90.25 376 ALA A C 1
ATOM 2853 O O . ALA A 1 376 ? 1.845 9.285 10.098 1.00 90.25 376 ALA A O 1
ATOM 2854 N N . PRO A 1 377 ? 3.534 7.985 9.409 1.00 91.56 377 PRO A N 1
ATOM 2855 C CA . PRO A 1 377 ? 2.803 6.735 9.632 1.00 91.56 377 PRO A CA 1
ATOM 2856 C C . PRO A 1 377 ? 2.183 6.603 11.031 1.00 91.56 377 PRO A C 1
ATOM 2858 O O . PRO A 1 377 ? 1.076 6.087 11.166 1.00 91.56 377 PRO A O 1
ATOM 2861 N N . GLY A 1 378 ? 2.869 7.086 12.076 1.00 93.00 378 GLY A N 1
ATOM 2862 C CA . GLY A 1 378 ? 2.361 7.082 13.451 1.00 93.00 378 GLY A CA 1
ATOM 2863 C C . GLY A 1 378 ? 1.848 5.704 13.879 1.00 93.00 378 GLY A C 1
ATOM 2864 O O . GLY A 1 378 ? 2.538 4.699 13.712 1.00 93.00 378 GLY A O 1
ATOM 2865 N N . LEU A 1 379 ? 0.610 5.649 14.377 1.00 92.81 379 LEU A N 1
ATOM 2866 C CA . LEU A 1 379 ? -0.057 4.402 14.765 1.00 92.81 379 LEU A CA 1
ATOM 2867 C C . LEU A 1 379 ? -0.209 3.398 13.610 1.00 92.81 379 LEU A C 1
ATOM 2869 O O . LEU A 1 379 ? -0.276 2.195 13.864 1.00 92.81 379 LEU A O 1
ATOM 2873 N N . VAL A 1 380 ? -0.253 3.855 12.353 1.00 94.69 380 VAL A N 1
ATOM 2874 C CA . VAL A 1 380 ? -0.434 2.968 11.193 1.00 94.69 380 VAL A CA 1
ATOM 2875 C C . VAL A 1 380 ? 0.784 2.084 10.945 1.00 94.69 380 VAL A C 1
ATOM 2877 O O . VAL A 1 380 ? 0.640 0.960 10.466 1.00 94.69 380 VAL A O 1
ATOM 2880 N N . ASP A 1 381 ? 1.967 2.519 11.374 1.00 93.50 381 ASP A N 1
ATOM 2881 C CA . ASP A 1 381 ? 3.204 1.740 11.277 1.00 93.50 381 ASP A CA 1
ATOM 2882 C C . ASP A 1 381 ? 3.144 0.405 12.049 1.00 93.50 381 ASP A C 1
ATOM 2884 O O . ASP A 1 381 ? 3.870 -0.537 11.725 1.00 93.50 381 ASP A O 1
ATOM 2888 N N . HIS A 1 382 ? 2.249 0.282 13.039 1.00 92.06 382 HIS A N 1
ATOM 2889 C CA . HIS A 1 382 ? 1.995 -0.975 13.756 1.00 92.06 382 HIS A CA 1
ATOM 2890 C C . HIS A 1 382 ? 1.243 -2.015 12.924 1.00 92.06 382 HIS A C 1
ATOM 2892 O O . HIS A 1 382 ? 1.310 -3.211 13.218 1.00 92.06 382 HIS A O 1
ATOM 2898 N N . PHE A 1 383 ? 0.504 -1.585 11.902 1.00 93.81 383 PHE A N 1
ATOM 2899 C CA . PHE A 1 383 ? -0.250 -2.498 11.050 1.00 93.81 383 PHE A CA 1
ATOM 2900 C C . PHE A 1 383 ? 0.612 -3.139 9.961 1.00 93.81 383 PHE A C 1
ATOM 2902 O O . PHE A 1 383 ? 0.218 -4.163 9.401 1.00 93.81 383 PHE A O 1
ATOM 2909 N N . PHE A 1 384 ? 1.795 -2.581 9.695 1.00 95.56 384 PHE A N 1
ATOM 2910 C CA . PHE A 1 384 ? 2.724 -3.131 8.722 1.00 95.56 384 PHE A CA 1
ATOM 2911 C C . PHE A 1 384 ? 3.257 -4.496 9.170 1.00 95.56 384 PHE A C 1
ATOM 2913 O O . PHE A 1 384 ? 3.811 -4.653 10.257 1.00 95.56 384 PHE A O 1
ATOM 2920 N N . GLY A 1 385 ? 3.103 -5.496 8.308 1.00 91.38 385 GLY A N 1
ATOM 2921 C CA . GLY A 1 385 ? 3.530 -6.869 8.552 1.00 91.38 385 GLY A CA 1
ATOM 2922 C C . GLY A 1 385 ? 2.720 -7.612 9.612 1.00 91.38 385 GLY A C 1
ATOM 2923 O O . GLY A 1 385 ? 3.000 -8.783 9.867 1.00 91.38 385 GLY A O 1
ATOM 2924 N N . THR A 1 386 ? 1.700 -6.990 10.209 1.00 88.62 386 THR A N 1
ATOM 2925 C CA . THR A 1 386 ? 0.894 -7.628 11.250 1.00 88.62 386 THR A CA 1
ATOM 2926 C C . THR A 1 386 ? -0.400 -8.176 10.668 1.00 88.62 386 THR A C 1
ATOM 2928 O O . THR A 1 386 ? -1.232 -7.463 10.101 1.00 88.62 386 THR A O 1
ATOM 2931 N N . THR A 1 387 ? -0.593 -9.480 10.849 1.00 78.88 387 THR A N 1
ATOM 2932 C CA . THR A 1 387 ? -1.937 -10.050 10.833 1.00 78.88 387 THR A CA 1
ATOM 2933 C C . THR A 1 387 ? -2.472 -9.949 12.260 1.00 78.88 387 THR A C 1
ATOM 2935 O O . THR A 1 387 ? -1.756 -10.320 13.193 1.00 78.88 387 THR A O 1
ATOM 2938 N N . PRO A 1 388 ? -3.693 -9.428 12.476 1.00 65.38 388 PRO A N 1
ATOM 2939 C CA . PRO A 1 388 ? -4.312 -9.535 13.792 1.00 65.38 388 PRO A CA 1
ATOM 2940 C C . PRO A 1 388 ? -4.340 -11.017 14.155 1.00 65.38 388 PRO A C 1
ATOM 2942 O O . PRO A 1 388 ? -4.662 -11.831 13.288 1.00 65.38 388 PRO A O 1
ATOM 2945 N N . ALA A 1 389 ? -3.981 -11.368 15.392 1.00 53.19 389 ALA A N 1
ATOM 2946 C CA . ALA A 1 389 ? -3.849 -12.760 15.808 1.00 53.19 389 ALA A CA 1
ATOM 2947 C C . ALA A 1 389 ? -5.188 -13.503 15.633 1.00 53.19 389 ALA A C 1
ATOM 2949 O O . ALA A 1 389 ? -6.063 -13.483 16.496 1.00 53.19 389 ALA A O 1
ATOM 2950 N N . ILE A 1 390 ? -5.351 -14.142 14.480 1.00 41.75 390 ILE A N 1
ATOM 2951 C CA . ILE A 1 390 ? -6.279 -15.233 14.230 1.00 41.75 390 ILE A CA 1
ATOM 2952 C C . ILE A 1 390 ? -5.381 -16.454 14.373 1.00 41.75 390 ILE A C 1
ATOM 2954 O O . ILE A 1 390 ? -4.485 -16.609 13.552 1.00 41.75 390 ILE A O 1
ATOM 2958 N N . ASP A 1 391 ? -5.539 -17.200 15.470 1.00 34.53 391 ASP A N 1
ATOM 2959 C CA . ASP A 1 391 ? -4.878 -18.481 15.780 1.00 34.53 391 ASP A CA 1
ATOM 2960 C C . ASP A 1 391 ? -3.684 -18.832 14.861 1.00 34.53 391 ASP A C 1
ATOM 2962 O O . ASP A 1 391 ? -3.834 -19.399 13.776 1.00 34.53 391 ASP A O 1
ATOM 2966 N N . MET A 1 392 ? -2.493 -18.378 15.265 1.00 34.00 392 MET A N 1
ATOM 2967 C CA . MET A 1 392 ? -1.285 -18.316 14.438 1.00 34.00 392 MET A CA 1
ATOM 2968 C C . MET A 1 392 ? -0.605 -19.679 14.232 1.00 34.00 392 MET A C 1
ATOM 2970 O O . MET A 1 392 ? 0.586 -19.834 14.497 1.00 34.00 392 MET A O 1
ATOM 2974 N N . SER A 1 393 ? -1.311 -20.667 13.692 1.00 30.20 393 SER A N 1
ATOM 2975 C CA . SER A 1 393 ? -0.680 -21.906 13.220 1.00 30.20 393 SER A CA 1
ATOM 2976 C C . SER A 1 393 ? -0.057 -21.780 11.817 1.00 30.20 393 SER A C 1
ATOM 2978 O O . SER A 1 393 ? 0.459 -22.766 11.297 1.00 30.20 393 SER A O 1
ATOM 2980 N N . ALA A 1 394 ? -0.097 -20.599 11.180 1.00 28.72 394 ALA A N 1
ATOM 2981 C CA . ALA A 1 394 ? 0.313 -20.414 9.779 1.00 28.72 394 ALA A CA 1
ATOM 2982 C C . ALA A 1 394 ? 1.438 -19.386 9.528 1.00 28.72 394 ALA A C 1
ATOM 2984 O O . ALA A 1 394 ? 1.861 -19.222 8.383 1.00 28.72 394 ALA A O 1
ATOM 2985 N N . LEU A 1 395 ? 1.980 -18.731 10.560 1.00 30.14 395 LEU A N 1
ATOM 2986 C CA . LEU A 1 395 ? 3.153 -17.856 10.424 1.00 30.14 395 LEU A CA 1
ATOM 2987 C C . LEU A 1 395 ? 4.443 -18.674 10.582 1.00 30.14 395 LEU A C 1
ATOM 2989 O O . LEU A 1 395 ? 5.181 -18.565 11.556 1.00 30.14 395 LEU A O 1
ATOM 2993 N N . PHE A 1 396 ? 4.713 -19.525 9.592 1.00 27.33 396 PHE A N 1
ATOM 2994 C CA . PHE A 1 396 ? 6.041 -20.102 9.403 1.00 27.33 396 PHE A CA 1
ATOM 2995 C C . PHE A 1 396 ? 6.971 -19.024 8.834 1.00 27.33 396 PHE A C 1
ATOM 2997 O O . PHE A 1 396 ? 7.166 -18.913 7.628 1.00 27.33 396 PHE A O 1
ATOM 3004 N N . LEU A 1 397 ? 7.593 -18.253 9.721 1.00 27.03 397 LEU A N 1
ATOM 3005 C CA . LEU A 1 397 ? 9.017 -17.999 9.563 1.00 27.03 397 LEU A CA 1
ATOM 3006 C C . LEU A 1 397 ? 9.709 -19.223 10.167 1.00 27.03 397 LEU A C 1
ATOM 3008 O O . LEU A 1 397 ? 9.759 -19.322 11.396 1.00 27.03 397 LEU A O 1
ATOM 3012 N N . PRO A 1 398 ? 10.260 -20.170 9.388 1.00 26.08 398 PRO A N 1
ATOM 3013 C CA . PRO A 1 398 ? 11.365 -20.925 9.928 1.00 26.08 398 PRO A CA 1
ATOM 3014 C C . PRO A 1 398 ? 12.498 -19.911 10.095 1.00 26.08 398 PRO A C 1
ATOM 3016 O O . PRO A 1 398 ? 13.272 -19.641 9.178 1.00 26.08 398 PRO A O 1
ATOM 3019 N N . LEU A 1 399 ? 12.597 -19.337 11.294 1.00 28.39 399 LEU A N 1
ATOM 3020 C CA . LEU A 1 399 ? 13.906 -19.038 11.834 1.00 28.39 399 LEU A CA 1
ATOM 3021 C C . LEU A 1 399 ? 14.657 -20.367 11.738 1.00 28.39 399 LEU A C 1
ATOM 3023 O O . LEU A 1 399 ? 14.295 -21.333 12.411 1.00 28.39 399 LEU A O 1
ATOM 3027 N N . VAL A 1 400 ? 15.637 -20.447 10.842 1.00 27.67 400 VAL A N 1
ATOM 3028 C CA . VAL A 1 400 ? 16.566 -21.573 10.777 1.00 27.67 400 VAL A CA 1
ATOM 3029 C C . VAL A 1 400 ? 17.410 -21.515 12.051 1.00 27.67 400 VAL A C 1
ATOM 3031 O O . VAL A 1 400 ? 18.549 -21.066 12.061 1.00 27.67 400 VAL A O 1
ATOM 3034 N N . ALA A 1 401 ? 16.829 -21.936 13.170 1.00 26.75 401 ALA A N 1
ATOM 3035 C CA . ALA A 1 401 ? 17.584 -22.513 14.255 1.00 26.75 401 ALA A CA 1
ATOM 3036 C C . ALA A 1 401 ? 17.867 -23.944 13.805 1.00 26.75 401 ALA A C 1
ATOM 3038 O O . ALA A 1 401 ? 16.988 -24.804 13.841 1.00 26.75 401 ALA A O 1
ATOM 3039 N N . ASN A 1 402 ? 19.084 -24.176 13.314 1.00 31.02 402 ASN A N 1
ATOM 3040 C CA . ASN A 1 402 ? 19.604 -25.516 13.072 1.00 31.02 402 ASN A CA 1
ATOM 3041 C C . ASN A 1 402 ? 19.609 -26.289 14.399 1.00 31.02 402 ASN A C 1
ATOM 3043 O O . ASN A 1 402 ? 20.602 -26.316 15.122 1.00 31.02 402 ASN A O 1
ATOM 3047 N N . ALA A 1 403 ? 18.487 -26.918 14.734 1.00 30.38 403 ALA A N 1
ATOM 3048 C CA . ALA A 1 403 ? 18.424 -27.936 15.761 1.00 30.38 403 ALA A CA 1
ATOM 3049 C C . ALA A 1 403 ? 19.008 -29.225 15.165 1.00 30.38 403 ALA A C 1
ATOM 3051 O O . ALA A 1 403 ? 18.323 -29.985 14.491 1.00 30.38 403 ALA A O 1
ATOM 3052 N N . GLY A 1 404 ? 20.308 -29.439 15.373 1.00 33.59 404 GLY A N 1
ATOM 3053 C CA . GLY A 1 404 ? 20.930 -30.770 15.358 1.00 33.59 404 GLY A CA 1
ATOM 3054 C C . GLY A 1 404 ? 21.027 -31.525 14.025 1.00 33.59 404 GLY A C 1
ATOM 3055 O O . GLY A 1 404 ? 21.481 -32.666 14.031 1.00 33.59 404 GLY A O 1
ATOM 3056 N N . GLY A 1 405 ? 20.654 -30.933 12.890 1.00 32.47 405 GLY A N 1
ATOM 3057 C CA . GLY A 1 405 ? 20.931 -31.508 11.574 1.00 32.47 405 GLY A CA 1
ATOM 3058 C C . GLY A 1 405 ? 22.392 -31.289 11.192 1.00 32.47 405 GLY A C 1
ATOM 3059 O O . GLY A 1 405 ? 22.869 -30.156 11.223 1.00 32.47 405 GLY A O 1
ATOM 3060 N N . VAL A 1 406 ? 23.104 -32.365 10.847 1.00 31.77 406 VAL A N 1
ATOM 3061 C CA . VAL A 1 406 ? 24.444 -32.322 10.238 1.00 31.77 406 VAL A CA 1
ATOM 3062 C C . VAL A 1 406 ? 24.447 -31.230 9.170 1.00 31.77 406 VAL A C 1
ATOM 3064 O O . VAL A 1 406 ? 23.572 -31.253 8.306 1.00 31.77 406 VAL A O 1
ATOM 3067 N N . ALA A 1 407 ? 25.367 -30.265 9.273 1.00 30.81 407 ALA A N 1
ATOM 3068 C CA . ALA A 1 407 ? 25.493 -29.159 8.330 1.00 30.81 407 ALA A CA 1
ATOM 3069 C C . ALA A 1 407 ? 25.354 -29.688 6.897 1.00 30.81 407 ALA A C 1
ATOM 3071 O O . ALA A 1 407 ? 26.224 -30.412 6.414 1.00 30.81 407 ALA A O 1
ATOM 3072 N N . ALA A 1 408 ? 24.234 -29.373 6.241 1.00 38.22 408 ALA A N 1
ATOM 3073 C CA . ALA A 1 408 ? 24.147 -29.540 4.805 1.00 38.22 408 ALA A CA 1
ATOM 3074 C C . ALA A 1 408 ? 25.274 -28.686 4.225 1.00 38.22 408 ALA A C 1
ATOM 3076 O O . ALA A 1 408 ? 25.384 -27.513 4.593 1.00 38.22 408 ALA A O 1
ATOM 3077 N N . ASP A 1 409 ? 26.131 -29.300 3.404 1.00 35.97 409 ASP A N 1
ATOM 3078 C CA . ASP A 1 409 ? 27.211 -28.619 2.694 1.00 35.97 409 ASP A CA 1
ATOM 3079 C C . ASP A 1 409 ? 26.695 -27.267 2.200 1.00 35.97 409 ASP A C 1
ATOM 3081 O O . ASP A 1 409 ? 25.795 -27.210 1.356 1.00 35.97 409 ASP A O 1
ATOM 3085 N N . ILE A 1 410 ? 27.238 -26.182 2.761 1.00 37.44 410 ILE A N 1
ATOM 3086 C CA . ILE A 1 410 ? 27.002 -24.834 2.248 1.00 37.44 410 ILE A CA 1
ATOM 3087 C C . ILE A 1 410 ? 27.294 -24.924 0.747 1.00 37.44 410 ILE A C 1
ATOM 3089 O O . ILE A 1 410 ? 28.392 -25.375 0.393 1.00 37.44 410 ILE A O 1
ATOM 3093 N N . PRO A 1 411 ? 26.344 -24.569 -0.142 1.00 46.53 411 PRO A N 1
ATOM 3094 C CA . PRO A 1 411 ? 26.581 -24.642 -1.571 1.00 46.53 411 PRO A CA 1
ATOM 3095 C C . PRO A 1 411 ? 27.864 -23.879 -1.872 1.00 46.53 411 PRO A C 1
ATOM 3097 O O . PRO A 1 411 ? 27.957 -22.686 -1.584 1.00 46.53 411 PRO A O 1
ATOM 3100 N N . ARG A 1 412 ? 28.883 -24.580 -2.380 1.00 46.84 412 ARG A N 1
ATOM 3101 C CA . ARG A 1 412 ? 30.144 -23.940 -2.753 1.00 46.84 412 ARG A CA 1
ATOM 3102 C C . ARG A 1 412 ? 29.813 -22.823 -3.740 1.00 46.84 412 ARG A C 1
ATOM 3104 O O . ARG A 1 412 ? 29.280 -23.107 -4.810 1.00 46.84 412 ARG A O 1
ATOM 3111 N N . SER A 1 413 ? 30.111 -21.578 -3.371 1.00 52.06 413 SER A N 1
ATOM 3112 C CA . SER A 1 413 ? 30.163 -20.493 -4.346 1.00 52.06 413 SER A CA 1
ATOM 3113 C C . SER A 1 413 ? 31.324 -20.783 -5.279 1.00 52.06 413 SER A C 1
ATOM 3115 O O . SER A 1 413 ? 32.455 -20.968 -4.819 1.00 52.06 413 SER A O 1
ATOM 3117 N N . VAL A 1 414 ? 31.040 -20.871 -6.573 1.00 60.81 414 VAL A N 1
ATOM 3118 C CA . VAL A 1 414 ? 32.080 -20.946 -7.591 1.00 60.81 414 VAL A CA 1
ATOM 3119 C C . VAL A 1 414 ? 32.143 -19.591 -8.283 1.00 60.81 414 VAL A C 1
ATOM 3121 O O . VAL A 1 414 ? 31.226 -19.272 -9.047 1.00 60.81 414 VAL A O 1
ATOM 3124 N N . PRO A 1 415 ? 33.196 -18.795 -8.027 1.00 67.19 415 PRO A N 1
ATOM 3125 C CA . PRO A 1 415 ? 33.409 -17.558 -8.750 1.00 67.19 415 PRO A CA 1
ATOM 3126 C C . PRO A 1 415 ? 33.839 -17.880 -10.186 1.00 67.19 415 PRO A C 1
ATOM 3128 O O . PRO A 1 415 ? 34.854 -18.538 -10.409 1.00 67.19 415 PRO A O 1
ATOM 3131 N N . ILE A 1 416 ? 33.087 -17.393 -11.168 1.00 73.81 416 ILE A N 1
ATOM 3132 C CA . ILE A 1 416 ? 33.442 -17.443 -12.586 1.00 73.81 416 ILE A CA 1
ATOM 3133 C C . ILE A 1 416 ? 33.879 -16.052 -13.021 1.00 73.81 416 ILE A C 1
ATOM 3135 O O . ILE A 1 416 ? 33.080 -15.116 -13.034 1.00 73.81 416 ILE A O 1
ATOM 3139 N N . ALA A 1 417 ? 35.144 -15.918 -13.411 1.00 77.69 417 ALA A N 1
ATOM 3140 C CA . ALA A 1 417 ? 35.618 -14.716 -14.082 1.00 77.69 417 ALA A CA 1
ATOM 3141 C C . ALA A 1 417 ? 35.034 -14.657 -15.500 1.00 77.69 417 ALA A C 1
ATOM 3143 O O . ALA A 1 417 ? 35.182 -15.609 -16.274 1.00 77.69 417 ALA A O 1
ATOM 3144 N N . LEU A 1 418 ? 34.393 -13.538 -15.838 1.00 74.25 418 LEU A N 1
ATOM 3145 C CA . LEU A 1 418 ? 33.965 -13.246 -17.198 1.00 74.25 418 LEU A CA 1
ATOM 3146 C C . LEU A 1 418 ? 35.000 -12.377 -17.889 1.00 74.25 418 LEU A C 1
ATOM 3148 O O . LEU A 1 418 ? 35.265 -11.247 -17.463 1.00 74.25 418 LEU A O 1
ATOM 3152 N N . THR A 1 419 ? 35.520 -12.877 -19.001 1.00 78.12 419 THR A N 1
ATOM 3153 C CA . THR A 1 419 ? 36.371 -12.093 -19.887 1.00 78.12 419 THR A CA 1
ATOM 3154 C C . THR A 1 419 ? 35.783 -12.018 -21.285 1.00 78.12 419 THR A C 1
ATOM 3156 O O . THR A 1 419 ? 35.122 -12.940 -21.765 1.00 78.12 419 THR A O 1
ATOM 3159 N N . VAL A 1 420 ? 36.015 -10.890 -21.944 1.00 73.69 420 VAL A N 1
ATOM 3160 C CA . VAL A 1 420 ? 35.759 -10.719 -23.373 1.00 73.69 420 VAL A CA 1
ATOM 3161 C C . VAL A 1 420 ? 37.075 -10.728 -24.122 1.00 73.69 420 VAL A C 1
ATOM 3163 O O . VAL A 1 420 ? 38.075 -10.182 -23.669 1.00 73.69 420 VAL A O 1
ATOM 3166 N N . ASP A 1 421 ? 37.057 -11.312 -25.306 1.00 73.38 421 ASP A N 1
ATOM 3167 C CA . ASP A 1 421 ? 38.200 -11.389 -26.214 1.00 73.38 421 ASP A CA 1
ATOM 3168 C C . ASP A 1 421 ? 38.399 -10.094 -27.027 1.00 73.38 421 ASP A C 1
ATOM 3170 O O . ASP A 1 421 ? 38.906 -10.095 -28.143 1.00 73.38 421 ASP A O 1
ATOM 3174 N N . ALA A 1 422 ? 37.943 -8.969 -26.476 1.00 73.38 422 ALA A N 1
ATOM 3175 C CA . ALA A 1 422 ? 38.052 -7.641 -27.057 1.00 73.38 422 ALA A CA 1
ATOM 3176 C C . ALA A 1 422 ? 38.591 -6.676 -25.998 1.00 73.38 422 ALA A C 1
ATOM 3178 O O . ALA A 1 422 ? 38.158 -6.704 -24.844 1.00 73.38 422 ALA A O 1
ATOM 3179 N N . GLU A 1 423 ? 39.526 -5.811 -26.386 1.00 78.00 423 GLU A N 1
ATOM 3180 C CA . GLU A 1 423 ? 39.955 -4.714 -25.522 1.00 78.00 423 GLU A CA 1
ATOM 3181 C C . GLU A 1 423 ? 38.886 -3.622 -25.519 1.00 78.00 423 GLU A C 1
ATOM 3183 O O . GLU A 1 423 ? 38.673 -2.943 -26.520 1.00 78.00 423 GLU A O 1
ATOM 3188 N N . LEU A 1 424 ? 38.205 -3.458 -24.387 1.00 74.69 424 LEU A N 1
ATOM 3189 C CA . LEU A 1 424 ? 37.172 -2.444 -24.229 1.00 74.69 424 LEU A CA 1
ATOM 3190 C C . LEU A 1 424 ? 37.734 -1.201 -23.549 1.00 74.69 424 LEU A C 1
ATOM 3192 O O . LEU A 1 424 ? 38.428 -1.290 -22.524 1.00 74.69 424 LEU A O 1
ATOM 3196 N N . SER A 1 425 ? 37.344 -0.026 -24.044 1.00 76.00 425 SER A N 1
ATOM 3197 C CA . SER A 1 425 ? 37.525 1.207 -23.281 1.00 76.00 425 SER A CA 1
ATOM 3198 C C . SER A 1 425 ? 36.731 1.146 -21.968 1.00 76.00 425 SER A C 1
ATOM 3200 O O . SER A 1 425 ? 35.757 0.401 -21.827 1.00 76.00 425 SER A O 1
ATOM 3202 N N . THR A 1 426 ? 37.128 1.941 -20.971 1.00 67.81 426 THR A N 1
ATOM 3203 C CA . THR A 1 426 ? 36.414 1.990 -19.683 1.00 67.81 426 THR A CA 1
ATOM 3204 C C . THR A 1 426 ? 34.916 2.308 -19.841 1.00 67.81 426 THR A C 1
ATOM 3206 O O . THR A 1 426 ? 34.118 1.600 -19.227 1.00 67.81 426 THR A O 1
ATOM 3209 N N . PRO A 1 427 ? 34.486 3.284 -20.670 1.00 63.94 427 PRO A N 1
ATOM 3210 C CA . PRO A 1 427 ? 33.061 3.529 -20.906 1.00 63.94 427 PRO A CA 1
ATOM 3211 C C . PRO A 1 427 ? 32.323 2.343 -21.540 1.00 63.94 427 PRO A C 1
ATOM 3213 O O . PRO A 1 427 ? 31.232 2.006 -21.094 1.00 63.94 427 PRO A O 1
ATOM 3216 N N . GLU A 1 428 ? 32.913 1.673 -22.535 1.00 65.81 428 GLU A N 1
ATOM 3217 C CA . GLU A 1 428 ? 32.297 0.505 -23.188 1.00 65.81 428 GLU A CA 1
ATOM 3218 C C . GLU A 1 428 ? 32.142 -0.666 -22.216 1.00 65.81 428 GLU A C 1
ATOM 3220 O O . GLU A 1 428 ? 31.086 -1.290 -22.143 1.00 65.81 428 GLU A O 1
ATOM 3225 N N . ARG A 1 429 ? 33.165 -0.915 -21.398 1.00 72.69 429 ARG A N 1
ATOM 3226 C CA . ARG A 1 429 ? 33.168 -1.971 -20.381 1.00 72.69 429 ARG A CA 1
ATOM 3227 C C . ARG A 1 429 ? 32.160 -1.730 -19.257 1.00 72.69 429 ARG A C 1
ATOM 3229 O O . ARG A 1 429 ? 31.614 -2.683 -18.699 1.00 72.69 429 ARG A O 1
ATOM 3236 N N . LEU A 1 430 ? 31.916 -0.470 -18.903 1.00 64.56 430 LEU A N 1
ATOM 3237 C CA . LEU A 1 430 ? 30.875 -0.098 -17.941 1.00 64.56 430 LEU A CA 1
ATOM 3238 C C . LEU A 1 430 ? 29.471 -0.125 -18.566 1.00 64.56 430 LEU A C 1
ATOM 3240 O O . LEU A 1 430 ? 28.504 -0.337 -17.841 1.00 64.56 430 LEU A O 1
ATOM 3244 N N . ALA A 1 431 ? 29.357 0.044 -19.887 1.00 61.19 431 ALA A N 1
ATOM 3245 C CA . ALA A 1 431 ? 28.090 -0.017 -20.617 1.00 61.19 431 ALA A CA 1
ATOM 3246 C C . ALA A 1 431 ? 27.611 -1.450 -20.925 1.00 61.19 431 ALA A C 1
ATOM 3248 O O . ALA A 1 431 ? 26.441 -1.633 -21.264 1.00 61.19 431 ALA A O 1
ATOM 3249 N N . LEU A 1 432 ? 28.486 -2.456 -20.815 1.00 62.56 432 LEU A N 1
ATOM 3250 C CA . LEU A 1 432 ? 28.121 -3.866 -20.962 1.00 62.56 432 LEU A CA 1
ATOM 3251 C C . LEU A 1 432 ? 27.620 -4.450 -19.639 1.00 62.56 432 LEU A C 1
ATOM 3253 O O . LEU A 1 432 ? 28.320 -4.419 -18.625 1.00 62.56 432 LEU A O 1
ATOM 3257 N N . ALA A 1 433 ? 26.432 -5.046 -19.656 1.00 62.78 433 ALA A N 1
ATOM 3258 C CA . ALA A 1 433 ? 25.875 -5.773 -18.522 1.00 62.78 433 ALA A CA 1
ATOM 3259 C C . ALA A 1 433 ? 25.696 -7.250 -18.908 1.00 62.78 433 ALA A C 1
ATOM 3261 O O . ALA A 1 433 ? 24.749 -7.577 -19.625 1.00 62.78 433 ALA A O 1
ATOM 3262 N N . PRO A 1 434 ? 26.598 -8.157 -18.484 1.00 64.94 434 PRO A N 1
ATOM 3263 C CA . PRO A 1 434 ? 26.403 -9.580 -18.715 1.00 64.94 434 PRO A CA 1
ATOM 3264 C C . PRO A 1 434 ? 25.231 -10.085 -17.883 1.00 64.94 434 PRO A C 1
ATOM 3266 O O . PRO A 1 434 ? 25.301 -10.178 -16.665 1.00 64.94 434 PRO A O 1
ATOM 3269 N N . GLN A 1 435 ? 24.163 -10.438 -18.573 1.00 61.50 435 GLN A N 1
ATOM 3270 C CA . GLN A 1 435 ? 23.071 -11.261 -18.096 1.00 61.50 435 GLN A CA 1
ATOM 3271 C C . GLN A 1 435 ? 23.518 -12.718 -18.114 1.00 61.50 435 GLN A C 1
ATOM 3273 O O . GLN A 1 435 ? 23.839 -13.267 -19.164 1.00 61.50 435 GLN A O 1
ATOM 3278 N N . VAL A 1 436 ? 23.514 -13.388 -16.975 1.00 64.75 436 VAL A N 1
ATOM 3279 C CA . VAL A 1 436 ? 23.808 -14.818 -16.916 1.00 64.75 436 VAL A CA 1
ATOM 3280 C C . VAL A 1 436 ? 22.607 -15.527 -16.359 1.00 64.75 436 VAL A C 1
ATOM 3282 O O . VAL A 1 436 ? 22.171 -15.210 -15.259 1.00 64.75 436 VAL A O 1
ATOM 3285 N N . TYR A 1 437 ? 22.096 -16.506 -17.092 1.00 64.88 437 TYR A N 1
ATOM 3286 C CA . TYR A 1 437 ? 21.090 -17.414 -16.583 1.00 64.88 437 TYR A CA 1
ATOM 3287 C C . TYR A 1 437 ? 21.516 -18.861 -16.777 1.00 64.88 437 TYR A C 1
ATOM 3289 O O . TYR A 1 437 ? 22.113 -19.224 -17.788 1.00 64.88 437 TYR A O 1
ATOM 3297 N N . THR A 1 438 ? 21.219 -19.717 -15.806 1.00 61.94 438 THR A N 1
ATOM 3298 C CA . THR A 1 438 ? 21.351 -21.163 -15.995 1.00 61.94 438 THR A CA 1
ATOM 3299 C C . THR A 1 438 ? 19.994 -21.773 -16.219 1.00 61.94 438 THR A C 1
ATOM 3301 O O . THR A 1 438 ? 19.022 -21.373 -15.588 1.00 61.94 438 THR A O 1
ATOM 3304 N N . LEU A 1 439 ? 19.915 -22.738 -17.127 1.00 59.53 439 LEU A N 1
ATOM 3305 C CA . LEU A 1 439 ? 18.693 -23.502 -17.340 1.00 59.53 439 LEU A CA 1
ATOM 3306 C C . LEU A 1 439 ? 18.822 -24.866 -16.665 1.00 59.53 439 LEU A C 1
ATOM 3308 O O . LEU A 1 439 ? 19.854 -25.533 -16.790 1.00 59.53 439 LEU A O 1
ATOM 3312 N N . SER A 1 440 ? 17.755 -25.289 -15.987 1.00 57.19 440 SER A N 1
ATOM 3313 C CA . SER A 1 440 ? 17.635 -26.642 -15.447 1.00 57.19 440 SER A CA 1
ATOM 3314 C C . SER A 1 440 ? 17.803 -27.654 -16.578 1.00 57.19 440 SER A C 1
ATOM 3316 O O . SER A 1 440 ? 17.271 -27.468 -17.673 1.00 57.19 440 SER A O 1
ATOM 3318 N N . SER A 1 441 ? 18.505 -28.752 -16.301 1.00 56.31 441 SER A N 1
ATOM 3319 C CA . SER A 1 441 ? 18.657 -29.876 -17.232 1.00 56.31 441 SER A CA 1
ATOM 3320 C C . SER A 1 441 ? 17.368 -30.690 -17.430 1.00 56.31 441 SER A C 1
ATOM 3322 O O . SER A 1 441 ? 17.338 -31.589 -18.269 1.00 56.31 441 SER A O 1
ATOM 3324 N N . THR A 1 442 ? 16.298 -30.390 -16.686 1.00 51.28 442 THR A N 1
ATOM 3325 C CA . THR A 1 442 ? 14.989 -31.034 -16.849 1.00 51.28 442 THR A CA 1
ATOM 3326 C C . THR A 1 442 ? 14.254 -30.524 -18.096 1.00 51.28 442 THR A C 1
ATOM 3328 O O . THR A 1 442 ? 14.416 -29.377 -18.523 1.00 51.28 442 THR A O 1
ATOM 3331 N N . ALA A 1 443 ? 13.450 -31.396 -18.717 1.00 35.88 443 ALA A N 1
ATOM 3332 C CA . ALA A 1 443 ? 12.699 -31.081 -19.931 1.00 35.88 443 ALA A CA 1
ATOM 3333 C C . ALA A 1 443 ? 11.767 -29.876 -19.694 1.00 35.88 443 ALA A C 1
ATOM 3335 O O . ALA A 1 443 ? 10.802 -29.976 -18.942 1.00 35.88 443 ALA A O 1
ATOM 3336 N N . GLY A 1 444 ? 12.082 -28.735 -20.317 1.00 48.53 444 GLY A N 1
ATOM 3337 C CA . GLY A 1 444 ? 11.348 -27.473 -20.155 1.00 48.53 444 GLY A CA 1
ATOM 3338 C C . GLY A 1 444 ? 12.221 -26.248 -19.861 1.00 48.53 444 GLY A C 1
ATOM 3339 O O . GLY A 1 444 ? 11.742 -25.135 -20.038 1.00 48.53 444 GLY A O 1
ATOM 3340 N N . GLY A 1 445 ? 13.494 -26.421 -19.473 1.00 48.00 445 GLY A N 1
ATOM 3341 C CA . GLY A 1 445 ? 14.479 -25.330 -19.418 1.00 48.00 445 GLY A CA 1
ATOM 3342 C C . GLY A 1 445 ? 14.064 -24.135 -18.549 1.00 48.00 445 GLY A C 1
ATOM 3343 O O . GLY A 1 445 ? 14.091 -23.001 -19.017 1.00 48.00 445 GLY A O 1
ATOM 3344 N N . ARG A 1 446 ? 13.669 -24.373 -17.292 1.00 46.66 446 ARG A N 1
ATOM 3345 C CA . ARG A 1 446 ? 13.415 -23.298 -16.313 1.00 46.66 446 ARG A CA 1
ATOM 3346 C C . ARG A 1 446 ? 14.737 -22.635 -15.915 1.00 46.66 446 ARG A C 1
ATOM 3348 O O . ARG A 1 446 ? 15.707 -23.351 -15.668 1.00 46.66 446 ARG A O 1
ATOM 3355 N N . ALA A 1 447 ? 14.770 -21.305 -15.825 1.00 50.09 447 ALA A N 1
ATOM 3356 C CA . ALA A 1 447 ? 15.918 -20.595 -15.267 1.00 50.09 447 ALA A CA 1
ATOM 3357 C C . ALA A 1 447 ? 16.101 -20.974 -13.783 1.00 50.09 447 ALA A C 1
ATOM 3359 O O . ALA A 1 447 ? 15.158 -20.871 -13.003 1.00 50.09 447 ALA A O 1
ATOM 3360 N N . VAL A 1 448 ? 17.283 -21.475 -13.417 1.00 51.91 448 VAL A N 1
ATOM 3361 C CA . VAL A 1 448 ? 17.656 -21.891 -12.046 1.00 51.91 448 VAL A CA 1
ATOM 3362 C C . VAL A 1 448 ? 18.501 -20.813 -11.366 1.00 51.91 448 VAL A C 1
ATOM 3364 O O . VAL A 1 448 ? 18.491 -20.673 -10.150 1.00 51.91 448 VAL A O 1
ATOM 3367 N N . TYR A 1 449 ? 19.197 -20.011 -12.164 1.00 58.81 449 TYR A N 1
ATOM 3368 C CA . TYR A 1 449 ? 19.930 -18.831 -11.735 1.00 58.81 449 TYR A CA 1
ATOM 3369 C C . TYR A 1 449 ? 19.703 -17.741 -12.774 1.00 58.81 449 TYR A C 1
ATOM 3371 O O . TYR A 1 449 ? 19.698 -18.047 -13.964 1.00 58.81 449 TYR A O 1
ATOM 3379 N N . GLN A 1 450 ? 19.550 -16.494 -12.338 1.00 60.56 450 GLN A N 1
ATOM 3380 C CA . GLN A 1 450 ? 19.716 -15.308 -13.173 1.00 60.56 450 GLN A CA 1
ATOM 3381 C C . GLN A 1 450 ? 20.532 -14.293 -12.369 1.00 60.56 450 GLN A C 1
ATOM 3383 O O . GLN A 1 450 ? 20.278 -14.085 -11.184 1.00 60.56 450 GLN A O 1
ATOM 3388 N N . GLY A 1 451 ? 21.550 -13.702 -12.977 1.00 60.28 451 GLY A N 1
ATOM 3389 C CA . GLY A 1 451 ? 22.479 -12.818 -12.288 1.00 60.28 451 GLY A CA 1
ATOM 3390 C C . GLY A 1 451 ? 23.268 -11.947 -13.252 1.00 60.28 451 GLY A C 1
ATOM 3391 O O . GLY A 1 451 ? 23.167 -12.088 -14.468 1.00 60.28 451 GLY A O 1
ATOM 3392 N N . THR A 1 452 ? 24.045 -11.027 -12.690 1.00 63.59 452 THR A N 1
ATOM 3393 C CA . THR A 1 452 ? 25.021 -10.217 -13.426 1.00 63.59 452 THR A CA 1
ATOM 3394 C C . THR A 1 452 ? 26.398 -10.367 -12.797 1.00 63.59 452 THR A C 1
ATOM 3396 O O . THR A 1 452 ? 26.520 -10.869 -11.676 1.00 63.59 452 THR A O 1
ATOM 3399 N N . SER A 1 453 ? 27.438 -9.949 -13.511 1.00 72.69 453 SER A N 1
ATOM 3400 C CA . SER A 1 453 ? 28.781 -9.887 -12.946 1.00 72.69 453 SER A CA 1
ATOM 3401 C C . SER A 1 453 ? 28.934 -8.737 -11.952 1.00 72.69 453 SER A C 1
ATOM 3403 O O . SER A 1 453 ? 28.449 -7.626 -12.168 1.00 72.69 453 SER A O 1
ATOM 3405 N N . HIS A 1 454 ? 29.670 -8.998 -10.879 1.00 62.62 454 HIS A N 1
ATOM 3406 C CA . HIS A 1 454 ? 30.074 -8.038 -9.858 1.00 62.62 454 HIS A CA 1
ATOM 3407 C C . HIS A 1 454 ? 31.611 -7.934 -9.791 1.00 62.62 454 HIS A C 1
ATOM 3409 O O . HIS A 1 454 ? 32.331 -8.620 -10.515 1.00 62.62 454 HIS A O 1
ATOM 3415 N N . GLY A 1 455 ? 32.139 -7.056 -8.936 1.00 68.06 455 GLY A N 1
ATOM 3416 C CA . GLY A 1 455 ? 33.585 -6.867 -8.763 1.00 68.06 455 GLY A CA 1
ATOM 3417 C C . GLY A 1 455 ? 34.227 -5.867 -9.736 1.00 68.06 455 GLY A C 1
ATOM 3418 O O . GLY A 1 455 ? 33.577 -5.260 -10.590 1.00 68.06 455 GLY A O 1
ATOM 3419 N N . THR A 1 456 ? 35.529 -5.636 -9.559 1.00 61.97 456 THR A N 1
ATOM 3420 C CA . THR A 1 456 ? 36.272 -4.557 -10.224 1.00 61.97 456 THR A CA 1
ATOM 3421 C C . THR A 1 456 ? 36.574 -4.882 -11.691 1.00 61.97 456 THR A C 1
ATOM 3423 O O . THR A 1 456 ? 37.352 -5.781 -12.002 1.00 61.97 456 THR A O 1
ATOM 3426 N N . ARG A 1 457 ? 36.014 -4.092 -12.615 1.00 75.69 457 ARG A N 1
ATOM 3427 C CA . ARG A 1 457 ? 36.264 -4.177 -14.069 1.00 75.69 457 ARG A CA 1
ATOM 3428 C C . ARG A 1 457 ? 37.480 -3.335 -14.467 1.00 75.69 457 ARG A C 1
ATOM 3430 O O . ARG A 1 457 ? 37.347 -2.320 -15.156 1.00 75.69 457 ARG A O 1
ATOM 3437 N N . THR A 1 458 ? 38.654 -3.680 -13.945 1.00 62.47 458 THR A N 1
ATOM 3438 C CA . THR A 1 458 ? 39.877 -2.867 -14.095 1.00 62.47 458 THR A CA 1
ATOM 3439 C C . THR A 1 458 ? 40.703 -3.227 -15.326 1.00 62.47 458 THR A C 1
ATOM 3441 O O . THR A 1 458 ? 41.296 -2.334 -15.924 1.00 62.47 458 THR A O 1
ATOM 3444 N N . ALA A 1 459 ? 40.713 -4.496 -15.741 1.00 76.38 459 ALA A N 1
ATOM 3445 C CA . ALA A 1 459 ? 41.386 -4.928 -16.968 1.00 76.38 459 ALA A CA 1
ATOM 3446 C C . ALA A 1 459 ? 40.528 -4.639 -18.214 1.00 76.38 459 ALA A C 1
ATOM 3448 O O . ALA A 1 459 ? 39.299 -4.736 -18.148 1.00 76.38 459 ALA A O 1
ATOM 3449 N N . SER A 1 460 ? 41.169 -4.339 -19.353 1.00 76.56 460 SER A N 1
ATOM 3450 C CA . SER A 1 460 ? 40.520 -4.038 -20.648 1.00 76.56 460 SER A CA 1
ATOM 3451 C C . SER A 1 460 ? 39.535 -5.123 -21.100 1.00 76.56 460 SER A C 1
ATOM 3453 O O . SER A 1 460 ? 38.550 -4.815 -21.763 1.00 76.56 460 SER A O 1
ATOM 3455 N N . GLN A 1 461 ? 39.756 -6.363 -20.664 1.00 78.12 461 GLN A N 1
ATOM 3456 C CA . GLN A 1 461 ? 38.987 -7.550 -21.037 1.00 78.12 461 GLN A CA 1
ATOM 3457 C C . GLN A 1 461 ? 38.083 -8.099 -19.922 1.00 78.12 461 GLN A C 1
ATOM 3459 O O . GLN A 1 461 ? 37.366 -9.069 -20.144 1.00 78.12 461 GLN A O 1
ATOM 3464 N N . SER A 1 462 ? 38.108 -7.532 -18.710 1.00 79.06 462 SER A N 1
ATOM 3465 C CA . SER A 1 462 ? 37.363 -8.085 -17.567 1.00 79.06 462 SER A CA 1
ATOM 3466 C C . SER A 1 462 ? 35.947 -7.523 -17.485 1.00 79.06 462 SER A C 1
ATOM 3468 O O . SER A 1 462 ? 35.755 -6.320 -17.313 1.00 79.06 462 SER A O 1
ATOM 3470 N N . LEU A 1 463 ? 34.943 -8.396 -17.519 1.00 75.00 463 LEU A N 1
ATOM 3471 C CA . LEU A 1 463 ? 33.561 -8.020 -17.225 1.00 75.00 463 LEU A CA 1
ATOM 3472 C C . LEU A 1 463 ? 33.199 -8.215 -15.748 1.00 75.00 463 LEU A C 1
ATOM 3474 O O . LEU A 1 463 ? 32.073 -7.907 -15.370 1.00 75.00 463 LEU A O 1
ATOM 3478 N N . GLY A 1 464 ? 34.131 -8.655 -14.902 1.00 79.25 464 GLY A N 1
ATOM 3479 C CA . GLY A 1 464 ? 33.904 -8.950 -13.485 1.00 79.25 464 GLY A CA 1
ATOM 3480 C C . GLY A 1 464 ? 33.751 -10.448 -13.208 1.00 79.25 464 GLY A C 1
ATOM 3481 O O . GLY A 1 464 ? 34.127 -11.289 -14.024 1.00 79.25 464 GLY A O 1
ATOM 3482 N N . THR A 1 465 ? 33.196 -10.770 -12.047 1.00 73.12 465 THR A N 1
ATOM 3483 C CA . THR A 1 465 ? 33.039 -12.130 -11.521 1.00 73.12 465 THR A CA 1
ATOM 3484 C C . THR A 1 465 ? 31.562 -12.441 -11.304 1.00 73.12 465 THR A C 1
ATOM 3486 O O . THR A 1 465 ? 30.789 -11.560 -10.937 1.00 73.12 465 THR A O 1
ATOM 3489 N N . LEU A 1 466 ? 31.150 -13.687 -11.522 1.00 71.75 466 LEU A N 1
ATOM 3490 C CA . LEU A 1 466 ? 29.855 -14.204 -11.083 1.00 71.75 466 LEU A CA 1
ATOM 3491 C C . LEU A 1 466 ? 30.034 -15.251 -10.005 1.00 71.75 466 LEU A C 1
ATOM 3493 O O . LEU A 1 466 ? 30.783 -16.197 -10.200 1.00 71.75 466 LEU A O 1
ATOM 3497 N N . ASP A 1 467 ? 29.250 -15.139 -8.942 1.00 63.34 467 ASP A N 1
ATOM 3498 C CA . ASP A 1 467 ? 29.115 -16.198 -7.953 1.00 63.34 467 ASP A CA 1
ATOM 3499 C C . ASP A 1 467 ? 27.911 -17.055 -8.331 1.00 63.34 467 ASP A C 1
ATOM 3501 O O . ASP A 1 467 ? 26.752 -16.636 -8.209 1.00 63.34 467 ASP A O 1
ATOM 3505 N N . LEU A 1 468 ? 28.192 -18.253 -8.840 1.00 61.59 468 LEU A N 1
ATOM 3506 C CA . LEU A 1 468 ? 27.166 -19.239 -9.149 1.00 61.59 468 LEU A CA 1
ATOM 3507 C C . LEU A 1 468 ? 26.898 -20.082 -7.901 1.00 61.59 468 LEU A C 1
ATOM 3509 O O . LEU A 1 468 ? 27.624 -21.029 -7.597 1.00 61.59 468 LEU A O 1
ATOM 3513 N N . LEU A 1 469 ? 25.847 -19.725 -7.165 1.00 54.78 469 LEU A N 1
ATOM 3514 C CA . LEU A 1 469 ? 25.427 -20.444 -5.964 1.00 54.78 469 LEU A CA 1
ATOM 3515 C C . LEU A 1 469 ? 24.537 -21.635 -6.338 1.00 54.78 469 LEU A C 1
ATOM 3517 O O . LEU A 1 469 ? 23.528 -21.472 -7.020 1.00 54.78 469 LEU A O 1
ATOM 3521 N N . GLY A 1 470 ? 24.897 -22.834 -5.870 1.00 53.59 470 GLY A N 1
ATOM 3522 C CA . GLY A 1 470 ? 24.052 -24.032 -5.992 1.00 53.59 470 GLY A CA 1
ATOM 3523 C C . GLY A 1 470 ? 24.065 -24.728 -7.358 1.00 53.59 470 GLY A C 1
ATOM 3524 O O . GLY A 1 470 ? 23.296 -25.664 -7.561 1.00 53.59 470 GLY A O 1
ATOM 3525 N N . ILE A 1 471 ? 24.949 -24.316 -8.268 1.00 58.66 471 ILE A N 1
ATOM 3526 C CA . ILE A 1 471 ? 25.040 -24.848 -9.634 1.00 58.66 471 ILE A CA 1
ATOM 3527 C C . ILE A 1 471 ? 25.951 -26.078 -9.650 1.00 58.66 471 ILE A C 1
ATOM 3529 O O . ILE A 1 471 ? 27.071 -26.040 -9.142 1.00 58.66 471 ILE A O 1
ATOM 3533 N N . ARG A 1 472 ? 25.471 -27.189 -10.214 1.00 62.00 472 ARG A N 1
ATOM 3534 C CA . ARG A 1 472 ? 26.199 -28.464 -10.298 1.00 62.00 472 ARG A CA 1
ATOM 3535 C C . ARG A 1 472 ? 26.591 -28.805 -11.732 1.00 62.00 472 ARG A C 1
ATOM 3537 O O . ARG A 1 472 ? 27.764 -29.045 -11.987 1.00 62.00 472 ARG A O 1
ATOM 3544 N N . ASN A 1 473 ? 25.620 -28.859 -12.647 1.00 62.44 473 ASN A N 1
ATOM 3545 C CA . ASN A 1 473 ? 25.791 -29.321 -14.038 1.00 62.44 473 ASN A CA 1
ATOM 3546 C C . ASN A 1 473 ? 24.830 -28.618 -15.023 1.00 62.44 473 ASN A C 1
ATOM 3548 O O . ASN A 1 473 ? 24.564 -29.123 -16.116 1.00 62.44 473 ASN A O 1
ATOM 3552 N N . GLU A 1 474 ? 24.244 -27.494 -14.625 1.00 62.72 474 GLU A N 1
ATOM 3553 C CA . GLU A 1 474 ? 23.289 -26.743 -15.430 1.00 62.72 474 GLU A CA 1
ATOM 3554 C C . GLU A 1 474 ? 23.976 -26.084 -16.635 1.00 62.72 474 GLU A C 1
ATOM 3556 O O . GLU A 1 474 ? 25.161 -25.743 -16.611 1.00 62.72 474 GLU A O 1
ATOM 3561 N N . ARG A 1 475 ? 23.217 -25.878 -17.719 1.00 64.50 475 ARG A N 1
ATOM 3562 C CA . ARG A 1 475 ? 23.734 -25.189 -18.904 1.00 64.50 475 ARG A CA 1
ATOM 3563 C C . ARG A 1 475 ? 23.750 -23.687 -18.646 1.00 64.50 475 ARG A C 1
ATOM 3565 O O . ARG A 1 475 ? 22.712 -23.109 -18.325 1.00 64.50 475 ARG A O 1
ATOM 3572 N N . LEU A 1 476 ? 24.914 -23.069 -18.827 1.00 62.53 476 LEU A N 1
ATOM 3573 C CA . LEU A 1 476 ? 25.103 -21.633 -18.674 1.00 62.53 476 LEU A CA 1
ATOM 3574 C C . LEU A 1 476 ? 24.742 -20.904 -19.969 1.00 62.53 476 LEU A C 1
ATOM 3576 O O . LEU A 1 476 ? 25.338 -21.119 -21.026 1.00 62.53 476 LEU A O 1
ATOM 3580 N N . HIS A 1 477 ? 23.780 -20.005 -19.876 1.00 63.69 477 HIS A N 1
ATOM 3581 C CA . HIS A 1 477 ? 23.443 -19.071 -20.929 1.00 63.69 477 HIS A CA 1
ATOM 3582 C C . HIS A 1 477 ? 23.907 -17.684 -20.505 1.00 63.69 477 HIS A C 1
ATOM 3584 O O . HIS A 1 477 ? 23.582 -17.211 -19.419 1.00 63.69 477 HIS A O 1
ATOM 3590 N N . VAL A 1 478 ? 24.690 -17.042 -21.365 1.00 62.06 478 VAL A N 1
ATOM 3591 C CA . VAL A 1 478 ? 25.195 -15.694 -21.119 1.00 62.06 478 VAL A CA 1
ATOM 3592 C C . VAL A 1 478 ? 24.679 -14.802 -22.227 1.00 62.06 478 VAL A C 1
ATOM 3594 O O . VAL A 1 478 ? 24.923 -15.041 -23.405 1.00 62.06 478 VAL A O 1
ATOM 3597 N N . GLN A 1 479 ? 23.936 -13.780 -21.856 1.00 62.97 479 GLN A N 1
ATOM 3598 C CA . GLN A 1 479 ? 23.528 -12.708 -22.734 1.00 62.97 479 GLN A CA 1
ATOM 3599 C C . GLN A 1 479 ? 24.301 -11.449 -22.343 1.00 62.97 479 GLN A C 1
ATOM 3601 O O . GLN A 1 479 ? 24.537 -11.172 -21.175 1.00 62.97 479 GLN A O 1
ATOM 3606 N N . LEU A 1 480 ? 24.763 -10.710 -23.335 1.00 55.09 480 LEU A N 1
ATOM 3607 C CA . LEU A 1 480 ? 25.432 -9.435 -23.160 1.00 55.09 480 LEU A CA 1
ATOM 3608 C C . LEU A 1 480 ? 24.557 -8.383 -23.819 1.00 55.09 480 LEU A C 1
ATOM 3610 O O . LEU A 1 480 ? 24.371 -8.407 -25.038 1.00 55.09 480 LEU A O 1
ATOM 3614 N N . ASP A 1 481 ? 24.061 -7.455 -23.010 1.00 53.88 481 ASP A N 1
ATOM 3615 C CA . ASP A 1 481 ? 23.334 -6.295 -23.503 1.00 53.88 481 ASP A CA 1
ATOM 3616 C C . ASP A 1 481 ? 24.186 -5.036 -23.301 1.00 53.88 481 ASP A C 1
ATOM 3618 O O . ASP A 1 481 ? 24.874 -4.872 -22.283 1.00 53.88 481 ASP A O 1
ATOM 3622 N N . ARG A 1 482 ? 24.153 -4.146 -24.297 1.00 49.12 482 ARG A N 1
ATOM 3623 C CA . ARG A 1 482 ? 24.806 -2.837 -24.245 1.00 49.12 482 ARG A CA 1
ATOM 3624 C C . ARG A 1 482 ? 23.761 -1.771 -23.933 1.00 49.12 482 ARG A C 1
ATOM 3626 O O . ARG A 1 482 ? 22.834 -1.547 -24.710 1.00 49.12 482 ARG A O 1
ATOM 3633 N N . PHE A 1 483 ? 23.909 -1.104 -22.792 1.00 42.62 483 PHE A N 1
ATOM 3634 C CA . PHE A 1 483 ? 22.945 -0.102 -22.339 1.00 42.62 483 PHE A CA 1
ATOM 3635 C C . PHE A 1 483 ? 22.899 1.098 -23.303 1.00 42.62 483 PHE A C 1
ATOM 3637 O O . PHE A 1 483 ? 23.933 1.699 -23.596 1.00 42.62 483 PHE A O 1
ATOM 3644 N N . GLY A 1 484 ? 21.703 1.459 -23.784 1.00 38.78 484 GLY A N 1
ATOM 3645 C CA . GLY A 1 484 ? 21.491 2.601 -24.687 1.00 38.78 484 GLY A CA 1
ATOM 3646 C C . GLY A 1 484 ? 21.633 2.305 -26.187 1.00 38.78 484 GLY A C 1
ATOM 3647 O O . GLY A 1 484 ? 21.603 3.237 -26.986 1.00 38.78 484 GLY A O 1
ATOM 3648 N N . SER A 1 485 ? 21.764 1.037 -26.579 1.00 45.69 485 SER A N 1
ATOM 3649 C CA . SER A 1 485 ? 21.733 0.596 -27.979 1.00 45.69 485 SER A CA 1
ATOM 3650 C C . SER A 1 485 ? 20.816 -0.616 -28.138 1.00 45.69 485 SER A C 1
ATOM 3652 O O . SER A 1 485 ? 20.758 -1.444 -27.235 1.00 45.69 485 SER A O 1
ATOM 3654 N N . ASP A 1 486 ? 20.180 -0.782 -29.298 1.00 43.53 486 ASP A N 1
ATOM 3655 C CA . ASP A 1 486 ? 19.380 -1.979 -29.632 1.00 43.53 486 ASP A CA 1
ATOM 3656 C C . ASP A 1 486 ? 20.239 -3.240 -29.893 1.00 43.53 486 ASP A C 1
ATOM 3658 O O . ASP A 1 486 ? 19.751 -4.267 -30.368 1.00 43.53 486 ASP A O 1
ATOM 3662 N N . GLU A 1 487 ? 21.538 -3.186 -29.597 1.00 46.56 487 GLU A N 1
ATOM 3663 C CA . GLU A 1 487 ? 22.470 -4.287 -29.807 1.00 46.56 487 GLU A CA 1
ATOM 3664 C C . GLU A 1 487 ? 22.392 -5.308 -28.664 1.00 46.56 487 GLU A C 1
ATOM 3666 O O . GLU A 1 487 ? 22.763 -5.026 -27.521 1.00 46.56 487 GLU A O 1
ATOM 3671 N N . ARG A 1 488 ? 21.947 -6.526 -29.000 1.00 48.03 488 ARG A N 1
ATOM 3672 C CA . ARG A 1 488 ? 21.964 -7.696 -28.111 1.00 48.03 488 ARG A CA 1
ATOM 3673 C C . ARG A 1 488 ? 22.890 -8.774 -28.650 1.00 48.03 488 ARG A C 1
ATOM 3675 O O . ARG A 1 488 ? 22.798 -9.156 -29.823 1.00 48.03 488 ARG A O 1
ATOM 3682 N N . TYR A 1 489 ? 23.713 -9.327 -27.767 1.00 57.44 489 TYR A N 1
ATOM 3683 C CA . TYR A 1 489 ? 24.634 -10.415 -28.075 1.00 57.44 489 TYR A CA 1
ATOM 3684 C C . TYR A 1 489 ? 24.304 -11.616 -27.183 1.00 57.44 489 TYR A C 1
ATOM 3686 O O . TYR A 1 489 ? 24.186 -11.490 -25.967 1.00 57.44 489 TYR A O 1
ATOM 3694 N N . SER A 1 490 ? 24.119 -12.800 -27.770 1.00 47.84 490 SER A N 1
ATOM 3695 C CA . SER A 1 490 ? 23.758 -14.011 -27.022 1.00 47.84 490 SER A CA 1
ATOM 3696 C C . SER A 1 490 ? 24.808 -15.094 -27.210 1.00 47.84 490 SER A C 1
ATOM 3698 O O . SER A 1 490 ? 25.124 -15.476 -28.335 1.00 47.84 490 SER A O 1
ATOM 3700 N N . TYR A 1 491 ? 25.300 -15.626 -26.096 1.00 58.72 491 TYR A N 1
ATOM 3701 C CA . TYR A 1 491 ? 26.226 -16.742 -26.042 1.00 58.72 491 TYR A CA 1
ATOM 3702 C C . TYR A 1 491 ? 25.600 -17.936 -25.310 1.00 58.72 491 TYR A C 1
ATOM 3704 O O . TYR A 1 491 ? 24.954 -17.816 -24.265 1.00 58.72 491 TYR A O 1
ATOM 3712 N N . ARG A 1 492 ? 25.800 -19.133 -25.865 1.00 55.47 492 ARG A N 1
ATOM 3713 C CA . ARG A 1 492 ? 25.334 -20.392 -25.271 1.00 55.47 492 ARG A CA 1
ATOM 3714 C C . ARG A 1 492 ? 26.528 -21.305 -25.050 1.00 55.47 492 ARG A C 1
ATOM 3716 O O . ARG A 1 492 ? 27.004 -21.922 -25.997 1.00 55.47 492 ARG A O 1
ATOM 3723 N N . GLY A 1 493 ? 26.962 -21.421 -23.800 1.00 55.75 493 GLY A N 1
ATOM 3724 C CA . GLY A 1 493 ? 28.053 -22.304 -23.400 1.00 55.75 493 GLY A CA 1
ATOM 3725 C C . GLY A 1 493 ? 27.566 -23.485 -22.566 1.00 55.75 493 GLY A C 1
ATOM 3726 O O . GLY A 1 493 ? 26.416 -23.545 -22.137 1.00 55.75 493 GLY A O 1
ATOM 3727 N N . ALA A 1 494 ? 28.448 -24.446 -22.327 1.00 51.94 494 ALA A N 1
ATOM 3728 C CA . ALA A 1 494 ? 28.343 -25.345 -21.187 1.00 51.94 494 ALA A CA 1
ATOM 3729 C C . ALA A 1 494 ? 29.566 -25.052 -20.317 1.00 51.94 494 ALA A C 1
ATOM 3731 O O . ALA A 1 494 ? 30.686 -25.171 -20.804 1.00 51.94 494 ALA A O 1
ATOM 3732 N N . ALA A 1 495 ? 29.356 -24.614 -19.079 1.00 51.97 495 ALA A N 1
ATOM 3733 C CA . ALA A 1 495 ? 30.437 -24.367 -18.132 1.00 51.97 495 ALA A CA 1
ATOM 3734 C C . ALA A 1 495 ? 30.348 -25.413 -17.020 1.00 51.97 495 ALA A C 1
ATOM 3736 O O . ALA A 1 495 ? 29.259 -25.676 -16.508 1.00 51.97 495 ALA A O 1
ATOM 3737 N N . ARG A 1 496 ? 31.478 -26.033 -16.668 1.00 53.97 496 ARG A N 1
ATOM 3738 C CA . ARG A 1 496 ? 31.601 -26.815 -15.432 1.00 53.97 496 ARG A CA 1
ATOM 3739 C C . ARG A 1 496 ? 32.086 -25.885 -14.324 1.00 53.97 496 ARG A C 1
ATOM 3741 O O . ARG A 1 496 ? 32.717 -24.870 -14.597 1.00 53.97 496 ARG A O 1
ATOM 3748 N N . ALA A 1 497 ? 31.782 -26.235 -13.080 1.00 46.84 497 ALA A N 1
ATOM 3749 C CA . ALA A 1 497 ? 31.988 -25.410 -11.891 1.00 46.84 497 ALA A CA 1
ATOM 3750 C C . ALA A 1 497 ? 33.475 -25.197 -11.481 1.00 46.84 497 ALA A C 1
ATOM 3752 O O . ALA A 1 497 ? 33.793 -25.217 -10.297 1.00 46.84 497 ALA A O 1
ATOM 3753 N N . ALA A 1 498 ? 34.398 -25.012 -12.430 1.00 45.91 498 ALA A N 1
ATOM 3754 C CA . ALA A 1 498 ? 35.820 -24.779 -12.157 1.00 45.91 498 ALA A CA 1
ATOM 3755 C C . ALA A 1 498 ? 36.560 -23.909 -13.199 1.00 45.91 498 ALA A C 1
ATOM 3757 O O . ALA A 1 498 ? 37.755 -23.680 -13.026 1.00 45.91 498 ALA A O 1
ATOM 3758 N N . ASP A 1 499 ? 35.891 -23.407 -14.242 1.00 54.22 499 ASP A N 1
ATOM 3759 C CA . ASP A 1 499 ? 36.564 -22.776 -15.387 1.00 54.22 499 ASP A CA 1
ATOM 3760 C C . ASP A 1 499 ? 36.244 -21.275 -15.521 1.00 54.22 499 ASP A C 1
ATOM 3762 O O . ASP A 1 499 ? 35.142 -20.820 -15.201 1.00 54.22 499 ASP A O 1
ATOM 3766 N N . SER A 1 500 ? 37.206 -20.498 -16.030 1.00 54.66 500 SER A N 1
ATOM 3767 C CA . SER A 1 500 ? 36.965 -19.145 -16.544 1.00 54.66 500 SER A CA 1
ATOM 3768 C C . SER A 1 500 ? 36.122 -19.208 -17.820 1.00 54.66 500 SER A C 1
ATOM 3770 O O . SER A 1 500 ? 36.284 -20.111 -18.642 1.00 54.66 500 SER A O 1
ATOM 3772 N N . LEU A 1 501 ? 35.222 -18.239 -18.014 1.00 60.78 501 LEU A N 1
ATOM 3773 C CA . LEU A 1 501 ? 34.432 -18.141 -19.240 1.00 60.78 501 LEU A CA 1
ATOM 3774 C C . LEU A 1 501 ? 34.972 -17.003 -20.110 1.00 60.78 501 LEU A C 1
ATOM 3776 O O . LEU A 1 501 ? 34.778 -15.828 -19.795 1.00 60.78 501 LEU A O 1
ATOM 3780 N N . GLN A 1 502 ? 35.621 -17.367 -21.215 1.00 60.03 502 GLN A N 1
ATOM 3781 C CA . GLN A 1 502 ? 36.075 -16.423 -22.234 1.00 60.03 502 GLN A CA 1
ATOM 3782 C C . GLN A 1 502 ? 35.032 -16.307 -23.351 1.00 60.03 502 GLN A C 1
ATOM 3784 O O . GLN A 1 502 ? 34.614 -17.308 -23.935 1.00 60.03 502 GLN A O 1
ATOM 3789 N N . LEU A 1 503 ? 34.615 -15.079 -23.656 1.00 58.97 503 LEU A N 1
ATOM 3790 C CA . LEU A 1 503 ? 33.673 -14.762 -24.729 1.00 58.97 503 LEU A CA 1
ATOM 3791 C C . LEU A 1 503 ? 34.462 -14.314 -25.970 1.00 58.97 503 LEU A C 1
ATOM 3793 O O . LEU A 1 503 ? 34.991 -13.204 -25.997 1.00 58.97 503 LEU A O 1
ATOM 3797 N N . THR A 1 504 ? 34.581 -15.178 -26.982 1.00 51.66 504 THR A N 1
ATOM 3798 C CA . THR A 1 504 ? 35.446 -14.966 -28.162 1.00 51.66 504 THR A CA 1
ATOM 3799 C C . THR A 1 504 ? 34.841 -14.024 -29.207 1.00 51.66 504 THR A C 1
ATOM 3801 O O . THR A 1 504 ? 33.632 -14.054 -29.455 1.00 51.66 504 THR A O 1
ATOM 3804 N N . ALA A 1 505 ? 35.678 -13.228 -29.883 1.00 41.09 505 ALA A N 1
ATOM 3805 C CA . ALA A 1 505 ? 35.270 -12.204 -30.858 1.00 41.09 505 ALA A CA 1
ATOM 3806 C C . ALA A 1 505 ? 34.434 -12.740 -32.048 1.00 41.09 505 ALA A C 1
ATOM 3808 O O . ALA A 1 505 ? 33.533 -12.064 -32.539 1.00 41.09 505 ALA A O 1
ATOM 3809 N N . GLU A 1 506 ? 34.635 -13.993 -32.469 1.00 40.25 506 GLU A N 1
ATOM 3810 C CA . GLU A 1 506 ? 33.848 -14.617 -33.553 1.00 40.25 506 GLU A CA 1
ATOM 3811 C C . GLU A 1 506 ? 32.361 -14.848 -33.204 1.00 40.25 506 GLU A C 1
ATOM 3813 O O . GLU A 1 506 ? 31.535 -15.079 -34.091 1.00 40.25 506 GLU A O 1
ATOM 3818 N N . SER A 1 507 ? 31.996 -14.760 -31.920 1.00 43.44 507 SER A N 1
ATOM 3819 C CA . SER A 1 507 ? 30.621 -14.937 -31.427 1.00 43.44 507 SER A CA 1
ATOM 3820 C C . SER A 1 507 ? 29.788 -13.645 -31.398 1.00 43.44 507 SER A C 1
ATOM 3822 O O . SER A 1 507 ? 28.607 -13.673 -31.050 1.00 43.44 507 SER A O 1
ATOM 3824 N N . TRP A 1 508 ? 30.367 -12.523 -31.837 1.00 40.28 508 TRP A N 1
ATOM 3825 C CA . TRP A 1 508 ? 29.730 -11.206 -31.907 1.00 40.28 508 TRP A CA 1
ATOM 3826 C C . TRP A 1 508 ? 28.894 -11.093 -33.182 1.00 40.28 508 TRP A C 1
ATOM 3828 O O . TRP A 1 508 ? 29.183 -10.314 -34.087 1.00 40.28 508 TRP A O 1
ATOM 3838 N N . ARG A 1 509 ? 27.849 -11.915 -33.292 1.00 37.56 509 ARG A N 1
ATOM 3839 C CA . ARG A 1 509 ? 26.794 -11.671 -34.277 1.00 37.56 509 ARG A CA 1
ATOM 3840 C C . ARG A 1 509 ? 25.666 -10.916 -33.581 1.00 37.56 509 ARG A C 1
ATOM 3842 O O . ARG A 1 509 ? 25.193 -11.413 -32.558 1.00 37.56 509 ARG A O 1
ATOM 3849 N N . PRO A 1 510 ? 25.206 -9.765 -34.106 1.00 32.09 510 PRO A N 1
ATOM 3850 C CA . PRO A 1 510 ? 23.987 -9.149 -33.608 1.00 32.09 510 PRO A CA 1
ATOM 3851 C C . PRO A 1 510 ? 22.867 -10.187 -33.682 1.00 32.09 510 PRO A C 1
ATOM 3853 O O . PRO A 1 510 ? 22.594 -10.754 -34.747 1.00 32.09 510 PRO A O 1
ATOM 3856 N N . ALA A 1 511 ? 22.251 -10.490 -32.542 1.00 35.28 511 ALA A N 1
ATOM 3857 C CA . ALA A 1 511 ? 21.092 -11.359 -32.518 1.00 35.28 511 ALA A CA 1
ATOM 3858 C C . ALA A 1 511 ? 19.907 -10.571 -33.090 1.00 35.28 511 ALA A C 1
ATOM 3860 O O . ALA A 1 511 ? 19.186 -9.893 -32.364 1.00 35.28 511 ALA A O 1
ATOM 3861 N N . LEU A 1 512 ? 19.693 -10.662 -34.406 1.00 25.48 512 LEU A N 1
ATOM 3862 C CA . LEU A 1 512 ? 18.413 -10.325 -35.028 1.00 25.48 512 LEU A CA 1
ATOM 3863 C C . LEU A 1 512 ? 17.369 -11.331 -34.525 1.00 25.48 512 LEU A C 1
ATOM 3865 O O . LEU A 1 512 ? 17.106 -12.359 -35.149 1.00 25.48 512 LEU A O 1
ATOM 3869 N N . ILE A 1 513 ? 16.794 -11.059 -33.356 1.00 27.00 513 ILE A N 1
ATOM 3870 C CA . ILE A 1 513 ? 15.619 -11.776 -32.871 1.00 27.00 513 ILE A CA 1
ATOM 3871 C C . ILE A 1 513 ? 14.414 -11.173 -33.595 1.00 27.00 513 ILE A C 1
ATOM 3873 O O . ILE A 1 513 ? 13.818 -10.201 -33.142 1.00 27.00 513 ILE A O 1
ATOM 3877 N N . PHE A 1 514 ? 14.047 -11.755 -34.736 1.00 22.91 514 PHE A N 1
ATOM 3878 C CA . PHE A 1 514 ? 12.697 -11.593 -35.266 1.00 22.91 514 PHE A CA 1
ATOM 3879 C C . PHE A 1 514 ? 11.726 -12.306 -34.317 1.00 22.91 514 PHE A C 1
ATOM 3881 O O . PHE A 1 514 ? 11.710 -13.537 -34.259 1.00 22.91 514 PHE A O 1
ATOM 3888 N N . SER A 1 515 ? 10.880 -11.560 -33.605 1.00 23.69 515 SER A N 1
ATOM 3889 C CA . SER A 1 515 ? 9.649 -12.127 -33.056 1.00 23.69 515 SER A CA 1
ATOM 3890 C C . SER A 1 515 ? 8.676 -12.361 -34.216 1.00 23.69 515 SER A C 1
ATOM 3892 O O . SER A 1 515 ? 7.948 -11.475 -34.650 1.00 23.69 515 SER A O 1
ATOM 3894 N N . ARG A 1 516 ? 8.673 -13.574 -34.778 1.00 22.81 516 ARG A N 1
ATOM 3895 C CA . ARG A 1 516 ? 7.565 -14.023 -35.630 1.00 22.81 516 ARG A CA 1
ATOM 3896 C C . ARG A 1 516 ? 6.522 -14.709 -34.759 1.00 22.81 516 ARG A C 1
ATOM 3898 O O . ARG A 1 516 ? 6.662 -15.885 -34.439 1.00 22.81 516 ARG A O 1
ATOM 3905 N N . SER A 1 517 ? 5.451 -13.996 -34.439 1.00 25.81 517 SER A N 1
ATOM 3906 C CA . SER A 1 517 ? 4.134 -14.610 -34.303 1.00 25.81 517 SER A CA 1
ATOM 3907 C C . SER A 1 517 ? 3.445 -14.606 -35.678 1.00 25.81 517 SER A C 1
ATOM 3909 O O . SER A 1 517 ? 3.481 -13.619 -36.406 1.00 25.81 517 SER A O 1
ATOM 3911 N N . SER A 1 518 ? 2.835 -15.750 -36.011 1.00 27.75 518 SER A N 1
ATOM 3912 C CA . SER A 1 518 ? 1.863 -16.030 -37.091 1.00 27.75 518 SER A CA 1
ATOM 3913 C C . SER A 1 518 ? 2.297 -15.981 -38.571 1.00 27.75 518 SER A C 1
ATOM 3915 O O . SER A 1 518 ? 2.212 -14.956 -39.232 1.00 27.75 518 SER A O 1
ATOM 3917 N N . CYS A 1 519 ? 2.605 -17.159 -39.132 1.00 23.94 519 CYS A N 1
ATOM 3918 C CA . CYS A 1 519 ? 1.840 -17.742 -40.253 1.00 23.94 519 CYS A CA 1
ATOM 3919 C C . CYS A 1 519 ? 2.294 -19.194 -40.495 1.00 23.94 519 CYS A C 1
ATOM 3921 O O . CYS A 1 519 ? 3.394 -19.434 -40.990 1.00 23.94 519 CYS A O 1
ATOM 3923 N N . GLN A 1 520 ? 1.455 -20.173 -40.145 1.00 32.16 520 GLN A N 1
ATOM 3924 C CA . GLN A 1 520 ? 1.538 -21.515 -40.724 1.00 32.16 520 GLN A CA 1
ATOM 3925 C C . GLN A 1 520 ? 0.701 -21.517 -42.007 1.00 32.16 520 GLN A C 1
ATOM 3927 O O . GLN A 1 520 ? -0.483 -21.203 -41.956 1.00 32.16 520 GLN A O 1
ATOM 3932 N N . ALA A 1 521 ? 1.289 -21.919 -43.132 1.00 27.66 521 ALA A N 1
ATOM 3933 C CA . ALA A 1 521 ? 0.535 -22.363 -44.299 1.00 27.66 521 ALA A CA 1
ATOM 3934 C C . ALA A 1 521 ? 1.247 -23.574 -44.908 1.00 27.66 521 ALA A C 1
ATOM 3936 O O . ALA A 1 521 ? 2.346 -23.471 -45.455 1.00 27.66 521 ALA A O 1
ATOM 3937 N N . SER A 1 522 ? 0.624 -24.743 -44.779 1.00 35.31 522 SER A N 1
ATOM 3938 C CA . SER A 1 522 ? 0.965 -25.927 -45.557 1.00 35.31 522 SER A CA 1
ATOM 3939 C C . SER A 1 522 ? 0.494 -25.747 -47.002 1.00 35.31 522 SER A C 1
ATOM 3941 O O . SER A 1 522 ? -0.652 -25.379 -47.225 1.00 35.31 522 SER A O 1
ATOM 3943 N N . ALA A 1 523 ? 1.383 -26.067 -47.944 1.00 34.00 523 ALA A N 1
ATOM 3944 C CA . ALA A 1 523 ? 1.153 -26.461 -49.337 1.00 34.00 523 ALA A CA 1
ATOM 3945 C C . ALA A 1 523 ? 0.083 -25.712 -50.177 1.00 34.00 523 ALA A C 1
ATOM 3947 O O . ALA A 1 523 ? -1.112 -25.957 -50.069 1.00 34.00 523 ALA A O 1
ATOM 3948 N N . ARG A 1 524 ? 0.600 -24.980 -51.180 1.00 30.75 524 ARG A N 1
ATOM 3949 C CA . ARG A 1 524 ? -0.055 -24.412 -52.383 1.00 30.75 524 ARG A CA 1
ATOM 3950 C C . ARG A 1 524 ? -0.911 -23.146 -52.180 1.00 30.75 524 ARG A C 1
ATOM 3952 O O . ARG A 1 524 ? -2.109 -23.204 -51.967 1.00 30.75 524 ARG A O 1
ATOM 3959 N N . SER A 1 525 ? -0.232 -22.015 -52.404 1.00 32.16 525 SER A N 1
ATOM 3960 C CA . SER A 1 525 ? -0.695 -20.770 -53.048 1.00 32.16 525 SER A CA 1
ATOM 3961 C C . SER A 1 525 ? -1.988 -20.088 -52.553 1.00 32.16 525 SER A C 1
ATOM 3963 O O . SER A 1 525 ? -3.053 -20.397 -53.070 1.00 32.16 525 SER A O 1
ATOM 3965 N N . LEU A 1 526 ? -1.875 -19.059 -51.690 1.00 23.39 526 LEU A N 1
ATOM 3966 C CA . LEU A 1 526 ? -2.249 -17.641 -51.942 1.00 23.39 526 LEU A CA 1
ATOM 3967 C C . LEU A 1 526 ? -2.042 -16.735 -50.688 1.00 23.39 526 LEU A C 1
ATOM 3969 O O . LEU A 1 526 ? -2.265 -17.176 -49.570 1.00 23.39 526 LEU A O 1
ATOM 3973 N N . LEU A 1 527 ? -1.619 -15.484 -50.952 1.00 26.23 527 LEU A N 1
ATOM 3974 C CA . LEU A 1 527 ? -1.718 -14.174 -50.246 1.00 26.23 527 LEU A CA 1
ATOM 3975 C C . LEU A 1 527 ? -2.092 -14.034 -48.743 1.00 26.23 527 LEU A C 1
ATOM 3977 O O . LEU A 1 527 ? -3.129 -14.527 -48.322 1.00 26.23 527 LEU A O 1
ATOM 3981 N N . CYS A 1 528 ? -1.357 -13.153 -48.030 1.00 23.45 528 CYS A N 1
ATOM 3982 C CA . CYS A 1 528 ? -1.883 -12.106 -47.119 1.00 23.45 528 CYS A CA 1
ATOM 3983 C C . CYS A 1 528 ? -0.840 -10.979 -46.882 1.00 23.45 528 CYS A C 1
ATOM 3985 O O . CYS A 1 528 ? 0.358 -11.263 -46.840 1.00 23.45 528 CYS A O 1
ATOM 3987 N N . PHE A 1 529 ? -1.335 -9.734 -46.802 1.00 28.95 529 PHE A N 1
ATOM 3988 C CA . PHE A 1 529 ? -0.637 -8.441 -46.646 1.00 28.95 529 PHE A CA 1
ATOM 3989 C C . PHE A 1 529 ? -0.239 -8.128 -45.202 1.00 28.95 529 PHE A C 1
ATOM 3991 O O . PHE A 1 529 ? -0.957 -8.604 -44.292 1.00 28.95 529 PHE A O 1
#